Protein AF-A0A924W6E3-F1 (afdb_monomer)

Solvent-accessible surface area (backbone atoms only — not comparable to full-atom values): 23685 Å² total; per-residue (Å²): 136,84,84,81,82,87,79,83,79,79,79,77,79,74,78,77,76,68,76,76,44,65,30,54,56,71,50,70,59,27,30,41,36,6,29,50,26,87,42,23,80,60,4,30,34,28,30,42,91,53,38,79,70,15,11,47,48,55,56,57,35,24,28,31,28,35,41,30,21,61,66,35,56,71,1,22,56,15,27,35,33,31,31,26,34,63,38,76,89,65,10,11,35,37,32,26,19,25,30,59,41,76,54,38,48,45,78,48,45,39,39,13,54,87,83,48,71,39,76,53,16,20,43,37,19,66,29,55,22,30,80,36,46,32,36,38,33,31,24,22,69,62,15,23,45,36,39,28,42,36,43,61,68,54,73,16,55,20,50,53,46,57,44,74,77,42,63,32,43,70,78,42,57,60,76,41,42,26,13,24,27,39,82,44,76,52,31,37,34,37,31,29,48,42,44,88,77,13,21,36,37,32,38,32,35,69,94,44,29,67,63,57,41,83,61,48,74,44,96,48,70,56,88,44,59,43,27,17,20,35,38,51,44,72,58,64,29,73,44,37,40,37,42,38,15,27,45,42,96,94,40,51,46,27,38,44,35,33,28,34,71,77,42,84,93,84,46,60,37,81,78,42,72,37,46,30,44,80,56,40,59,40,43,44,26,52,27,64,32,72,85,42,27,40,37,37,17,20,43,22,41,87,85,49,65,82,53,31,51,42,30,31,38,30,80,45,36,74,84,70,80,85,57,46,48,74,73,26,56,72,66,66,55,61,42,62,48,40,89,43,33,64,33,79,88,55,76,58,16,84,38,25,14,35,24,35,21,37,29,70,52,79,41,65,69,63,62,29,7,16,17,31,31,82,88,46,66,41,59,73,31,31,58,68,62,16,48,76,62,72,21,51,59,69,46,71,75,36,43,44,90,84,47,83,66,83,47,73,53,78,38,81,44,33,59,79,67,80,75,62,64,46,73,63,20,55,52,54,41,53,54,25,46,80,65,64,64,31,47,68,80,69,83,84,55,56,48,76,63,24,54,52,54,42,49,49,34,61,79,56,56,59,92,62,42,104

pLDDT: mean 88.84, std 14.3, range [30.33, 98.75]

Structure (mmCIF, N/CA/C/O backbone):
data_AF-A0A924W6E3-F1
#
_entry.id   AF-A0A924W6E3-F1
#
loop_
_atom_site.group_PDB
_atom_site.id
_atom_site.type_symbol
_atom_site.label_atom_id
_atom_site.label_alt_id
_atom_site.label_comp_id
_atom_site.label_asym_id
_atom_site.label_entity_id
_atom_site.label_seq_id
_atom_site.pdbx_PDB_ins_code
_atom_site.Cartn_x
_atom_site.Cartn_y
_atom_site.Cartn_z
_atom_site.occupancy
_atom_site.B_iso_or_equiv
_atom_site.auth_seq_id
_atom_site.auth_comp_id
_atom_site.auth_asym_id
_atom_site.auth_atom_id
_atom_site.pdbx_PDB_model_num
ATOM 1 N N . MET A 1 1 ? -60.803 -38.329 28.894 1.00 42.00 1 MET A N 1
ATOM 2 C CA . MET A 1 1 ? -60.339 -37.430 27.814 1.00 42.00 1 MET A CA 1
ATOM 3 C C . MET A 1 1 ? -59.427 -36.389 28.443 1.00 42.00 1 MET A C 1
ATOM 5 O O . MET A 1 1 ? -59.893 -35.582 29.236 1.00 42.00 1 MET A O 1
ATOM 9 N N . LYS A 1 2 ? -58.113 -36.535 28.237 1.00 33.28 2 LYS A N 1
ATOM 10 C CA . LYS A 1 2 ? -57.058 -35.754 28.901 1.00 33.28 2 LYS A CA 1
ATOM 11 C C . LYS A 1 2 ? -56.965 -34.358 28.272 1.00 33.28 2 LYS A C 1
ATOM 13 O O . LYS A 1 2 ? -56.911 -34.245 27.053 1.00 33.28 2 LYS A O 1
ATOM 18 N N . ARG A 1 3 ? -56.957 -33.321 29.113 1.00 34.84 3 ARG A N 1
ATOM 19 C CA . ARG A 1 3 ? -56.695 -31.925 28.735 1.00 34.84 3 ARG A CA 1
ATOM 20 C C . ARG A 1 3 ? -55.207 -31.766 28.412 1.00 34.84 3 ARG A C 1
ATOM 22 O O . ARG A 1 3 ? -54.372 -32.131 29.234 1.00 34.84 3 ARG A O 1
ATOM 29 N N . CYS A 1 4 ? -54.900 -31.238 27.232 1.00 30.33 4 CYS A N 1
ATOM 30 C CA . CYS A 1 4 ? -53.546 -30.908 26.799 1.00 30.33 4 CYS A CA 1
ATOM 31 C C . CYS A 1 4 ? -53.272 -29.441 27.165 1.00 30.33 4 CYS A C 1
ATOM 33 O O . CYS A 1 4 ? -53.929 -28.549 26.632 1.00 30.33 4 CYS A O 1
ATOM 35 N N . LEU A 1 5 ? -52.357 -29.197 28.108 1.00 33.78 5 LEU A N 1
ATOM 36 C CA . LEU A 1 5 ? -51.774 -27.874 28.339 1.00 33.78 5 LEU A CA 1
ATOM 37 C C . LEU A 1 5 ? -50.698 -27.636 27.275 1.00 33.78 5 LEU A C 1
ATOM 39 O O . LEU A 1 5 ? -49.776 -28.438 27.144 1.00 33.78 5 LEU A O 1
ATOM 43 N N . VAL A 1 6 ? -50.818 -26.537 26.533 1.00 33.81 6 VAL A N 1
ATOM 44 C CA . VAL A 1 6 ? -49.763 -26.025 25.653 1.00 33.81 6 VAL A CA 1
ATOM 45 C C . VAL A 1 6 ? -48.843 -25.163 26.515 1.00 33.81 6 VAL A C 1
ATOM 47 O O . VAL A 1 6 ? -49.262 -24.122 27.016 1.00 33.81 6 VAL A O 1
ATOM 50 N N . ALA A 1 7 ? -47.611 -25.620 26.734 1.00 31.25 7 ALA A N 1
ATOM 51 C CA . ALA A 1 7 ? -46.555 -24.815 27.332 1.00 31.25 7 ALA A CA 1
ATOM 52 C C . ALA A 1 7 ? -45.848 -24.039 26.213 1.00 31.25 7 ALA A C 1
ATOM 54 O O . ALA A 1 7 ? -45.169 -24.633 25.377 1.00 31.25 7 ALA A O 1
ATOM 55 N N . SER A 1 8 ? -46.027 -22.718 26.187 1.00 35.53 8 SER A N 1
ATOM 56 C CA . SER A 1 8 ? -45.225 -21.821 25.355 1.00 35.53 8 SER A CA 1
ATOM 57 C C . SER A 1 8 ? -43.795 -21.795 25.889 1.00 35.53 8 SER A C 1
ATOM 59 O O . SER A 1 8 ? -43.532 -21.220 26.945 1.00 35.53 8 SER A O 1
ATOM 61 N N . ALA A 1 9 ? -42.872 -22.426 25.168 1.00 32.59 9 ALA A N 1
ATOM 62 C CA . ALA A 1 9 ? -41.446 -22.254 25.393 1.00 32.59 9 ALA A CA 1
ATOM 63 C C . ALA A 1 9 ? -41.029 -20.889 24.830 1.00 32.59 9 ALA A C 1
ATOM 65 O O . ALA A 1 9 ? -40.908 -20.710 23.620 1.00 32.59 9 ALA A O 1
ATOM 66 N N . VAL A 1 10 ? -40.833 -19.914 25.715 1.00 34.91 10 VAL A N 1
ATOM 67 C CA . VAL A 1 10 ? -40.067 -18.708 25.397 1.00 34.91 10 VAL A CA 1
ATOM 68 C C . VAL A 1 10 ? -38.606 -19.149 25.302 1.00 34.91 10 VAL A C 1
ATOM 70 O O . VAL A 1 10 ? -37.953 -19.34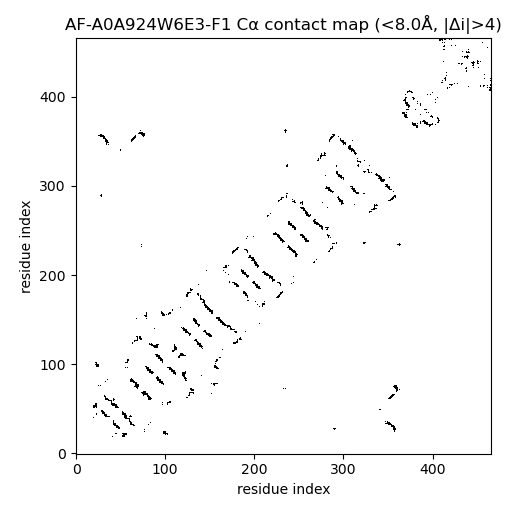8 26.324 1.00 34.91 10 VAL A O 1
ATOM 73 N N . LEU A 1 11 ? -38.099 -19.356 24.082 1.00 34.91 11 LEU A N 1
ATOM 74 C CA . LEU A 1 11 ? -36.656 -19.393 23.858 1.00 34.91 11 LEU A CA 1
ATOM 75 C C . LEU A 1 11 ? -36.137 -17.970 24.072 1.00 34.91 11 LEU A C 1
ATOM 77 O O . LEU A 1 11 ? -36.240 -17.116 23.195 1.00 34.91 11 LEU A O 1
ATOM 81 N N . ALA A 1 12 ? -35.586 -17.712 25.254 1.00 34.62 12 ALA A N 1
ATOM 82 C CA . ALA A 1 12 ? -34.648 -16.620 25.420 1.00 34.62 12 ALA A CA 1
ATOM 83 C C . ALA A 1 12 ? -33.399 -16.986 24.606 1.00 34.62 12 ALA A C 1
ATOM 85 O O . ALA A 1 12 ? -32.599 -17.821 25.027 1.00 34.62 12 ALA A O 1
ATOM 86 N N . ALA A 1 13 ? -33.263 -16.404 23.414 1.00 37.69 13 ALA A N 1
ATOM 87 C CA . ALA A 1 13 ? -31.988 -16.356 22.723 1.00 37.69 13 ALA A CA 1
ATOM 88 C C . ALA A 1 13 ? -31.049 -15.517 23.596 1.00 37.69 13 ALA A C 1
ATOM 90 O O . ALA A 1 13 ? -31.082 -14.288 23.571 1.00 37.69 13 ALA A O 1
ATOM 91 N N . ALA A 1 14 ? -30.266 -16.185 24.440 1.00 34.34 14 ALA A N 1
ATOM 92 C CA . ALA A 1 14 ? -29.104 -15.569 25.041 1.00 34.34 14 ALA A CA 1
ATOM 93 C C . ALA A 1 14 ? -28.170 -15.212 23.882 1.00 34.34 14 ALA A C 1
ATOM 95 O O . ALA A 1 14 ? -27.555 -16.094 23.284 1.00 34.34 14 ALA A O 1
ATOM 96 N N . ALA A 1 15 ? -28.123 -13.929 23.524 1.00 37.38 15 ALA A N 1
ATOM 97 C CA . ALA A 1 15 ? -27.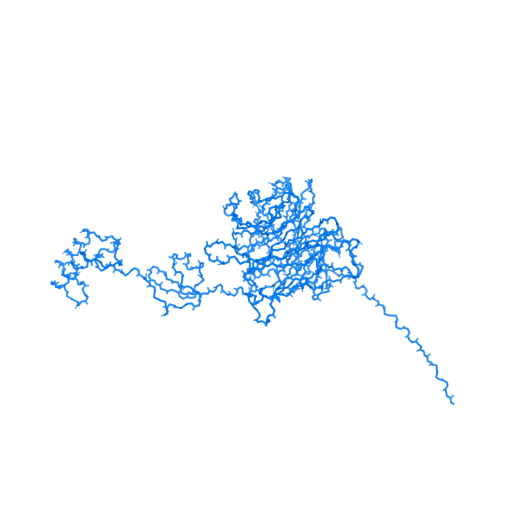042 -13.392 22.725 1.00 37.38 15 ALA A CA 1
ATOM 98 C C . ALA A 1 15 ? -25.758 -13.672 23.507 1.00 37.38 15 ALA A C 1
ATOM 100 O O . ALA A 1 15 ? -25.469 -13.019 24.510 1.00 37.38 15 ALA A O 1
ATOM 101 N N . ALA A 1 16 ? -25.034 -14.711 23.100 1.00 31.98 16 ALA A N 1
ATOM 102 C CA . ALA A 1 16 ? -23.669 -14.913 23.526 1.00 31.98 16 ALA A CA 1
ATOM 103 C C . ALA A 1 16 ? -22.867 -13.765 22.914 1.00 31.98 16 ALA A C 1
ATOM 105 O O . ALA A 1 16 ? -22.363 -13.866 21.802 1.00 31.98 16 ALA A O 1
ATOM 106 N N . THR A 1 17 ? -22.786 -12.640 23.620 1.00 37.69 17 THR A N 1
ATOM 107 C CA . THR A 1 17 ? -21.705 -11.684 23.415 1.00 37.69 17 THR A CA 1
ATOM 108 C C . THR A 1 17 ? -20.447 -12.398 23.892 1.00 37.69 17 THR A C 1
ATOM 110 O O . THR A 1 17 ? -20.084 -12.320 25.067 1.00 37.69 17 THR A O 1
ATOM 113 N N . SER A 1 18 ? -19.846 -13.207 23.019 1.00 40.72 18 SER A N 1
ATOM 114 C CA . SER A 1 18 ? -18.496 -13.706 23.230 1.00 40.72 18 SER A CA 1
ATOM 115 C C . SER A 1 18 ? -17.627 -12.479 23.466 1.00 40.72 18 SER A C 1
ATOM 117 O O . SER A 1 18 ? -17.531 -11.624 22.587 1.00 40.72 18 SER A O 1
ATOM 119 N N . ALA A 1 19 ? -17.063 -12.351 24.669 1.00 46.78 19 ALA A N 1
ATOM 120 C CA . ALA A 1 19 ? -15.988 -11.402 24.903 1.00 46.78 19 ALA A CA 1
ATOM 121 C C . ALA A 1 19 ? -14.952 -11.672 23.814 1.00 46.78 19 ALA A C 1
ATOM 123 O O . ALA A 1 19 ? -14.459 -12.799 23.724 1.00 46.78 19 ALA A O 1
ATOM 124 N N . VAL A 1 20 ? -14.731 -10.704 22.924 1.00 60.97 20 VAL A N 1
ATOM 125 C CA . VAL A 1 20 ? -13.795 -10.923 21.830 1.00 60.97 20 VAL A CA 1
ATOM 126 C C . VAL A 1 20 ? -12.433 -11.159 22.461 1.00 60.97 20 VAL A C 1
ATOM 128 O O . VAL A 1 20 ? -11.962 -10.356 23.268 1.00 60.97 20 VAL A O 1
ATOM 131 N N . GLY A 1 21 ? -11.890 -12.341 22.196 1.00 75.25 21 GLY A N 1
ATOM 132 C CA . GLY A 1 21 ? -10.649 -12.790 22.791 1.00 75.25 21 GLY A CA 1
ATOM 133 C C . GLY A 1 21 ? -9.442 -12.092 22.179 1.00 75.25 21 GLY A C 1
ATOM 134 O O . GLY A 1 21 ? -9.542 -11.307 21.237 1.00 75.25 21 GLY A O 1
ATOM 135 N N . GLN A 1 22 ? -8.294 -12.452 22.732 1.00 89.44 22 GLN A N 1
ATOM 136 C CA . GLN A 1 22 ? -6.981 -12.321 22.115 1.00 89.44 22 GLN A CA 1
ATOM 137 C C . GLN A 1 22 ? -6.988 -12.696 20.621 1.00 89.44 22 GLN A C 1
ATOM 139 O O . GLN A 1 22 ? -7.823 -13.501 20.194 1.00 89.44 22 GLN A O 1
ATOM 144 N N . GLU A 1 23 ? -6.065 -12.139 19.834 1.00 92.19 23 GLU A N 1
ATOM 145 C CA . GLU A 1 23 ? -5.924 -12.489 18.426 1.00 92.19 23 GLU A CA 1
ATOM 146 C C . GLU A 1 23 ? -5.710 -13.999 18.247 1.00 92.19 23 GLU A C 1
ATOM 148 O O . GLU A 1 23 ? -5.070 -14.681 19.053 1.00 92.19 23 GLU A O 1
ATOM 153 N N . GLN A 1 24 ? -6.282 -14.529 17.176 1.00 94.56 24 GLN A N 1
ATOM 154 C CA . GLN A 1 24 ? -6.023 -15.879 16.702 1.00 94.56 24 GLN A CA 1
ATOM 155 C C . GLN A 1 24 ? -4.784 -15.851 15.797 1.00 94.56 24 GLN A C 1
ATOM 157 O O . GLN A 1 24 ? -4.523 -14.820 15.172 1.00 94.56 24 GLN A O 1
ATOM 162 N N . PRO A 1 25 ? -4.073 -16.983 15.630 1.00 95.06 25 PRO A N 1
ATOM 163 C CA . PRO A 1 25 ? -3.122 -17.119 14.535 1.00 95.06 25 PRO A CA 1
ATOM 164 C C . PRO A 1 25 ? -3.762 -16.679 13.214 1.00 95.06 25 PRO A C 1
ATOM 166 O O . PRO A 1 25 ? -4.885 -17.103 12.895 1.00 95.06 25 PRO A O 1
ATOM 169 N N . ILE A 1 26 ? -3.065 -15.806 12.491 1.00 95.12 26 ILE A N 1
ATOM 170 C CA . ILE A 1 26 ? -3.572 -15.228 11.249 1.00 95.12 26 ILE A CA 1
ATOM 171 C C . ILE A 1 26 ? -3.786 -16.285 10.164 1.00 95.12 26 ILE A C 1
ATOM 173 O O . ILE A 1 26 ? -3.123 -17.324 10.120 1.00 95.12 26 ILE A O 1
ATOM 177 N N . GLN A 1 27 ? -4.754 -16.013 9.297 1.00 93.12 27 GLN A N 1
ATOM 178 C CA . GLN A 1 27 ? -5.083 -16.797 8.110 1.00 93.12 27 GLN A CA 1
ATOM 179 C C . GLN A 1 27 ? -5.181 -15.863 6.906 1.00 93.12 27 GLN A C 1
ATOM 181 O O . GLN A 1 27 ? -5.491 -14.687 7.067 1.00 93.12 27 GLN A O 1
ATOM 186 N N . ASN A 1 28 ? -4.958 -16.388 5.699 1.00 92.06 28 ASN A N 1
ATOM 187 C CA . ASN A 1 28 ? -5.148 -15.608 4.474 1.00 92.06 28 ASN A CA 1
ATOM 188 C C . ASN A 1 28 ? -6.571 -15.026 4.427 1.00 92.06 28 ASN A C 1
ATOM 190 O O . ASN A 1 28 ? -7.544 -15.747 4.667 1.00 92.06 28 ASN A O 1
ATOM 194 N N . GLY A 1 29 ? -6.677 -13.743 4.092 1.00 94.19 29 GLY A N 1
ATOM 195 C CA . GLY A 1 29 ? -7.924 -12.980 4.089 1.00 94.19 29 GLY A CA 1
ATOM 196 C C . GLY A 1 29 ? -8.350 -12.443 5.459 1.00 94.19 29 GLY A C 1
ATOM 197 O O . GLY A 1 29 ? -9.412 -11.824 5.556 1.00 94.19 29 GLY A O 1
ATOM 198 N N . ASP A 1 30 ? -7.565 -12.667 6.518 1.00 97.69 30 ASP A N 1
ATOM 199 C CA . ASP A 1 30 ? -7.753 -11.935 7.769 1.00 97.69 30 ASP A CA 1
ATOM 200 C C . ASP A 1 30 ? -7.423 -10.459 7.561 1.00 97.69 30 ASP A C 1
ATOM 202 O O . ASP A 1 30 ? -6.457 -10.124 6.886 1.00 97.69 30 ASP A O 1
ATOM 206 N N . ILE A 1 31 ? -8.200 -9.583 8.188 1.00 98.38 31 ILE A N 1
ATOM 207 C CA . ILE A 1 31 ? -7.981 -8.139 8.185 1.00 98.38 31 ILE A CA 1
ATOM 208 C C . ILE A 1 31 ? -7.556 -7.713 9.585 1.00 98.38 31 ILE A C 1
ATOM 210 O O . ILE A 1 31 ? -8.232 -8.040 10.569 1.00 98.38 31 ILE A O 1
ATOM 214 N N . ALA A 1 32 ? -6.466 -6.957 9.670 1.00 98.00 32 ALA A N 1
ATOM 215 C CA . ALA A 1 32 ? -6.152 -6.147 10.838 1.00 98.00 32 ALA A CA 1
ATOM 216 C C . ALA A 1 32 ? -6.719 -4.745 10.622 1.00 98.00 32 ALA A C 1
ATOM 218 O O . ALA A 1 32 ? -6.507 -4.155 9.572 1.00 98.00 32 ALA A O 1
ATOM 219 N N . LEU A 1 33 ? -7.464 -4.218 11.595 1.00 97.06 33 LEU A N 1
ATOM 220 C CA . LEU A 1 33 ? -8.196 -2.961 11.429 1.00 97.06 33 LEU A CA 1
ATOM 221 C C . LEU A 1 33 ? -7.975 -2.040 12.634 1.00 97.06 33 LEU A C 1
ATOM 223 O O . LEU A 1 33 ? -8.414 -2.348 13.736 1.00 97.06 33 LEU A O 1
ATOM 227 N N . GLY A 1 34 ? -7.303 -0.908 12.442 1.00 95.75 34 GLY A N 1
ATOM 228 C CA . GLY A 1 34 ? -6.965 0.071 13.474 1.00 95.75 34 GLY A CA 1
ATOM 229 C C . GLY A 1 34 ? -8.093 1.065 13.749 1.00 95.75 34 GLY A C 1
ATOM 230 O O . GLY A 1 34 ? -8.198 2.076 13.072 1.00 95.75 34 GLY A O 1
ATOM 231 N N . LEU A 1 35 ? -8.912 0.832 14.777 1.00 94.19 35 LEU A N 1
ATOM 232 C CA . LEU A 1 35 ? -10.098 1.635 15.115 1.00 94.19 35 LEU A CA 1
ATOM 233 C C . LEU A 1 35 ? -9.818 2.903 15.945 1.00 94.19 35 LEU A C 1
ATOM 235 O O . LEU A 1 35 ? -10.742 3.479 16.524 1.00 94.19 35 LEU A O 1
ATOM 239 N N . SER A 1 36 ? -8.562 3.337 16.080 1.00 91.19 36 SER A N 1
ATOM 240 C CA . SER A 1 36 ? -8.199 4.601 16.740 1.00 91.19 36 SER A CA 1
ATOM 241 C C . SER A 1 36 ? -8.763 4.767 18.167 1.00 91.19 36 SER A C 1
ATOM 243 O O . SER A 1 36 ? -9.016 5.889 18.622 1.00 91.19 36 SER A O 1
ATOM 245 N N . THR A 1 37 ? -8.995 3.672 18.899 1.00 89.75 37 THR A N 1
ATOM 246 C CA . THR A 1 37 ? -9.563 3.732 20.256 1.00 89.75 37 THR A CA 1
ATOM 247 C C . THR A 1 37 ? -8.484 3.632 21.331 1.00 89.75 37 THR A C 1
ATOM 249 O O . THR A 1 37 ? -7.470 2.953 21.173 1.00 89.75 37 THR A O 1
ATOM 252 N N . ASN A 1 38 ? -8.735 4.253 22.487 1.00 86.19 38 ASN A N 1
ATOM 253 C CA . ASN A 1 38 ? -7.859 4.166 23.664 1.00 86.19 38 ASN A CA 1
ATOM 254 C C . ASN A 1 38 ? -7.955 2.818 24.407 1.00 86.19 38 ASN A C 1
ATOM 256 O O . ASN A 1 38 ? -7.349 2.659 25.465 1.00 86.19 38 ASN A O 1
ATOM 260 N N . SER A 1 39 ? -8.753 1.866 23.917 1.00 85.31 39 SER A N 1
ATOM 261 C CA . SER A 1 39 ? -8.975 0.582 24.580 1.00 85.31 39 SER A CA 1
ATOM 262 C C . SER A 1 39 ? -8.286 -0.529 23.802 1.00 85.31 39 SER A C 1
ATOM 264 O O . SER A 1 39 ? -8.650 -0.814 22.662 1.00 85.31 39 SER A O 1
ATOM 266 N N . THR A 1 40 ? -7.329 -1.189 24.449 1.00 80.94 40 THR A N 1
ATOM 267 C CA . THR A 1 40 ? -6.553 -2.289 23.867 1.00 80.94 40 THR A CA 1
ATOM 268 C C . THR A 1 40 ? -7.425 -3.410 23.295 1.00 80.94 40 THR A C 1
ATOM 270 O O . THR A 1 40 ? -7.086 -3.977 22.271 1.00 80.94 40 THR A O 1
ATOM 273 N N . GLY A 1 41 ? -8.587 -3.696 23.890 1.00 79.81 41 GLY A N 1
ATOM 274 C CA . GLY A 1 41 ? -9.506 -4.740 23.412 1.00 79.81 41 GLY A CA 1
ATOM 275 C C . GLY A 1 41 ? -10.335 -4.382 22.175 1.00 79.81 41 GLY A C 1
ATOM 276 O O . GLY A 1 41 ? -11.125 -5.201 21.720 1.00 79.81 41 GLY A O 1
ATOM 277 N N . THR A 1 42 ? -10.233 -3.148 21.677 1.00 83.69 42 THR A N 1
ATOM 278 C CA . THR A 1 42 ? -11.065 -2.664 20.558 1.00 83.69 42 THR A CA 1
ATOM 279 C C . THR A 1 42 ? -10.288 -1.876 19.515 1.00 83.69 42 THR A C 1
ATOM 281 O O . THR A 1 42 ? -10.852 -1.547 18.481 1.00 83.69 42 THR A O 1
ATOM 284 N N . THR A 1 43 ? -9.031 -1.526 19.788 1.00 91.19 43 THR A N 1
ATOM 285 C CA . THR A 1 43 ? -8.255 -0.645 18.912 1.00 91.19 43 THR A CA 1
ATOM 286 C C . THR A 1 43 ? -7.761 -1.360 17.662 1.00 91.19 43 THR A C 1
ATOM 288 O O . THR A 1 43 ? -7.593 -0.712 16.643 1.00 91.19 43 THR A O 1
ATOM 291 N N . LEU A 1 44 ? -7.543 -2.677 17.731 1.00 95.56 44 LEU A N 1
ATOM 292 C CA . LEU A 1 44 ? -6.987 -3.459 16.630 1.00 95.56 44 LEU A CA 1
ATOM 293 C C . LEU A 1 44 ? -7.714 -4.813 16.516 1.00 95.56 44 LEU A C 1
ATOM 295 O O . LEU A 1 44 ? -7.157 -5.846 16.890 1.00 95.56 44 LEU A O 1
ATOM 299 N N . PRO A 1 45 ? -9.000 -4.831 16.114 1.00 96.00 45 PRO A N 1
ATOM 300 C CA . PRO A 1 45 ? -9.724 -6.053 15.776 1.00 96.00 45 PRO A CA 1
ATOM 301 C C . PRO A 1 45 ? -9.062 -6.860 14.653 1.00 96.00 45 PRO A C 1
ATOM 303 O O . PRO A 1 45 ? -8.577 -6.309 13.667 1.00 96.00 45 PRO A O 1
ATOM 306 N N . GLN A 1 46 ? -9.149 -8.184 14.791 1.00 97.00 46 GLN A N 1
ATOM 307 C CA . GLN A 1 46 ? -8.901 -9.160 13.733 1.00 97.00 46 GLN A CA 1
ATOM 308 C C . GLN A 1 46 ? -10.244 -9.594 13.148 1.00 97.00 46 GLN A C 1
ATOM 310 O O . GLN A 1 46 ? -11.093 -10.141 13.865 1.00 97.00 46 GLN A O 1
ATOM 315 N N . VAL A 1 47 ? -10.440 -9.367 11.854 1.00 97.44 47 VAL A N 1
ATOM 316 C CA . VAL A 1 47 ? -11.671 -9.704 11.133 1.00 97.44 47 VAL A CA 1
ATOM 317 C C . VAL A 1 47 ? -11.390 -10.831 10.150 1.00 97.44 47 VAL A C 1
ATOM 319 O O . VAL A 1 47 ? -10.405 -10.794 9.428 1.00 97.44 47 VAL A O 1
ATOM 322 N N . ARG A 1 48 ? -12.272 -11.826 10.097 1.00 95.50 48 ARG A N 1
ATOM 323 C CA . ARG A 1 48 ? -12.220 -12.948 9.157 1.00 95.50 48 ARG A CA 1
ATOM 324 C C . ARG A 1 48 ? -13.606 -13.167 8.584 1.00 95.50 48 ARG A C 1
ATOM 326 O O . ARG A 1 48 ? -14.563 -13.296 9.348 1.00 95.50 48 ARG A O 1
ATOM 333 N N . ALA A 1 49 ? -13.715 -13.217 7.257 1.00 94.62 49 ALA A N 1
ATOM 334 C CA . ALA A 1 49 ? -14.986 -13.429 6.557 1.00 94.62 49 ALA A CA 1
ATOM 335 C C . ALA A 1 49 ? -16.122 -12.520 7.089 1.00 94.62 49 ALA A C 1
ATOM 337 O O . ALA A 1 49 ? -17.206 -12.990 7.437 1.00 94.62 49 ALA A O 1
ATOM 338 N N . GLY A 1 50 ? -15.834 -11.221 7.233 1.00 94.62 50 GLY A N 1
ATOM 339 C CA . GLY A 1 50 ? -16.790 -10.213 7.709 1.00 94.62 50 GLY A CA 1
ATOM 340 C C . GLY A 1 50 ? -17.175 -10.305 9.193 1.00 94.62 50 GLY A C 1
ATOM 341 O O . GLY A 1 50 ? -18.132 -9.663 9.615 1.00 94.62 50 GLY A O 1
ATOM 342 N N . SER A 1 51 ? -16.471 -11.098 10.009 1.00 95.06 51 SER A N 1
ATOM 343 C CA . SER A 1 51 ? -16.738 -11.242 11.449 1.00 95.06 51 SER A CA 1
ATOM 344 C C . SER A 1 51 ? -15.478 -11.062 12.287 1.00 95.06 51 SER A C 1
ATOM 346 O O . SER A 1 51 ? -14.403 -11.524 11.913 1.00 95.06 51 SER A O 1
ATOM 348 N N . GLN A 1 52 ? -15.599 -10.434 13.458 1.00 95.25 52 GLN A N 1
ATOM 349 C CA . GLN A 1 52 ? -14.469 -10.310 14.379 1.00 95.25 52 GLN A CA 1
ATOM 350 C C . GLN A 1 52 ? -14.144 -11.670 15.015 1.00 95.25 52 GLN A C 1
ATOM 352 O O . GLN A 1 52 ? -15.003 -12.278 15.654 1.00 95.25 52 GLN A O 1
ATOM 357 N N . VAL A 1 53 ? -12.902 -12.132 14.864 1.00 95.00 53 VAL A N 1
ATOM 358 C CA . VAL A 1 53 ? -12.413 -13.405 15.432 1.00 95.00 53 VAL A CA 1
ATOM 359 C C . VAL A 1 53 ? -11.443 -13.216 16.597 1.00 95.00 53 VAL A C 1
ATOM 361 O O . VAL A 1 53 ? -11.228 -14.153 17.365 1.00 95.00 53 VAL A O 1
ATOM 364 N N . GLY A 1 54 ? -10.900 -12.010 16.759 1.00 94.81 54 GLY A N 1
ATOM 365 C CA . GLY A 1 54 ? -9.969 -11.665 17.828 1.00 94.81 54 GLY A CA 1
ATOM 366 C C . GLY A 1 54 ? -9.649 -10.171 17.863 1.00 94.81 54 GLY A C 1
ATOM 367 O O . GLY A 1 54 ? -10.279 -9.360 17.175 1.00 94.81 54 GLY A O 1
ATOM 368 N N . SER A 1 55 ? -8.676 -9.801 18.687 1.00 94.94 55 SER A N 1
ATOM 369 C CA . SER A 1 55 ? -8.090 -8.462 18.725 1.00 94.94 55 SER A CA 1
ATOM 370 C C . SER A 1 55 ? -6.669 -8.549 19.259 1.00 94.94 55 SER A C 1
ATOM 372 O O . SER A 1 55 ? -6.421 -9.245 20.243 1.00 94.94 55 SER A O 1
ATOM 374 N N . TRP A 1 56 ? -5.760 -7.772 18.685 1.00 96.00 56 TRP A N 1
ATOM 375 C CA . TRP A 1 56 ? -4.462 -7.522 19.303 1.00 96.00 56 TRP A CA 1
ATOM 376 C C . TRP A 1 56 ? -4.665 -6.574 20.481 1.00 96.00 56 TRP A C 1
ATOM 378 O O . TRP A 1 56 ? -5.207 -5.483 20.309 1.00 96.00 56 TRP A O 1
ATOM 388 N N . THR A 1 57 ? -4.281 -6.997 21.689 1.00 93.94 57 THR A N 1
ATOM 389 C CA . THR A 1 57 ? -4.624 -6.279 22.937 1.00 93.94 57 THR A CA 1
ATOM 390 C C . THR A 1 57 ? -3.415 -5.858 23.769 1.00 93.94 57 THR A C 1
ATOM 392 O O . THR A 1 57 ? -3.560 -5.312 24.865 1.00 93.94 57 THR A O 1
ATOM 395 N N . SER A 1 58 ? -2.209 -6.098 23.265 1.00 92.75 58 SER A N 1
ATOM 396 C CA . SER A 1 58 ? -0.957 -5.782 23.953 1.00 92.75 58 SER A CA 1
ATOM 397 C C . SER A 1 58 ? -0.617 -4.289 23.949 1.00 92.75 58 SER A C 1
ATOM 399 O O . SER A 1 58 ? 0.116 -3.831 24.824 1.00 92.75 58 SER A O 1
ATOM 401 N N . GLN A 1 59 ? -1.166 -3.518 23.006 1.00 92.75 59 GLN A N 1
ATOM 402 C CA . GLN A 1 59 ? -0.989 -2.068 22.895 1.00 92.75 59 GLN A CA 1
ATOM 403 C C . GLN A 1 59 ? -2.325 -1.389 22.568 1.00 92.75 59 GLN A C 1
ATOM 405 O O . GLN A 1 59 ? -3.272 -2.025 22.106 1.00 92.75 59 GLN A O 1
ATOM 410 N N . ALA A 1 60 ? -2.418 -0.092 22.860 1.00 90.00 60 ALA A N 1
ATOM 411 C CA . ALA A 1 60 ? -3.606 0.722 22.609 1.00 90.00 60 ALA A CA 1
ATOM 412 C C . ALA A 1 60 ? -3.359 1.718 21.467 1.00 90.00 60 ALA A C 1
ATOM 414 O O . ALA A 1 60 ? -2.217 2.073 21.187 1.00 90.00 60 ALA A O 1
ATOM 415 N N . PHE A 1 61 ? -4.449 2.249 20.911 1.00 91.81 61 PHE A N 1
ATOM 416 C CA . PHE A 1 61 ? -4.452 3.387 19.991 1.00 91.81 61 PHE A CA 1
ATOM 417 C C . PHE A 1 61 ? -3.670 3.154 18.688 1.00 91.81 61 PHE A C 1
ATOM 419 O O . PHE A 1 61 ? -2.761 3.908 18.345 1.00 91.81 61 PHE A O 1
ATOM 426 N N . ALA A 1 62 ? -4.055 2.106 17.960 1.00 94.44 62 ALA A N 1
ATOM 427 C CA . ALA A 1 62 ? -3.621 1.864 16.589 1.00 94.44 62 ALA A CA 1
ATOM 428 C C . ALA A 1 62 ? -4.633 2.467 15.606 1.00 94.44 62 ALA A C 1
ATOM 430 O O . ALA A 1 62 ? -5.845 2.351 15.793 1.00 94.44 62 ALA A O 1
ATOM 431 N N . GLN A 1 63 ? -4.129 3.141 14.580 1.00 95.25 63 GLN A N 1
ATOM 432 C CA . GLN A 1 63 ? -4.925 3.844 13.574 1.00 95.25 63 GLN A CA 1
ATOM 433 C C . GLN A 1 63 ? -4.703 3.290 12.173 1.00 95.25 63 GLN A C 1
ATOM 435 O O . GLN A 1 63 ? -5.627 3.348 11.385 1.00 95.25 63 GLN A O 1
ATOM 440 N N . SER A 1 64 ? -3.522 2.753 11.881 1.00 96.06 64 SER A N 1
ATOM 441 C CA . SER A 1 64 ? -3.201 2.051 10.635 1.00 96.06 64 SER A CA 1
ATOM 442 C C . SER A 1 64 ? -2.495 0.747 10.968 1.00 96.06 64 SER A C 1
ATOM 444 O O . SER A 1 64 ? -1.951 0.620 12.072 1.00 96.06 64 SER A O 1
ATOM 446 N N . ALA A 1 65 ? -2.556 -0.209 10.057 1.00 97.19 65 ALA A N 1
ATOM 447 C CA . ALA A 1 65 ? -2.098 -1.575 10.221 1.00 97.19 65 ALA A CA 1
ATOM 448 C C . ALA A 1 65 ? -1.468 -2.044 8.906 1.00 97.19 65 ALA A C 1
ATOM 450 O O . ALA A 1 65 ? -1.961 -1.661 7.862 1.00 97.19 65 ALA A O 1
ATOM 451 N N . GLU A 1 66 ? -0.405 -2.841 8.981 1.00 98.06 66 GLU A N 1
ATOM 452 C CA . GLU A 1 66 ? 0.291 -3.423 7.823 1.00 98.06 66 GLU A CA 1
ATOM 453 C C . GLU A 1 66 ? 0.978 -4.713 8.272 1.00 98.06 66 GLU A C 1
ATOM 455 O O . GLU A 1 66 ? 1.682 -4.717 9.287 1.00 98.06 66 GLU A O 1
ATOM 460 N N . PHE A 1 67 ? 0.795 -5.820 7.567 1.00 98.31 67 PHE A N 1
ATOM 461 C CA . PHE A 1 67 ? 1.538 -7.046 7.821 1.00 98.31 67 PHE A CA 1
ATOM 462 C C . PHE A 1 67 ? 2.883 -7.017 7.100 1.00 98.31 67 PHE A C 1
ATOM 464 O O . PHE A 1 67 ? 2.988 -6.663 5.933 1.00 98.31 67 PHE A O 1
ATOM 471 N N . ASP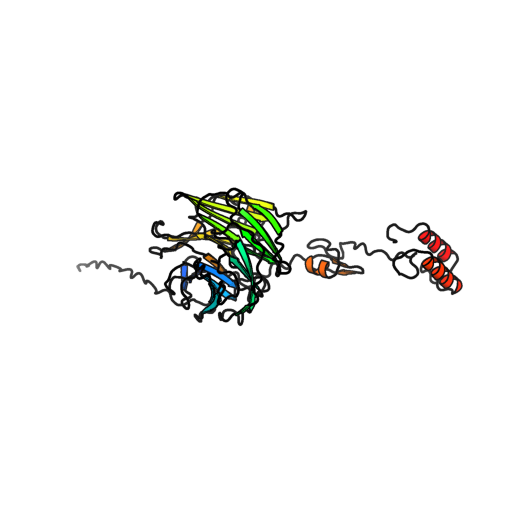 A 1 68 ? 3.931 -7.469 7.781 1.00 97.56 68 ASP A N 1
ATOM 472 C CA . ASP A 1 68 ? 5.239 -7.592 7.149 1.00 97.56 68 ASP A CA 1
ATOM 473 C C . ASP A 1 68 ? 5.313 -8.765 6.142 1.00 97.56 68 ASP A C 1
ATOM 475 O O . ASP A 1 68 ? 4.496 -9.699 6.138 1.00 97.56 68 ASP A O 1
ATOM 479 N N . ASN A 1 69 ? 6.338 -8.730 5.287 1.00 94.69 69 ASN A N 1
ATOM 480 C CA . ASN A 1 69 ? 6.521 -9.636 4.147 1.00 94.69 69 ASN A CA 1
ATOM 481 C C . ASN A 1 69 ? 7.316 -10.902 4.510 1.00 94.69 69 ASN A C 1
ATOM 483 O O . ASN A 1 69 ? 8.288 -11.279 3.852 1.00 94.69 69 ASN A O 1
ATOM 487 N N . CYS A 1 70 ? 6.957 -11.552 5.618 1.00 88.56 70 CYS A N 1
ATOM 488 C CA . CYS A 1 70 ? 7.718 -12.681 6.149 1.00 88.56 70 CYS A CA 1
ATOM 489 C C . CYS A 1 70 ? 7.852 -13.886 5.194 1.00 88.56 70 CYS A C 1
ATOM 491 O O . CYS A 1 70 ? 8.933 -14.477 5.110 1.00 88.56 70 CYS A O 1
ATOM 493 N N . ASP A 1 71 ? 6.784 -14.276 4.490 1.00 81.31 71 ASP A N 1
ATOM 494 C CA . ASP A 1 71 ? 6.788 -15.491 3.660 1.00 81.31 71 ASP A CA 1
ATOM 495 C C . ASP A 1 71 ? 7.240 -15.244 2.210 1.00 81.31 71 ASP A C 1
ATOM 497 O O . ASP A 1 71 ? 7.198 -16.158 1.375 1.00 81.31 71 ASP A O 1
ATOM 501 N N . GLY A 1 72 ? 7.682 -14.024 1.903 1.00 82.12 72 GLY A N 1
ATOM 502 C CA . GLY A 1 72 ? 8.202 -13.617 0.605 1.00 82.12 72 GLY A CA 1
ATOM 503 C C . GLY A 1 72 ? 7.699 -12.238 0.172 1.00 82.12 72 GLY A C 1
ATOM 504 O O . GLY A 1 72 ? 6.939 -11.602 0.901 1.00 82.12 72 GLY A O 1
ATOM 505 N N . PRO A 1 73 ? 8.101 -11.786 -1.027 1.00 81.88 73 PRO A N 1
ATOM 506 C CA . PRO A 1 73 ? 7.691 -10.495 -1.563 1.00 81.88 73 PRO A CA 1
ATOM 507 C C . PRO A 1 73 ? 6.179 -10.315 -1.568 1.00 81.88 73 PRO A C 1
ATOM 509 O O . PRO A 1 73 ? 5.463 -11.182 -2.071 1.00 81.88 73 PRO A O 1
ATOM 512 N N . PHE A 1 74 ? 5.725 -9.188 -1.014 1.00 85.06 74 PHE A N 1
ATOM 513 C CA . PHE A 1 74 ? 4.314 -8.805 -0.940 1.00 85.06 74 PHE A CA 1
ATOM 514 C C . PHE A 1 74 ? 3.400 -9.880 -0.315 1.00 85.06 74 PHE A C 1
ATOM 516 O O . PHE A 1 74 ? 2.247 -10.047 -0.725 1.00 85.06 74 PHE A O 1
ATOM 523 N N . SER A 1 75 ? 3.912 -10.649 0.655 1.00 85.69 75 SER A N 1
ATOM 524 C CA . SER A 1 75 ? 3.151 -11.725 1.293 1.00 85.69 75 SER A CA 1
ATOM 525 C C . SER A 1 75 ? 2.205 -11.252 2.391 1.00 85.69 75 SER A C 1
ATOM 527 O O . SER A 1 75 ? 1.259 -11.980 2.681 1.00 85.69 75 SER A O 1
ATOM 529 N N . HIS A 1 76 ? 2.462 -10.104 3.032 1.00 92.12 76 HIS A N 1
ATOM 530 C CA . HIS A 1 76 ? 1.609 -9.531 4.086 1.00 92.12 76 HIS A CA 1
ATOM 531 C C . HIS A 1 76 ? 1.179 -10.615 5.098 1.00 92.12 76 HIS A C 1
ATOM 533 O O . HIS A 1 76 ? -0.003 -10.901 5.281 1.00 92.12 76 HIS A O 1
ATOM 539 N N . SER A 1 77 ? 2.136 -11.356 5.666 1.00 90.06 77 SER A N 1
ATOM 540 C CA . SER A 1 77 ? 1.844 -12.604 6.400 1.00 90.06 77 SER A CA 1
ATOM 541 C C . SER A 1 77 ? 2.702 -12.863 7.632 1.00 90.06 77 SER A C 1
ATOM 543 O O . SER A 1 77 ? 2.600 -13.934 8.233 1.00 90.06 77 SER A O 1
ATOM 545 N N . GLY A 1 78 ? 3.541 -11.908 8.035 1.00 94.06 78 GLY A N 1
ATOM 546 C CA . GLY A 1 78 ? 4.348 -12.030 9.243 1.00 94.06 78 GLY A CA 1
ATOM 547 C C . GLY A 1 78 ? 3.845 -11.174 10.388 1.00 94.06 78 GLY A C 1
ATOM 548 O O . GLY A 1 78 ? 2.685 -11.289 10.790 1.00 94.06 78 GLY A O 1
ATOM 549 N N . ASN A 1 79 ? 4.736 -10.400 11.009 1.00 97.69 79 ASN A N 1
ATOM 550 C CA . ASN A 1 79 ? 4.344 -9.563 12.140 1.00 97.69 79 ASN A CA 1
ATOM 551 C C . ASN A 1 79 ? 3.340 -8.507 11.690 1.00 97.69 79 ASN A C 1
ATOM 553 O O . ASN A 1 79 ? 3.408 -8.015 10.567 1.00 97.69 79 ASN A O 1
ATOM 557 N N . LEU A 1 80 ? 2.442 -8.128 12.594 1.00 98.38 80 LEU A N 1
ATOM 558 C CA . LEU A 1 80 ? 1.558 -7.001 12.349 1.00 98.38 80 LEU A CA 1
ATOM 559 C C . LEU A 1 80 ? 2.246 -5.723 12.822 1.00 98.38 80 LEU A C 1
ATOM 561 O O . LEU A 1 80 ? 2.561 -5.580 14.004 1.00 98.38 80 LEU A O 1
ATOM 565 N N . LEU A 1 81 ? 2.459 -4.791 11.912 1.00 98.56 81 LEU A N 1
ATOM 566 C CA . LEU A 1 81 ? 2.873 -3.432 12.201 1.00 98.56 81 LEU A CA 1
ATOM 567 C C . LEU A 1 81 ? 1.638 -2.549 12.352 1.00 98.56 81 LEU A C 1
ATOM 569 O O . LEU A 1 81 ? 0.601 -2.793 11.742 1.00 98.56 81 LEU A O 1
ATOM 573 N N . ALA A 1 82 ? 1.737 -1.518 13.185 1.00 98.06 82 ALA A N 1
ATOM 574 C CA . ALA A 1 82 ? 0.675 -0.529 13.298 1.00 98.06 82 ALA A CA 1
ATOM 575 C C . ALA A 1 82 ? 1.227 0.864 13.576 1.00 98.06 82 ALA A C 1
ATOM 577 O O . ALA A 1 82 ? 2.268 1.017 14.221 1.00 98.06 82 ALA A O 1
ATOM 578 N N . LEU A 1 83 ? 0.484 1.889 13.165 1.00 97.31 83 LEU A N 1
ATOM 579 C CA . LEU A 1 83 ? 0.788 3.277 13.494 1.00 97.31 83 LEU A CA 1
ATOM 580 C C . LEU A 1 83 ? -0.190 3.831 14.523 1.00 97.31 83 LEU A C 1
ATOM 582 O O . LEU A 1 83 ? -1.406 3.724 14.385 1.00 97.31 83 LEU A O 1
ATOM 586 N N . ASN A 1 84 ? 0.364 4.526 15.508 1.00 96.62 84 ASN A N 1
ATOM 587 C CA . ASN A 1 84 ? -0.327 5.595 16.213 1.00 96.62 84 ASN A CA 1
ATOM 588 C C . ASN A 1 84 ? 0.116 6.909 15.565 1.00 96.62 84 ASN A C 1
ATOM 590 O O . ASN A 1 84 ? 1.306 7.236 15.592 1.00 96.62 84 ASN A O 1
ATOM 594 N N . PHE A 1 85 ? -0.816 7.669 14.988 1.00 95.50 85 PHE A N 1
ATOM 595 C CA . PHE A 1 85 ? -0.475 8.887 14.247 1.00 95.50 85 PHE A CA 1
ATOM 596 C C . PHE A 1 85 ? 0.055 9.983 15.164 1.00 95.50 85 PHE A C 1
ATOM 598 O O . PHE A 1 85 ? 0.791 10.861 14.720 1.00 95.50 85 PHE A O 1
ATOM 605 N N . GLY A 1 86 ? -0.283 9.919 16.451 1.00 94.94 86 GLY A N 1
ATOM 606 C CA . GLY A 1 86 ? 0.231 10.811 17.469 1.00 94.94 86 GLY A CA 1
ATOM 607 C C . GLY A 1 86 ? -0.326 12.227 17.392 1.00 94.94 86 GLY A C 1
ATOM 608 O O . GLY A 1 86 ? -1.446 12.481 16.950 1.00 94.94 86 GLY A O 1
ATOM 609 N N . THR A 1 87 ? 0.460 13.181 17.885 1.00 94.38 87 THR A N 1
ATOM 610 C CA . THR A 1 87 ? 0.073 14.598 17.959 1.00 94.38 87 THR A CA 1
ATOM 611 C C . THR A 1 87 ? 1.195 15.479 17.436 1.00 94.38 87 THR A C 1
ATOM 613 O O . THR A 1 87 ? 2.353 15.078 17.471 1.00 94.38 87 THR A O 1
ATOM 616 N N . THR A 1 88 ? 0.888 16.713 17.037 1.00 92.19 88 THR A N 1
ATOM 617 C CA . THR A 1 88 ? 1.899 17.673 16.557 1.00 92.19 88 THR A CA 1
ATOM 618 C C . THR A 1 88 ? 3.035 17.902 17.566 1.00 92.19 88 THR A C 1
ATOM 620 O O . THR A 1 88 ? 4.169 18.151 17.178 1.00 92.19 88 THR A O 1
ATOM 623 N N . ALA A 1 89 ? 2.757 17.799 18.872 1.00 92.94 89 ALA A N 1
ATOM 624 C CA . ALA A 1 89 ? 3.770 17.978 19.914 1.00 92.94 89 ALA A CA 1
ATOM 625 C C . ALA A 1 89 ? 4.564 16.696 20.231 1.00 92.94 89 ALA A C 1
ATOM 627 O O . ALA A 1 89 ? 5.733 16.783 20.599 1.00 92.94 89 ALA A O 1
ATOM 628 N N . GLY A 1 90 ? 3.929 15.522 20.140 1.00 93.56 90 GLY A N 1
ATOM 629 C CA . GLY A 1 90 ? 4.524 14.241 20.549 1.00 93.56 90 GLY A CA 1
ATOM 630 C C . GLY A 1 90 ? 5.105 13.401 19.410 1.00 93.56 90 GLY A C 1
ATOM 631 O O . GLY A 1 90 ? 5.956 12.545 19.659 1.00 93.56 90 GLY A O 1
ATOM 632 N N . GLY A 1 91 ? 4.664 13.656 18.178 1.00 96.44 91 GLY A N 1
ATOM 633 C CA . GLY A 1 91 ? 4.904 12.796 17.025 1.00 96.44 91 GLY A CA 1
ATOM 634 C C . GLY A 1 91 ? 4.123 11.484 17.094 1.00 96.44 91 GLY A C 1
ATOM 635 O O . GLY A 1 91 ? 3.448 11.208 18.090 1.00 96.44 91 GLY A O 1
ATOM 636 N N . GLY A 1 92 ? 4.200 10.700 16.022 1.00 96.88 92 GLY A N 1
ATOM 637 C CA . GLY A 1 92 ? 3.623 9.356 15.943 1.00 96.88 92 GLY A CA 1
ATOM 638 C C . GLY A 1 92 ? 4.519 8.261 16.525 1.00 96.88 92 GLY A C 1
ATOM 639 O O . GLY A 1 92 ? 5.675 8.501 16.883 1.00 96.88 92 GLY A O 1
ATOM 640 N N . THR A 1 93 ? 4.012 7.030 16.579 1.00 97.56 93 THR A N 1
ATOM 641 C CA . THR A 1 93 ? 4.802 5.843 16.947 1.00 97.56 93 THR A CA 1
ATOM 642 C C . THR A 1 93 ? 4.480 4.654 16.054 1.00 97.56 93 THR A C 1
ATOM 644 O O . THR A 1 93 ? 3.315 4.431 15.725 1.00 97.56 93 THR A O 1
ATOM 647 N N . LEU A 1 94 ? 5.506 3.864 15.742 1.00 98.25 94 LEU A N 1
ATOM 648 C CA . LEU A 1 94 ? 5.395 2.577 15.062 1.00 98.25 94 LEU A CA 1
ATOM 649 C C . LEU A 1 94 ? 5.407 1.451 16.096 1.00 98.25 94 LEU A C 1
ATOM 651 O O . LEU A 1 94 ? 6.287 1.394 16.964 1.00 98.25 94 LEU A O 1
ATOM 655 N N . LEU A 1 95 ? 4.432 0.561 15.988 1.00 98.06 95 LEU A N 1
ATOM 656 C CA . LEU A 1 95 ? 4.255 -0.601 16.844 1.00 98.06 95 LEU A CA 1
ATOM 657 C C . LEU A 1 95 ? 4.434 -1.885 16.031 1.00 98.06 95 LEU A C 1
ATOM 659 O O . LEU A 1 95 ? 4.201 -1.894 14.827 1.00 98.06 95 LEU A O 1
ATOM 663 N N . SER A 1 96 ? 4.823 -2.961 16.707 1.00 98.19 96 SER A N 1
ATOM 664 C CA . SER A 1 96 ? 4.900 -4.313 16.153 1.00 98.19 96 SER A CA 1
ATOM 665 C C . SER A 1 96 ? 4.206 -5.285 17.095 1.00 98.19 96 SER A C 1
ATOM 667 O O . SER A 1 96 ? 4.394 -5.195 18.310 1.00 98.19 96 SER A O 1
ATOM 669 N N . PHE A 1 97 ? 3.428 -6.207 16.540 1.00 98.12 97 PHE A N 1
ATOM 670 C CA . PHE A 1 97 ? 2.603 -7.183 17.242 1.00 98.12 97 PHE A CA 1
ATOM 671 C C . PHE A 1 97 ? 2.853 -8.594 16.715 1.00 98.12 97 PHE A C 1
ATOM 673 O O . PHE A 1 97 ? 3.171 -8.799 15.542 1.00 98.12 97 PHE A O 1
ATOM 680 N N . SER A 1 98 ? 2.676 -9.590 17.584 1.00 97.25 98 SER A N 1
ATOM 681 C CA . SER A 1 98 ? 2.629 -10.986 17.148 1.00 97.25 98 SER A CA 1
ATOM 682 C C . SER A 1 98 ? 1.371 -11.251 16.333 1.00 97.25 98 SER A C 1
ATOM 684 O O . SER A 1 98 ? 0.302 -10.789 16.705 1.00 97.25 98 SER A O 1
ATOM 686 N N . SER A 1 99 ? 1.457 -12.066 15.290 1.00 96.56 99 SER A N 1
ATOM 687 C CA . SER A 1 99 ? 0.311 -12.523 14.487 1.00 96.56 99 SER A CA 1
ATOM 688 C C . SER A 1 99 ? 0.023 -14.021 14.669 1.00 96.56 99 SER A C 1
ATOM 690 O O . SER A 1 99 ? -0.889 -14.579 14.067 1.00 96.56 99 SER A O 1
ATOM 692 N N . ASN A 1 100 ? 0.773 -14.690 15.545 1.00 95.00 100 ASN A N 1
ATOM 693 C CA . ASN A 1 100 ? 0.646 -16.117 15.843 1.00 95.00 100 ASN A CA 1
ATOM 694 C C . ASN A 1 100 ? -0.273 -16.433 17.041 1.00 95.00 100 ASN A C 1
ATOM 696 O O . ASN A 1 100 ? -0.285 -17.570 17.516 1.00 95.00 100 ASN A O 1
ATOM 700 N N . GLY A 1 101 ? -1.002 -15.441 17.561 1.00 93.81 101 GLY A N 1
ATOM 701 C CA . GLY A 1 101 ? -1.847 -15.594 18.743 1.00 93.81 101 GLY A CA 1
ATOM 702 C C . GLY A 1 101 ? -1.104 -15.551 20.080 1.00 93.81 101 GLY A C 1
ATOM 703 O O . GLY A 1 101 ? -1.652 -16.034 21.066 1.00 93.81 101 GLY A O 1
ATOM 704 N N . ALA A 1 102 ? 0.125 -15.029 20.158 1.00 94.12 102 ALA A N 1
ATOM 705 C CA . ALA A 1 102 ? 0.869 -14.881 21.417 1.00 94.12 102 ALA A CA 1
ATOM 706 C C . ALA A 1 102 ? 0.522 -13.608 22.221 1.00 94.12 102 ALA A C 1
ATOM 708 O O . ALA A 1 102 ? 0.874 -13.523 23.399 1.00 94.12 102 ALA A O 1
ATOM 709 N N . ASN A 1 103 ? -0.165 -12.641 21.610 1.00 91.75 103 ASN A N 1
ATOM 710 C CA . ASN A 1 103 ? -0.522 -11.319 22.133 1.00 91.75 103 ASN A CA 1
ATOM 711 C C . ASN A 1 103 ? 0.663 -10.546 22.685 1.00 91.75 103 ASN A C 1
ATOM 713 O O . ASN A 1 103 ? 0.621 -9.937 23.756 1.00 91.75 103 ASN A O 1
ATOM 717 N N . PHE A 1 104 ? 1.748 -10.591 21.932 1.00 95.94 104 PHE A N 1
ATOM 718 C CA . PHE A 1 104 ? 2.891 -9.739 22.143 1.00 95.94 104 PHE A CA 1
ATOM 719 C C . PHE A 1 104 ? 2.715 -8.437 21.358 1.00 95.94 104 PHE A C 1
ATOM 721 O O . PHE A 1 104 ? 2.115 -8.412 20.283 1.00 95.94 104 PHE A O 1
ATOM 728 N N . GLY A 1 105 ? 3.237 -7.337 21.894 1.00 96.31 105 GLY A N 1
ATOM 729 C CA . GLY A 1 105 ? 3.368 -6.105 21.135 1.00 96.31 105 GLY A CA 1
ATOM 730 C C . GLY A 1 105 ? 4.289 -5.102 21.804 1.00 96.31 105 GLY A C 1
ATOM 731 O O . GLY A 1 105 ? 4.375 -5.034 23.032 1.00 96.31 105 GLY A O 1
ATOM 732 N N . GLN A 1 106 ? 4.974 -4.314 20.989 1.00 96.94 106 GLN A N 1
ATOM 733 C CA . GLN A 1 106 ? 5.974 -3.347 21.423 1.00 96.94 106 GLN A CA 1
ATOM 734 C C . GLN A 1 106 ? 5.960 -2.107 20.531 1.00 96.94 106 GLN A C 1
ATOM 736 O O . GLN A 1 106 ? 5.614 -2.176 19.354 1.00 96.94 106 GLN A O 1
ATOM 741 N N . VAL A 1 107 ? 6.391 -0.977 21.085 1.00 97.31 107 VAL A N 1
ATOM 742 C CA . VAL A 1 107 ? 6.750 0.201 20.290 1.00 97.31 107 VAL A CA 1
ATOM 743 C C . VAL A 1 107 ? 8.163 -0.013 19.759 1.00 97.31 107 VAL A C 1
ATOM 745 O O . VAL A 1 107 ? 9.081 -0.222 20.551 1.00 97.31 107 VAL A O 1
ATOM 748 N N . ILE A 1 108 ? 8.338 0.043 18.441 1.00 97.75 108 ILE A N 1
ATOM 749 C CA . ILE A 1 108 ? 9.642 -0.146 17.786 1.00 97.75 108 ILE A CA 1
ATOM 750 C C . ILE A 1 108 ? 10.256 1.166 17.300 1.00 97.75 108 ILE A C 1
ATOM 752 O O . ILE A 1 108 ? 11.463 1.222 17.081 1.00 97.75 108 ILE A O 1
ATOM 756 N N . TYR A 1 109 ? 9.458 2.233 17.177 1.00 98.06 109 TYR A N 1
ATOM 757 C CA . TYR A 1 109 ? 9.956 3.553 16.795 1.00 98.06 109 TYR A CA 1
ATOM 758 C C . TYR A 1 109 ? 9.038 4.687 17.242 1.00 98.06 109 TYR A C 1
ATOM 760 O O . TYR A 1 109 ? 7.825 4.511 17.368 1.00 98.06 109 TYR A O 1
ATOM 768 N N . ALA A 1 110 ? 9.612 5.874 17.423 1.00 97.12 110 ALA A N 1
ATOM 769 C CA . ALA A 1 110 ? 8.874 7.097 17.702 1.00 97.12 110 ALA A CA 1
ATOM 770 C C . ALA A 1 110 ? 9.299 8.193 16.723 1.00 97.12 110 ALA A C 1
ATOM 772 O O . ALA A 1 110 ? 10.483 8.500 16.615 1.00 97.12 110 ALA A O 1
ATOM 773 N N . PHE A 1 111 ? 8.338 8.820 16.053 1.00 96.94 111 PHE A N 1
ATOM 774 C CA . PHE A 1 111 ? 8.576 9.856 15.051 1.00 96.94 111 PHE A CA 1
ATOM 775 C C . PHE A 1 111 ? 8.731 11.232 15.708 1.00 96.94 111 PHE A C 1
ATOM 777 O O . PHE A 1 111 ? 7.918 12.141 15.532 1.00 96.94 111 PHE A O 1
ATOM 784 N N . ASN A 1 112 ? 9.767 11.363 16.539 1.00 95.25 112 ASN A N 1
ATOM 785 C CA . ASN A 1 112 ? 10.084 12.593 17.253 1.00 95.25 112 ASN A CA 1
ATOM 786 C C . ASN A 1 112 ? 11.582 12.831 17.437 1.00 95.25 112 ASN A C 1
ATOM 788 O O . ASN A 1 112 ? 12.401 11.913 17.363 1.00 95.25 112 ASN A O 1
ATOM 792 N N . ALA A 1 113 ? 11.925 14.090 17.719 1.00 90.12 113 ALA A N 1
ATOM 793 C CA . ALA A 1 113 ? 13.317 14.524 17.829 1.00 90.12 113 ALA A CA 1
ATOM 794 C C . ALA A 1 113 ? 14.061 13.881 19.003 1.00 90.12 113 ALA A C 1
ATOM 796 O O . ALA A 1 113 ? 15.274 13.710 18.935 1.00 90.12 113 ALA A O 1
ATOM 797 N N . GLY A 1 114 ? 13.344 13.527 20.073 1.00 88.88 114 GLY A N 1
ATOM 798 C CA . GLY A 1 114 ? 13.943 12.945 21.270 1.00 88.88 114 GLY A CA 1
ATOM 799 C C . GLY A 1 114 ? 14.406 11.508 21.055 1.00 88.88 114 GLY A C 1
ATOM 800 O O . GLY A 1 114 ? 15.578 11.206 21.251 1.00 88.88 114 GLY A O 1
ATOM 801 N N . ASN A 1 115 ? 13.486 10.631 20.650 1.00 84.75 115 ASN A N 1
ATOM 802 C CA . ASN A 1 115 ? 13.732 9.190 20.584 1.00 84.75 115 ASN A CA 1
ATOM 803 C C . ASN A 1 115 ? 14.023 8.698 19.162 1.00 84.75 115 ASN A C 1
ATOM 805 O O . ASN A 1 115 ? 14.809 7.771 18.997 1.00 84.75 115 ASN A O 1
ATOM 809 N N . GLY A 1 116 ? 13.393 9.290 18.145 1.00 87.06 116 GLY A N 1
ATOM 810 C CA . GLY A 1 116 ? 13.566 8.882 16.747 1.00 87.06 116 GLY A CA 1
ATOM 811 C C . GLY A 1 116 ? 14.753 9.534 16.051 1.00 87.06 116 GLY A C 1
ATOM 812 O O . GLY A 1 116 ? 15.246 9.005 15.058 1.00 87.06 116 GLY A O 1
ATOM 813 N N . GLY A 1 117 ? 15.218 10.682 16.553 1.00 90.12 117 GLY A N 1
ATOM 814 C CA . GLY A 1 117 ? 16.286 11.455 15.913 1.00 90.12 117 GLY A CA 1
ATOM 815 C C . GLY A 1 117 ? 15.855 12.151 14.616 1.00 90.12 117 GLY A C 1
ATOM 816 O O . GLY A 1 117 ? 16.706 12.547 13.825 1.00 90.12 117 GLY A O 1
ATOM 817 N N . ILE A 1 118 ? 14.547 12.314 14.402 1.00 93.69 118 ILE A N 1
ATOM 818 C CA . ILE A 1 118 ? 13.950 13.009 13.252 1.00 93.69 118 ILE A CA 1
ATOM 819 C C . ILE A 1 118 ? 13.059 14.162 13.711 1.00 93.69 118 ILE A C 1
ATOM 821 O O . ILE A 1 118 ? 12.731 14.273 14.889 1.00 93.69 118 ILE A O 1
ATOM 825 N N . ALA A 1 119 ? 12.639 15.033 12.793 1.00 93.56 119 ALA A N 1
ATOM 826 C CA . ALA A 1 119 ? 11.661 16.068 13.118 1.00 93.56 119 ALA A CA 1
ATOM 827 C C . ALA A 1 119 ? 10.378 15.445 13.697 1.00 93.56 119 ALA A C 1
ATOM 829 O O . ALA A 1 119 ? 9.870 14.455 13.174 1.00 93.56 119 ALA A O 1
ATOM 830 N N . THR A 1 120 ? 9.862 16.030 14.781 1.00 96.38 120 THR A N 1
ATOM 831 C CA . THR A 1 120 ? 8.592 15.598 15.371 1.00 96.38 120 THR A CA 1
ATOM 832 C C . THR A 1 120 ? 7.461 15.813 14.385 1.00 96.38 120 THR A C 1
ATOM 834 O O . THR A 1 120 ? 7.241 16.935 13.934 1.00 96.38 120 THR A O 1
ATOM 837 N N . THR A 1 121 ? 6.759 14.731 14.061 1.00 95.75 121 THR A N 1
ATOM 838 C CA . THR A 1 121 ? 5.698 14.736 13.058 1.00 95.75 121 THR A CA 1
ATOM 839 C C . THR A 1 121 ? 4.658 13.680 13.394 1.00 95.75 121 THR A C 1
ATOM 841 O O 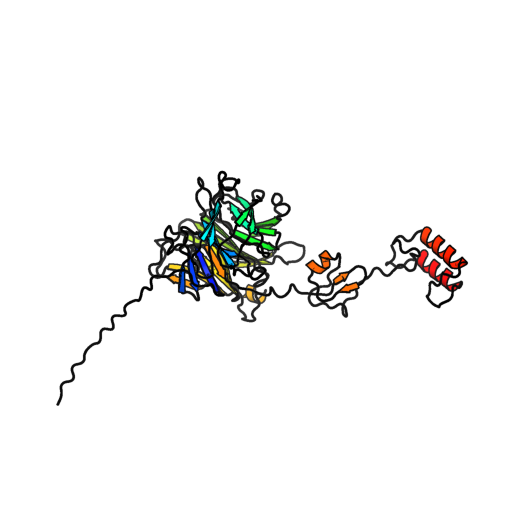. THR A 1 121 ? 4.985 12.576 13.848 1.00 95.75 121 THR A O 1
ATOM 844 N N . ARG A 1 122 ? 3.386 14.017 13.197 1.00 95.12 122 ARG A N 1
ATOM 845 C CA . ARG A 1 122 ? 2.334 13.012 13.063 1.00 95.12 122 ARG A CA 1
ATOM 846 C C . ARG A 1 122 ? 2.613 12.169 11.828 1.00 95.12 122 ARG A C 1
ATOM 848 O O . ARG A 1 122 ? 3.159 12.677 10.853 1.00 95.12 122 ARG A O 1
ATOM 855 N N . ILE A 1 123 ? 2.236 10.902 11.868 1.00 94.62 123 ILE A N 1
ATOM 856 C CA . ILE A 1 123 ? 2.619 9.928 10.843 1.00 94.62 123 ILE A CA 1
ATOM 857 C C . ILE A 1 123 ? 1.391 9.241 10.237 1.00 94.62 123 ILE A C 1
ATOM 859 O O . ILE A 1 123 ? 0.386 9.097 10.927 1.00 94.62 123 ILE A O 1
ATOM 863 N N . GLY A 1 124 ? 1.486 8.808 8.982 1.00 94.00 124 GLY A N 1
ATOM 864 C CA . GLY A 1 124 ? 0.546 7.915 8.298 1.00 94.00 124 GLY A CA 1
ATOM 865 C C . GLY A 1 124 ? 1.226 7.157 7.159 1.00 94.00 124 GLY A C 1
ATOM 866 O O . GLY A 1 124 ? 2.454 7.184 7.073 1.00 94.00 124 GLY A O 1
ATOM 867 N N . GLY A 1 125 ? 0.434 6.498 6.309 1.00 92.31 125 GLY A N 1
ATOM 868 C CA . GLY A 1 125 ? 0.899 5.796 5.109 1.00 92.31 125 GLY A CA 1
ATOM 869 C C . GLY A 1 125 ? 1.957 4.747 5.415 1.00 92.31 125 GLY A C 1
ATOM 870 O O . GLY A 1 125 ? 3.117 4.968 5.088 1.00 92.31 125 GLY A O 1
ATOM 871 N N . LEU A 1 126 ? 1.574 3.663 6.086 1.00 97.81 126 LEU A N 1
ATOM 872 C CA . LEU A 1 126 ? 2.460 2.572 6.488 1.00 97.81 126 LEU A CA 1
ATOM 873 C C . LEU A 1 126 ? 2.608 1.561 5.348 1.00 97.81 126 LEU A C 1
ATOM 875 O O . LEU A 1 126 ? 1.602 1.082 4.857 1.00 97.81 126 LEU A O 1
ATOM 879 N N . SER A 1 127 ? 3.835 1.206 4.971 1.00 98.50 127 SER A N 1
ATOM 880 C CA . SER A 1 127 ? 4.069 0.096 4.037 1.00 98.50 127 SER A CA 1
ATOM 881 C C . SER A 1 127 ? 5.419 -0.577 4.258 1.00 98.50 127 SER A C 1
ATOM 883 O O . SER A 1 127 ? 6.367 0.046 4.756 1.00 98.50 127 SER A O 1
ATOM 885 N N . VAL A 1 128 ? 5.532 -1.845 3.862 1.00 98.44 128 VAL A N 1
ATOM 886 C CA . VAL A 1 128 ? 6.755 -2.655 3.996 1.00 98.44 128 VAL A CA 1
ATOM 887 C C . VAL A 1 128 ? 7.349 -2.963 2.622 1.00 98.44 128 VAL A C 1
ATOM 889 O O . VAL A 1 128 ? 6.625 -3.322 1.695 1.00 98.44 128 VAL A O 1
ATOM 892 N N . SER A 1 129 ? 8.675 -2.850 2.477 1.00 97.44 129 SER A N 1
ATOM 893 C CA . SER A 1 129 ? 9.337 -3.198 1.215 1.00 97.44 129 SER A CA 1
ATOM 894 C C . SER A 1 129 ? 9.144 -4.680 0.879 1.00 97.44 129 SER A C 1
ATOM 896 O O . SER A 1 129 ? 9.036 -5.509 1.792 1.00 97.44 129 SER A O 1
ATOM 898 N N . PRO A 1 130 ? 9.126 -5.066 -0.407 1.00 94.19 130 PRO A N 1
ATOM 899 C CA . PRO A 1 130 ? 8.849 -6.449 -0.787 1.00 94.19 130 PRO A CA 1
ATOM 900 C C . PRO A 1 130 ? 9.873 -7.436 -0.207 1.00 94.19 130 PRO A C 1
ATOM 902 O O . PRO A 1 130 ? 9.494 -8.480 0.315 1.00 94.19 130 PRO A O 1
ATOM 905 N N . ASP A 1 131 ? 11.157 -7.087 -0.178 1.00 91.19 131 ASP A N 1
ATOM 906 C CA . ASP A 1 131 ? 12.208 -7.872 0.488 1.00 91.19 131 ASP A CA 1
ATOM 907 C C . ASP A 1 131 ? 12.139 -7.922 2.031 1.00 91.19 131 ASP A C 1
ATOM 909 O O . ASP A 1 131 ? 12.983 -8.563 2.663 1.00 91.19 131 ASP A O 1
ATOM 913 N N . ASN A 1 132 ? 11.140 -7.279 2.644 1.00 95.81 132 ASN A N 1
ATOM 914 C CA . ASN A 1 132 ? 10.906 -7.217 4.086 1.00 95.81 132 ASN A CA 1
ATOM 915 C C . ASN A 1 132 ? 12.044 -6.556 4.890 1.00 95.81 132 ASN A C 1
ATOM 917 O O . ASN A 1 132 ? 12.245 -6.864 6.069 1.00 95.81 132 ASN A O 1
ATOM 921 N N . THR A 1 133 ? 12.825 -5.673 4.260 1.00 96.56 133 THR A N 1
ATOM 922 C CA . THR A 1 133 ? 13.987 -5.029 4.898 1.00 96.56 133 THR A CA 1
ATOM 923 C C . THR A 1 133 ? 13.781 -3.557 5.224 1.00 96.56 133 THR A C 1
ATOM 925 O O . THR A 1 133 ? 14.633 -2.956 5.884 1.00 96.56 133 THR A O 1
ATOM 928 N N . ARG A 1 134 ? 12.672 -2.946 4.791 1.00 98.38 134 ARG A N 1
ATOM 929 C CA . ARG A 1 134 ? 12.388 -1.526 5.012 1.00 98.38 134 ARG A CA 1
ATOM 930 C C . ARG A 1 134 ? 10.922 -1.270 5.308 1.00 98.38 134 ARG A C 1
ATOM 932 O O . ARG A 1 134 ? 10.043 -2.005 4.876 1.00 98.38 134 ARG A O 1
ATOM 939 N N . ILE A 1 135 ? 10.681 -0.175 6.018 1.00 98.62 135 ILE A N 1
ATOM 940 C CA . ILE A 1 135 ? 9.348 0.378 6.259 1.00 98.62 135 ILE A CA 1
ATOM 941 C C . ILE A 1 135 ? 9.323 1.806 5.734 1.00 98.62 135 ILE A C 1
ATOM 943 O O . ILE A 1 135 ? 10.253 2.569 6.003 1.00 98.62 135 ILE A O 1
ATOM 947 N N . ALA A 1 136 ? 8.263 2.176 5.022 1.00 98.38 136 ALA A N 1
ATOM 948 C CA . ALA A 1 136 ? 7.989 3.553 4.644 1.00 98.38 136 ALA A CA 1
ATOM 949 C C . ALA A 1 136 ? 6.795 4.103 5.432 1.00 98.38 136 ALA A C 1
ATOM 951 O O . ALA A 1 136 ? 5.819 3.403 5.702 1.00 98.38 136 ALA A O 1
ATOM 952 N N . CYS A 1 137 ? 6.908 5.367 5.835 1.00 97.12 137 CYS A N 1
ATOM 953 C CA . CYS A 1 137 ? 5.847 6.146 6.464 1.00 97.12 137 CYS A CA 1
ATOM 954 C C . CYS A 1 137 ? 5.881 7.589 5.946 1.00 97.12 137 CYS A C 1
ATOM 956 O O . CYS A 1 137 ? 6.939 8.075 5.552 1.00 97.12 137 CYS A O 1
ATOM 958 N N . LEU A 1 138 ? 4.770 8.322 6.005 1.00 94.81 138 LEU A N 1
ATOM 959 C CA . LEU A 1 138 ? 4.691 9.724 5.584 1.00 94.81 138 LEU A CA 1
ATOM 960 C C . LEU A 1 138 ? 4.329 10.647 6.751 1.00 94.81 138 LEU A C 1
ATOM 962 O O . LEU A 1 138 ? 3.348 10.431 7.462 1.00 94.81 138 LEU A O 1
ATOM 966 N N . GLY A 1 139 ? 5.135 11.691 6.967 1.00 94.88 139 GLY A N 1
ATOM 967 C CA . GLY A 1 139 ? 4.908 12.679 8.022 1.00 94.88 139 GLY A CA 1
ATOM 968 C C . GLY A 1 139 ? 3.923 13.766 7.625 1.00 94.88 139 GLY A C 1
ATOM 969 O O . GLY A 1 139 ? 4.218 14.582 6.755 1.00 94.88 139 GLY A O 1
ATOM 970 N N . TYR A 1 140 ? 2.800 13.861 8.330 1.00 90.19 140 TYR A N 1
ATOM 971 C CA . TYR A 1 140 ? 1.764 14.858 8.059 1.00 90.19 140 TYR A CA 1
ATOM 972 C C . TYR A 1 140 ? 2.249 16.282 8.292 1.00 90.19 140 TYR A C 1
ATOM 974 O O . TYR A 1 140 ? 1.833 17.195 7.588 1.00 90.19 140 TYR A O 1
ATOM 982 N N . ASP A 1 141 ? 3.096 16.502 9.297 1.00 92.81 141 ASP A N 1
ATOM 983 C CA . ASP A 1 141 ? 3.533 17.855 9.651 1.00 92.81 141 ASP A CA 1
ATOM 984 C C . ASP A 1 141 ? 4.736 18.312 8.810 1.00 92.81 141 ASP A C 1
ATOM 986 O O . ASP A 1 141 ? 5.022 19.506 8.738 1.00 92.81 141 ASP A O 1
ATOM 990 N N . THR A 1 142 ? 5.429 17.374 8.157 1.00 93.31 142 THR A N 1
ATOM 991 C CA . THR A 1 142 ? 6.654 17.629 7.385 1.00 93.31 142 THR A CA 1
ATOM 992 C C . THR A 1 142 ? 6.468 17.476 5.879 1.00 93.31 142 THR A C 1
ATOM 994 O O . THR A 1 142 ? 7.235 18.062 5.118 1.00 93.31 142 THR A O 1
ATOM 997 N N . GLY A 1 143 ? 5.467 16.709 5.436 1.00 92.50 143 GLY A N 1
ATOM 998 C CA . GLY A 1 143 ? 5.258 16.361 4.030 1.00 92.50 143 GLY A CA 1
ATOM 999 C C . GLY A 1 143 ? 6.371 15.473 3.465 1.00 92.50 143 GLY A C 1
ATOM 1000 O O . GLY A 1 143 ? 6.584 15.467 2.256 1.00 92.50 143 GLY A O 1
ATOM 1001 N N . GLN A 1 144 ? 7.126 14.785 4.326 1.00 95.38 144 GLN A N 1
ATOM 1002 C CA . GLN A 1 144 ? 8.278 13.958 3.956 1.00 95.38 144 GLN A CA 1
ATOM 1003 C C . GLN A 1 144 ? 7.960 12.474 4.134 1.00 95.38 144 GLN A C 1
ATOM 1005 O O . GLN A 1 144 ? 7.251 12.093 5.068 1.00 95.38 144 GLN A O 1
ATOM 1010 N N . VAL A 1 145 ? 8.547 11.641 3.279 1.00 96.81 145 VAL A N 1
ATOM 1011 C CA . VAL A 1 145 ? 8.591 10.187 3.442 1.00 96.81 145 VAL A CA 1
ATOM 1012 C C . VAL A 1 145 ? 9.786 9.828 4.320 1.00 96.81 145 VAL A C 1
ATOM 1014 O O . VAL A 1 145 ? 10.904 10.299 4.102 1.00 96.81 145 VAL A O 1
ATOM 1017 N N . TYR A 1 146 ? 9.535 8.988 5.315 1.00 97.62 146 TYR A N 1
ATOM 1018 C CA . TYR A 1 146 ? 10.519 8.382 6.198 1.00 97.62 146 TYR A CA 1
ATOM 1019 C C . TYR A 1 146 ? 10.691 6.927 5.793 1.00 97.62 146 TYR A C 1
ATOM 1021 O O . TYR A 1 146 ? 9.718 6.178 5.796 1.00 97.62 146 TYR A O 1
ATOM 1029 N N . ILE A 1 147 ? 11.918 6.532 5.471 1.00 98.31 147 ILE A N 1
ATOM 1030 C CA . ILE A 1 147 ? 12.268 5.155 5.128 1.00 98.31 147 ILE A CA 1
ATOM 1031 C C . ILE A 1 147 ? 13.170 4.624 6.235 1.00 98.31 147 ILE A C 1
ATOM 1033 O O . ILE A 1 147 ? 14.244 5.169 6.481 1.00 98.31 147 ILE A O 1
ATOM 1037 N N . LEU A 1 148 ? 12.719 3.584 6.922 1.00 98.25 148 LEU A N 1
ATOM 1038 C CA . LEU A 1 148 ? 13.403 2.976 8.056 1.00 98.25 148 LEU A CA 1
ATOM 1039 C C . LEU A 1 148 ? 14.003 1.639 7.622 1.00 98.25 148 LEU A C 1
ATOM 1041 O O . LEU A 1 148 ? 13.317 0.850 6.974 1.00 98.25 148 LEU A O 1
ATOM 1045 N N . ASP A 1 149 ? 15.244 1.355 8.017 1.00 97.94 149 ASP A N 1
ATOM 1046 C CA . ASP A 1 149 ? 15.778 -0.005 7.921 1.00 97.94 149 ASP A CA 1
ATOM 1047 C C . ASP A 1 149 ? 15.029 -0.880 8.935 1.00 97.94 149 ASP A C 1
ATOM 1049 O O . ASP A 1 149 ? 14.963 -0.535 10.117 1.00 97.94 149 ASP A O 1
ATOM 1053 N N . TYR A 1 150 ? 14.475 -2.002 8.487 1.00 98.31 150 TYR A N 1
ATOM 1054 C CA . TYR A 1 150 ? 13.618 -2.889 9.262 1.00 98.31 150 TYR A CA 1
ATOM 1055 C C . TYR A 1 150 ? 14.263 -4.260 9.464 1.00 98.31 150 TYR A C 1
ATOM 1057 O O . TYR A 1 150 ? 14.814 -4.870 8.553 1.00 98.31 150 TYR A O 1
ATOM 1065 N N . THR A 1 151 ? 14.207 -4.751 10.700 1.00 97.75 151 THR A N 1
ATOM 1066 C CA . THR A 1 151 ? 14.625 -6.102 11.076 1.00 97.75 151 THR A CA 1
ATOM 1067 C C . THR A 1 151 ? 13.414 -6.839 11.660 1.00 97.75 151 THR A C 1
ATOM 1069 O O . THR A 1 151 ? 13.101 -6.616 12.834 1.00 97.75 151 THR A O 1
ATOM 1072 N N . PRO A 1 152 ? 12.750 -7.728 10.894 1.00 92.88 152 PRO A N 1
ATOM 1073 C CA . PRO A 1 152 ? 11.475 -8.356 11.276 1.00 92.88 152 PRO A CA 1
ATOM 1074 C C . PRO A 1 152 ? 11.570 -9.366 12.429 1.00 92.88 152 PRO A C 1
ATOM 1076 O O . PRO A 1 152 ? 10.556 -9.823 12.947 1.00 92.88 152 PRO A O 1
ATOM 1079 N N . GLY A 1 153 ? 12.778 -9.762 12.838 1.00 92.88 153 GLY A N 1
ATOM 1080 C CA . GLY A 1 153 ? 12.961 -10.835 13.814 1.00 92.88 153 GLY A CA 1
ATOM 1081 C C . GLY A 1 153 ? 12.335 -12.154 13.347 1.00 92.88 153 GLY A C 1
ATOM 1082 O O . GLY A 1 153 ? 12.501 -12.548 12.196 1.00 92.88 153 GLY A O 1
ATOM 1083 N N . GLN A 1 154 ? 11.675 -12.882 14.252 1.00 93.75 154 GLN A N 1
ATOM 1084 C CA . GLN A 1 154 ? 10.992 -14.130 13.898 1.00 93.75 154 GLN A CA 1
ATOM 1085 C C . GLN A 1 154 ? 9.559 -13.860 13.445 1.00 93.75 154 GLN A C 1
ATOM 1087 O O . GLN A 1 154 ? 8.792 -13.224 14.165 1.00 93.75 154 GLN A O 1
ATOM 1092 N N . CYS A 1 155 ? 9.203 -14.450 12.307 1.00 91.69 155 CYS A N 1
ATOM 1093 C CA . CYS A 1 155 ? 7.878 -14.387 11.707 1.00 91.69 155 CYS A CA 1
ATOM 1094 C C . CYS A 1 155 ? 6.733 -14.550 12.712 1.00 91.69 155 CYS A C 1
ATOM 1096 O O . CYS A 1 155 ? 6.661 -15.551 13.435 1.00 91.69 155 CYS A O 1
ATOM 1098 N N . GLY A 1 156 ? 5.841 -13.564 12.746 1.00 94.12 156 GLY A N 1
ATOM 1099 C CA . GLY A 1 156 ? 4.614 -13.577 13.534 1.00 94.12 156 GLY A CA 1
ATOM 1100 C C . GLY A 1 156 ? 4.794 -13.569 15.054 1.00 94.12 156 GLY A C 1
ATOM 1101 O O . GLY A 1 156 ? 3.799 -13.668 15.771 1.00 94.12 156 GLY A O 1
ATOM 1102 N N . GLN A 1 157 ? 6.018 -13.432 15.575 1.00 96.19 157 GLN A N 1
ATOM 1103 C CA . GLN A 1 157 ? 6.285 -13.310 17.016 1.00 96.19 157 GLN A CA 1
ATOM 1104 C C . GLN A 1 157 ? 6.194 -11.858 17.515 1.00 96.19 157 GLN A C 1
ATOM 1106 O O . GLN A 1 157 ? 6.179 -11.618 18.719 1.00 96.19 157 GLN A O 1
ATOM 1111 N N . GLY A 1 158 ? 6.158 -10.879 16.609 1.00 94.88 158 GLY A N 1
ATOM 1112 C CA . GLY A 1 158 ? 6.040 -9.445 16.883 1.00 94.88 158 GLY A CA 1
ATOM 1113 C C . GLY A 1 158 ? 7.323 -8.763 17.356 1.00 94.88 158 GLY A C 1
ATOM 1114 O O . GLY A 1 158 ? 7.352 -7.537 17.490 1.00 94.88 158 GLY A O 1
ATOM 1115 N N . MET A 1 159 ? 8.390 -9.523 17.603 1.00 96.06 159 MET A N 1
ATOM 1116 C CA . MET A 1 159 ? 9.709 -8.988 17.934 1.00 96.06 159 MET A CA 1
ATOM 1117 C C . MET A 1 159 ? 10.389 -8.469 16.669 1.00 96.06 159 MET A C 1
ATOM 1119 O O . MET A 1 159 ? 10.840 -9.262 15.855 1.00 96.06 159 MET A O 1
ATOM 1123 N N . ALA A 1 160 ? 10.528 -7.154 16.557 1.00 97.50 160 ALA A N 1
ATOM 1124 C CA . ALA A 1 160 ? 11.190 -6.483 15.446 1.00 97.50 160 ALA A CA 1
ATOM 1125 C C . ALA A 1 160 ? 11.963 -5.243 15.923 1.00 97.50 160 ALA A C 1
ATOM 1127 O O . ALA A 1 160 ? 11.805 -4.799 17.065 1.00 97.50 160 ALA A O 1
ATOM 1128 N N . ALA A 1 161 ? 12.800 -4.682 15.057 1.00 97.56 161 ALA A N 1
ATOM 1129 C CA . ALA A 1 161 ? 13.531 -3.445 15.311 1.00 97.56 161 ALA A CA 1
ATOM 1130 C C . ALA A 1 161 ? 13.599 -2.590 14.044 1.00 97.56 161 ALA A C 1
ATOM 1132 O O . ALA A 1 161 ? 13.566 -3.123 12.936 1.00 97.56 161 ALA A O 1
ATOM 1133 N N . VAL A 1 162 ? 13.738 -1.275 14.217 1.00 96.75 162 VAL A N 1
ATOM 1134 C CA . VAL A 1 162 ? 14.041 -0.354 13.118 1.00 96.75 162 VAL A CA 1
ATOM 1135 C C . VAL A 1 162 ? 15.204 0.564 13.457 1.00 96.75 162 VAL A C 1
ATOM 1137 O O . VAL A 1 162 ? 15.437 0.893 14.623 1.00 96.75 162 VAL A O 1
ATOM 1140 N N . THR A 1 163 ? 15.928 0.994 12.429 1.00 95.19 163 THR A N 1
ATOM 1141 C CA . THR A 1 163 ? 17.079 1.897 12.542 1.00 95.19 163 THR A CA 1
ATOM 1142 C C . THR A 1 163 ? 17.177 2.832 11.333 1.00 95.19 163 THR A C 1
ATOM 1144 O O . THR A 1 163 ? 16.407 2.705 10.387 1.00 95.19 163 THR A O 1
ATOM 1147 N N . ASN A 1 164 ? 18.147 3.754 11.364 1.00 91.81 164 ASN A N 1
ATOM 1148 C CA . ASN A 1 164 ? 18.601 4.548 10.213 1.00 91.81 164 ASN A CA 1
ATOM 1149 C C . ASN A 1 164 ? 17.471 5.214 9.407 1.00 91.81 164 ASN A C 1
ATOM 1151 O O . ASN A 1 164 ? 17.260 4.869 8.246 1.00 91.81 164 ASN A O 1
ATOM 1155 N N . PRO A 1 165 ? 16.749 6.182 9.992 1.00 94.19 165 PRO A N 1
ATOM 1156 C CA . PRO A 1 165 ? 15.722 6.895 9.253 1.00 94.19 165 PRO A CA 1
ATOM 1157 C C . PRO A 1 165 ? 16.343 7.701 8.107 1.00 94.19 165 PRO A C 1
ATOM 1159 O O . PRO A 1 165 ? 17.078 8.665 8.329 1.00 94.19 165 PRO A O 1
ATOM 1162 N N . LEU A 1 166 ? 16.016 7.325 6.876 1.00 96.44 166 LEU A N 1
ATOM 1163 C CA . LEU A 1 166 ? 16.198 8.160 5.698 1.00 96.44 166 LEU A CA 1
ATOM 1164 C C . LEU A 1 166 ? 14.969 9.056 5.550 1.00 96.44 166 LEU A C 1
ATOM 1166 O O . LEU A 1 166 ? 13.845 8.626 5.806 1.00 96.44 166 LEU A O 1
ATOM 1170 N N . VAL A 1 167 ? 15.177 10.304 5.144 1.00 96.75 167 VAL A N 1
ATOM 1171 C CA . VAL A 1 167 ? 14.106 11.299 5.027 1.00 96.75 167 VAL A CA 1
ATOM 1172 C C . VAL A 1 167 ? 14.143 11.891 3.631 1.00 96.75 167 VAL A C 1
ATOM 1174 O O . VAL A 1 167 ? 15.208 12.301 3.168 1.00 96.75 167 VAL A O 1
ATOM 1177 N N . SER A 1 168 ? 12.995 11.929 2.961 1.00 96.56 168 SER A N 1
ATOM 1178 C CA . SER A 1 168 ? 12.888 12.511 1.629 1.00 96.56 168 SER A CA 1
ATOM 1179 C C . SER A 1 168 ? 12.898 14.039 1.645 1.00 96.56 168 SER A C 1
ATOM 1181 O O . SER A 1 168 ? 12.688 14.680 2.680 1.00 96.56 168 SER A O 1
ATOM 1183 N N . ALA A 1 169 ? 13.036 14.650 0.468 1.00 94.19 169 ALA A N 1
ATOM 1184 C CA . ALA A 1 169 ? 12.570 16.024 0.289 1.00 94.19 169 ALA A CA 1
ATOM 1185 C C . ALA A 1 169 ? 11.052 16.115 0.556 1.00 94.19 169 ALA A C 1
ATOM 1187 O O . ALA A 1 169 ? 10.338 15.113 0.473 1.00 94.19 169 ALA A O 1
ATOM 1188 N N . GLY A 1 170 ? 10.552 17.306 0.897 1.00 90.50 170 GLY A N 1
ATOM 1189 C CA . GLY A 1 170 ? 9.115 17.523 1.091 1.00 90.50 170 GLY A CA 1
ATOM 1190 C C . GLY A 1 170 ? 8.348 17.335 -0.220 1.00 90.50 170 GLY A C 1
ATOM 1191 O O . GLY A 1 170 ? 8.637 18.022 -1.198 1.00 90.50 170 GLY A O 1
ATOM 1192 N N . LEU A 1 171 ? 7.395 16.405 -0.233 1.00 85.44 171 LEU A N 1
ATOM 1193 C CA . LEU A 1 171 ? 6.614 15.996 -1.408 1.00 85.44 171 LEU A CA 1
ATOM 1194 C C . LEU A 1 171 ? 5.241 16.666 -1.482 1.00 85.44 171 LEU A C 1
ATOM 1196 O O . LEU A 1 171 ? 4.631 16.729 -2.549 1.00 85.44 171 LEU A O 1
ATOM 1200 N N . ALA A 1 172 ? 4.729 17.087 -0.328 1.00 68.69 172 ALA A N 1
ATOM 1201 C CA . ALA A 1 172 ? 3.299 17.122 -0.083 1.00 68.69 172 ALA A CA 1
ATOM 1202 C C . ALA A 1 172 ? 2.828 18.361 0.676 1.00 68.69 172 ALA A C 1
ATOM 1204 O O . ALA A 1 172 ? 3.604 19.031 1.365 1.00 68.69 172 ALA A O 1
ATOM 1205 N N . ASN A 1 173 ? 1.516 18.602 0.616 1.00 76.19 173 ASN A N 1
ATOM 1206 C CA . ASN A 1 173 ? 0.851 19.469 1.580 1.00 76.19 173 ASN A CA 1
ATOM 1207 C C . ASN A 1 173 ? 0.937 18.852 2.979 1.00 76.19 173 ASN A C 1
ATOM 1209 O O . ASN A 1 173 ? 0.872 17.635 3.151 1.00 76.19 173 ASN A O 1
ATOM 1213 N N . THR A 1 174 ? 1.080 19.703 3.988 1.00 85.38 174 THR A N 1
ATOM 1214 C CA . THR A 1 174 ? 1.093 19.277 5.384 1.00 85.38 174 THR A CA 1
ATOM 1215 C C . THR A 1 174 ? -0.319 19.300 5.965 1.00 85.38 174 THR A C 1
ATOM 1217 O O . THR A 1 174 ? -1.139 20.146 5.616 1.00 85.38 174 THR A O 1
ATOM 1220 N N . GLY A 1 175 ? -0.602 18.384 6.888 1.00 82.69 175 GLY A N 1
ATOM 1221 C CA . GLY A 1 175 ? -1.853 18.331 7.647 1.00 82.69 175 GLY A CA 1
ATOM 1222 C C . GLY A 1 175 ? -2.897 17.325 7.161 1.00 82.69 175 GLY A C 1
ATOM 1223 O O . GLY A 1 175 ? -3.808 17.038 7.939 1.00 82.69 175 GLY A O 1
ATOM 1224 N N . ASP A 1 176 ? -2.732 16.757 5.967 1.00 86.25 176 ASP A N 1
ATOM 1225 C CA . ASP A 1 176 ? -3.603 15.716 5.401 1.00 86.25 176 ASP A CA 1
ATOM 1226 C C . ASP A 1 176 ? -3.004 14.310 5.558 1.00 86.25 176 ASP A C 1
ATOM 1228 O O . ASP A 1 176 ? -1.782 14.153 5.658 1.00 86.25 176 ASP A O 1
ATOM 1232 N N . THR A 1 177 ? -3.862 13.283 5.551 1.00 87.12 177 THR A N 1
ATOM 1233 C CA . THR A 1 177 ? -3.421 11.878 5.558 1.00 87.12 177 THR A CA 1
ATOM 1234 C C . THR A 1 177 ? -3.025 11.423 4.160 1.00 87.12 177 THR A C 1
ATOM 1236 O O . THR A 1 177 ? -3.701 11.736 3.178 1.00 87.12 177 THR A O 1
ATOM 1239 N N . GLN A 1 178 ? -1.930 10.672 4.077 1.00 90.00 178 GLN A N 1
ATOM 1240 C CA . GLN A 1 178 ? -1.301 10.264 2.828 1.00 90.00 178 GLN A CA 1
ATOM 1241 C C . GLN A 1 178 ? -0.803 8.830 2.919 1.00 90.00 178 GLN A C 1
ATOM 1243 O O . GLN A 1 178 ? -0.416 8.392 4.004 1.00 90.00 178 GLN A O 1
ATOM 1248 N N . GLY A 1 179 ? -0.806 8.143 1.780 1.00 93.62 179 GLY A N 1
ATOM 1249 C CA . GLY A 1 179 ? -0.438 6.736 1.666 1.00 93.62 179 GLY A CA 1
ATOM 1250 C C . GLY A 1 179 ? 0.975 6.541 1.141 1.00 93.62 179 GLY A C 1
ATOM 1251 O O . GLY A 1 179 ? 1.501 7.382 0.398 1.00 93.62 179 GLY A O 1
ATOM 1252 N N . THR A 1 180 ? 1.564 5.401 1.488 1.00 97.56 180 THR A N 1
ATOM 1253 C CA . THR A 1 180 ? 2.782 4.904 0.845 1.00 97.56 180 THR A CA 1
ATOM 1254 C C . THR A 1 180 ? 2.610 3.438 0.474 1.00 97.56 180 THR A C 1
ATOM 1256 O O . THR A 1 180 ? 1.895 2.722 1.153 1.00 97.56 180 THR A O 1
ATOM 1259 N N . THR A 1 181 ? 3.282 3.002 -0.586 1.00 98.19 181 THR A N 1
ATOM 1260 C CA . THR A 1 181 ? 3.467 1.587 -0.946 1.00 98.19 181 THR A CA 1
ATOM 1261 C C . THR A 1 181 ? 4.821 1.442 -1.653 1.00 98.19 181 THR A C 1
ATOM 1263 O O . THR A 1 181 ? 5.574 2.416 -1.736 1.00 98.19 181 THR A O 1
ATOM 1266 N N . TRP A 1 182 ? 5.175 0.270 -2.176 1.00 97.69 182 TRP A N 1
ATOM 1267 C CA . TRP A 1 182 ? 6.489 0.023 -2.781 1.00 97.69 182 TRP A CA 1
ATOM 1268 C C . TRP A 1 182 ? 6.380 -0.452 -4.222 1.00 97.69 182 TRP A C 1
ATOM 1270 O O . TRP A 1 182 ? 5.732 -1.451 -4.503 1.00 97.69 182 TRP A O 1
ATOM 1280 N N . LEU A 1 183 ? 7.067 0.237 -5.139 1.00 93.56 183 LEU A N 1
ATOM 1281 C CA . LEU A 1 183 ? 7.171 -0.188 -6.539 1.00 93.56 183 LEU A CA 1
ATOM 1282 C C . LEU A 1 183 ? 8.055 -1.439 -6.670 1.00 93.56 183 LEU A C 1
ATOM 1284 O O . LEU A 1 183 ? 7.771 -2.330 -7.469 1.00 93.56 183 LEU A O 1
ATOM 1288 N N . ASP A 1 184 ? 9.135 -1.464 -5.891 1.00 88.88 184 ASP A N 1
ATOM 1289 C CA . ASP A 1 184 ? 10.159 -2.505 -5.809 1.00 88.88 184 ASP A CA 1
ATOM 1290 C C . ASP A 1 184 ? 10.893 -2.396 -4.455 1.00 88.88 184 ASP A C 1
ATOM 1292 O O . ASP A 1 184 ? 10.557 -1.539 -3.642 1.00 88.88 184 ASP A O 1
ATOM 1296 N N . ASP A 1 185 ? 11.918 -3.220 -4.211 1.00 89.62 185 ASP A N 1
ATOM 1297 C CA . ASP A 1 185 ? 12.718 -3.244 -2.964 1.00 89.62 185 ASP A CA 1
ATOM 1298 C C . ASP A 1 185 ? 13.414 -1.916 -2.608 1.00 89.62 185 ASP A C 1
ATOM 1300 O O . ASP A 1 185 ? 13.914 -1.726 -1.497 1.00 89.62 185 ASP A O 1
ATOM 1304 N N . SER A 1 186 ? 13.486 -0.983 -3.555 1.00 93.25 186 SER A N 1
ATOM 1305 C CA . SER A 1 186 ? 14.307 0.222 -3.473 1.00 93.25 186 SER A CA 1
ATOM 1306 C C . SER A 1 186 ? 13.564 1.520 -3.784 1.00 93.25 186 SER A C 1
ATOM 1308 O O . SER A 1 186 ? 14.172 2.590 -3.700 1.00 93.25 186 SER A O 1
ATOM 1310 N N . THR A 1 187 ? 12.272 1.455 -4.104 1.00 95.81 187 THR A N 1
ATOM 1311 C CA . THR A 1 187 ? 11.496 2.616 -4.545 1.00 95.81 187 THR A CA 1
ATOM 1312 C C . THR A 1 187 ? 10.135 2.661 -3.863 1.00 95.81 187 THR A C 1
ATOM 1314 O O . THR A 1 187 ? 9.259 1.839 -4.129 1.00 95.81 187 THR A O 1
ATOM 1317 N N . VAL A 1 188 ? 9.933 3.682 -3.030 1.00 98.31 188 VAL A N 1
ATOM 1318 C CA . VAL A 1 188 ? 8.639 3.962 -2.394 1.00 98.31 188 VAL A CA 1
ATOM 1319 C C . VAL A 1 188 ? 7.753 4.729 -3.368 1.00 98.31 188 VAL A C 1
ATOM 1321 O O . VAL A 1 188 ? 8.208 5.677 -4.005 1.00 98.31 188 VAL A O 1
ATOM 1324 N N . ILE A 1 189 ? 6.482 4.365 -3.451 1.00 97.81 189 ILE A N 1
ATOM 1325 C CA . ILE A 1 189 ? 5.417 5.155 -4.063 1.00 97.81 189 ILE A CA 1
ATOM 1326 C C . ILE A 1 189 ? 4.747 5.954 -2.948 1.00 97.81 189 ILE A C 1
ATOM 1328 O O . ILE A 1 189 ? 4.336 5.385 -1.942 1.00 97.81 189 ILE A O 1
ATOM 1332 N N . ALA A 1 190 ? 4.625 7.266 -3.118 1.00 96.31 190 ALA A N 1
ATOM 1333 C CA . ALA A 1 190 ? 3.932 8.134 -2.172 1.00 96.31 190 ALA A CA 1
ATOM 1334 C C . ALA A 1 190 ? 2.777 8.849 -2.869 1.00 96.31 190 ALA A C 1
ATOM 1336 O O . ALA A 1 190 ? 2.971 9.476 -3.916 1.00 96.31 190 ALA A O 1
ATOM 1337 N N . TYR A 1 191 ? 1.586 8.774 -2.274 1.00 95.62 191 TYR A N 1
ATOM 1338 C CA . TYR A 1 191 ? 0.391 9.435 -2.782 1.00 95.62 191 TYR A CA 1
ATOM 1339 C C . TYR A 1 191 ? -0.041 10.548 -1.836 1.00 95.62 191 TYR A C 1
ATOM 1341 O O . TYR A 1 191 ? -0.565 10.304 -0.752 1.00 95.62 191 TYR A O 1
ATOM 1349 N N . SER A 1 192 ? 0.212 11.781 -2.264 1.00 90.94 192 SER A N 1
ATOM 1350 C CA . SER A 1 192 ? -0.057 12.991 -1.497 1.00 90.94 192 SER A CA 1
ATOM 1351 C C . SER A 1 192 ? -1.380 13.608 -1.915 1.00 90.94 192 SER A C 1
ATOM 1353 O O . SER A 1 192 ? -1.594 13.893 -3.093 1.00 90.94 192 SER A O 1
ATOM 1355 N N . ALA A 1 193 ? -2.206 13.984 -0.945 1.00 86.75 193 ALA A N 1
ATOM 1356 C CA . ALA A 1 193 ? -3.264 14.959 -1.161 1.00 86.75 193 ALA A CA 1
ATOM 1357 C C . ALA A 1 193 ? -2.645 16.307 -1.599 1.00 86.75 193 ALA A C 1
ATOM 1359 O O . ALA A 1 193 ? -1.716 16.806 -0.962 1.00 86.75 193 ALA A O 1
ATOM 1360 N N . GLY A 1 194 ? -3.081 16.873 -2.727 1.00 73.06 194 GLY A N 1
ATOM 1361 C CA . GLY A 1 194 ? -2.440 18.056 -3.331 1.00 73.06 194 GLY A CA 1
ATOM 1362 C C . GLY A 1 194 ? -3.329 19.302 -3.386 1.00 73.06 194 GLY A C 1
ATOM 1363 O O . GLY A 1 194 ? -3.041 20.253 -4.119 1.00 73.06 194 GLY A O 1
ATOM 1364 N N . GLY A 1 195 ? -4.400 19.352 -2.585 1.00 67.12 195 GLY A N 1
ATOM 1365 C CA . GLY A 1 195 ? -5.269 20.527 -2.499 1.00 67.12 195 GLY A CA 1
ATOM 1366 C C . GLY A 1 195 ? -5.945 20.860 -3.845 1.00 67.12 195 GLY A C 1
ATOM 1367 O O . GLY A 1 195 ? -6.460 19.957 -4.506 1.00 67.12 195 GLY A O 1
ATOM 1368 N N . PRO A 1 196 ? -5.989 22.133 -4.292 1.00 63.44 196 PRO A N 1
ATOM 1369 C CA . PRO A 1 196 ? -6.731 22.528 -5.495 1.00 63.44 196 PRO A CA 1
ATOM 1370 C C . PRO A 1 196 ? -6.114 22.036 -6.816 1.00 63.44 196 PRO A C 1
ATOM 1372 O O . PRO A 1 196 ? -6.751 22.181 -7.858 1.00 63.44 196 PRO A O 1
ATOM 1375 N N . GLN A 1 197 ? -4.892 21.493 -6.800 1.00 70.56 197 GLN A N 1
ATOM 1376 C CA . GLN A 1 197 ? -4.180 21.048 -8.005 1.00 70.56 197 GLN A CA 1
ATOM 1377 C C . GLN A 1 197 ? -4.427 19.574 -8.359 1.00 70.56 197 GLN A C 1
ATOM 1379 O O . GLN A 1 197 ? -4.017 19.153 -9.435 1.00 70.56 197 GLN A O 1
ATOM 1384 N N . GLY A 1 198 ? -5.118 18.814 -7.503 1.00 86.25 198 GLY A N 1
ATOM 1385 C CA . GLY A 1 198 ? -5.203 17.357 -7.617 1.00 86.25 198 GLY A CA 1
ATOM 1386 C C . GLY A 1 198 ? -4.280 16.664 -6.617 1.00 86.25 198 GLY A C 1
ATOM 1387 O O . GLY A 1 198 ? -3.342 17.284 -6.123 1.00 86.25 198 GLY A O 1
ATOM 1388 N N . SER A 1 199 ? -4.516 15.390 -6.313 1.00 92.75 199 SER A N 1
ATOM 1389 C CA . SER A 1 199 ? -3.548 14.581 -5.564 1.00 92.75 199 SER A CA 1
ATOM 1390 C C . SER A 1 199 ? -2.362 14.205 -6.455 1.00 92.75 199 SER A C 1
ATOM 1392 O O . SER A 1 199 ? -2.481 14.182 -7.678 1.00 92.75 199 SER A O 1
ATOM 1394 N N . ILE A 1 200 ? -1.199 13.928 -5.871 1.00 92.81 200 ILE A N 1
ATOM 1395 C CA . ILE A 1 200 ? 0.059 13.769 -6.609 1.00 92.81 200 ILE A CA 1
ATOM 1396 C C . ILE A 1 200 ? 0.713 12.442 -6.249 1.00 92.81 200 ILE A C 1
ATOM 1398 O O . ILE A 1 200 ? 0.822 12.103 -5.070 1.00 92.81 200 ILE A O 1
ATOM 1402 N N . LEU A 1 201 ? 1.186 11.725 -7.267 1.00 94.12 201 LEU A N 1
ATOM 1403 C CA . LEU A 1 201 ? 2.022 10.543 -7.105 1.00 94.12 201 LEU A CA 1
ATOM 1404 C C . LEU A 1 201 ? 3.492 10.863 -7.322 1.00 94.12 201 LEU A C 1
ATOM 1406 O O . LEU A 1 201 ? 3.884 11.467 -8.327 1.00 94.12 201 LEU A O 1
ATOM 1410 N N . TRP A 1 202 ? 4.292 10.376 -6.385 1.00 94.88 202 TRP A N 1
ATOM 1411 C CA . TRP A 1 202 ? 5.740 10.461 -6.388 1.00 94.88 202 TRP A CA 1
ATOM 1412 C C . TRP A 1 202 ? 6.344 9.070 -6.266 1.00 94.88 202 TRP A C 1
ATOM 1414 O O . TRP A 1 202 ? 5.781 8.199 -5.605 1.00 94.88 202 TRP A O 1
ATOM 1424 N N . THR A 1 203 ? 7.535 8.897 -6.826 1.00 96.12 203 THR A N 1
ATOM 1425 C CA . THR A 1 203 ? 8.435 7.806 -6.445 1.00 96.12 203 THR A CA 1
ATOM 1426 C C . THR A 1 203 ? 9.634 8.364 -5.690 1.00 96.12 203 THR A C 1
ATOM 1428 O O . THR A 1 203 ? 10.249 9.338 -6.129 1.00 96.12 203 THR A O 1
ATOM 1431 N N . VAL A 1 204 ? 9.989 7.742 -4.570 1.00 97.38 204 VAL A N 1
ATOM 1432 C CA . VAL A 1 204 ? 11.117 8.122 -3.715 1.00 97.38 204 VAL A CA 1
ATOM 1433 C C . VAL A 1 204 ? 12.137 6.980 -3.719 1.00 97.38 204 VAL A C 1
ATOM 1435 O O . VAL A 1 204 ? 11.895 5.952 -3.080 1.00 97.38 204 VAL A O 1
ATOM 1438 N N . PRO A 1 205 ? 13.267 7.118 -4.434 1.00 96.69 205 PRO A N 1
ATOM 1439 C CA . PRO A 1 205 ? 14.298 6.091 -4.437 1.00 96.69 205 PRO A CA 1
ATOM 1440 C C . PRO A 1 205 ? 15.043 6.087 -3.097 1.00 96.69 205 PRO A C 1
ATOM 1442 O O . PRO A 1 205 ? 15.517 7.122 -2.631 1.00 96.69 205 PRO A O 1
ATOM 1445 N N . VAL A 1 206 ? 15.218 4.909 -2.499 1.00 95.75 206 VAL A N 1
ATOM 1446 C CA . VAL A 1 206 ? 15.962 4.709 -1.241 1.00 95.75 206 VAL A CA 1
ATOM 1447 C C . VAL A 1 206 ? 17.400 5.222 -1.345 1.00 95.75 206 VAL A C 1
ATOM 1449 O O . VAL A 1 206 ? 17.942 5.755 -0.379 1.00 95.75 206 VAL A O 1
ATOM 1452 N N . ALA A 1 207 ? 18.027 5.061 -2.512 1.00 94.81 207 ALA A N 1
ATOM 1453 C CA . ALA A 1 207 ? 19.402 5.495 -2.747 1.00 94.81 207 ALA A CA 1
ATOM 1454 C C . ALA A 1 207 ? 19.556 7.026 -2.797 1.00 94.81 207 ALA A C 1
ATOM 1456 O O . ALA A 1 207 ? 20.655 7.529 -2.568 1.00 94.81 207 ALA A O 1
ATOM 1457 N N . ASP A 1 208 ? 18.478 7.759 -3.094 1.00 96.25 208 ASP A N 1
ATOM 1458 C CA . ASP A 1 208 ? 18.496 9.217 -3.213 1.00 96.25 208 ASP A CA 1
ATOM 1459 C C . ASP A 1 208 ? 17.146 9.850 -2.813 1.00 96.25 208 ASP A C 1
ATOM 1461 O O . ASP A 1 208 ? 16.443 10.450 -3.633 1.00 96.25 208 ASP A O 1
ATOM 1465 N N . PRO A 1 209 ? 16.752 9.743 -1.531 1.00 96.06 209 PRO A N 1
ATOM 1466 C CA . PRO A 1 209 ? 15.422 10.154 -1.083 1.00 96.06 209 PRO A CA 1
ATOM 1467 C C . PRO A 1 209 ? 15.203 11.675 -1.195 1.00 96.06 209 PRO A C 1
ATOM 1469 O O . PRO A 1 209 ? 14.066 12.148 -1.200 1.00 96.06 209 PRO A O 1
ATOM 1472 N N . ASN A 1 210 ? 16.274 12.464 -1.325 1.00 96.94 210 ASN A N 1
ATOM 1473 C CA . ASN A 1 210 ? 16.198 13.915 -1.503 1.00 96.94 210 ASN A CA 1
ATOM 1474 C C . ASN A 1 210 ? 15.821 14.341 -2.931 1.00 96.94 210 ASN A C 1
ATOM 1476 O O . ASN A 1 210 ? 15.505 15.513 -3.131 1.00 96.94 210 ASN A O 1
ATOM 1480 N N . ASN A 1 211 ? 15.822 13.420 -3.899 1.00 95.88 211 ASN A N 1
ATOM 1481 C CA . ASN A 1 211 ? 15.439 13.680 -5.286 1.00 95.88 211 ASN A CA 1
ATOM 1482 C C . ASN A 1 211 ? 14.246 12.795 -5.698 1.00 95.88 211 ASN A C 1
ATOM 1484 O O . ASN A 1 211 ? 14.380 11.899 -6.535 1.00 95.88 211 ASN A O 1
ATOM 1488 N N . PRO A 1 212 ? 13.058 13.026 -5.110 1.00 95.12 212 PRO A N 1
ATOM 1489 C CA . PRO A 1 212 ? 11.844 12.317 -5.489 1.00 95.12 212 PRO A CA 1
ATOM 1490 C C . PRO A 1 212 ? 11.465 12.629 -6.941 1.00 95.12 212 PRO A C 1
ATOM 1492 O O . PRO A 1 212 ? 11.631 13.750 -7.426 1.00 95.12 212 PRO A O 1
ATOM 1495 N N . THR A 1 213 ? 10.913 11.640 -7.635 1.00 93.56 213 THR A N 1
ATOM 1496 C CA . THR A 1 213 ? 10.471 11.781 -9.025 1.00 93.56 213 THR A CA 1
ATOM 1497 C C . THR A 1 213 ? 8.961 11.960 -9.071 1.00 93.56 213 THR A C 1
ATOM 1499 O O . THR A 1 213 ? 8.212 11.126 -8.563 1.00 93.56 213 THR A O 1
ATOM 1502 N N . PHE A 1 214 ? 8.515 13.060 -9.674 1.00 93.25 214 PHE A N 1
ATOM 1503 C CA . PHE A 1 214 ? 7.105 13.282 -9.980 1.00 93.25 214 PHE A CA 1
ATOM 1504 C C . PHE A 1 214 ? 6.649 12.269 -11.031 1.00 93.25 214 PHE A C 1
ATOM 1506 O O . PHE A 1 214 ? 7.289 12.154 -12.076 1.00 93.25 214 PHE A O 1
ATOM 1513 N N . GLN A 1 215 ? 5.534 11.586 -10.776 1.00 93.19 215 GLN A N 1
ATOM 1514 C CA . GLN A 1 215 ? 4.943 10.662 -11.742 1.00 93.19 215 GLN A CA 1
ATOM 1515 C C . GLN A 1 215 ? 3.745 11.296 -12.440 1.00 93.19 215 GLN A C 1
ATOM 1517 O O . GLN A 1 215 ? 3.740 11.450 -13.661 1.00 93.19 215 GLN A O 1
ATOM 1522 N N . MET A 1 216 ? 2.728 11.693 -11.671 1.00 92.62 216 MET A N 1
ATOM 1523 C CA . MET A 1 216 ? 1.509 12.265 -12.234 1.00 92.62 216 MET A CA 1
ATOM 1524 C C . MET A 1 216 ? 0.648 13.001 -11.207 1.00 92.62 216 MET A C 1
ATOM 1526 O O . MET A 1 216 ? 0.765 12.797 -9.998 1.00 92.62 216 MET A O 1
ATOM 1530 N N . ILE A 1 217 ? -0.268 13.819 -11.728 1.00 92.81 217 ILE A N 1
ATOM 1531 C CA . ILE A 1 217 ? -1.400 14.375 -10.983 1.00 92.81 217 ILE A CA 1
ATOM 1532 C C . ILE A 1 217 ? -2.610 13.462 -11.196 1.00 92.81 217 ILE A C 1
ATOM 1534 O O . ILE A 1 217 ? -2.965 13.140 -12.331 1.00 92.81 217 ILE A O 1
ATOM 1538 N N . VAL A 1 218 ? -3.261 13.092 -10.100 1.00 93.38 218 VAL A N 1
ATOM 1539 C CA . VAL A 1 218 ? -4.582 12.470 -10.066 1.00 93.38 218 VAL A CA 1
ATOM 1540 C C . VAL A 1 218 ? -5.614 13.579 -9.864 1.00 93.38 218 VAL A C 1
ATOM 1542 O O . VAL A 1 218 ? -5.510 14.381 -8.936 1.00 93.38 218 VAL A O 1
ATOM 1545 N N . ASN A 1 219 ? -6.610 13.656 -10.749 1.00 91.62 219 ASN A N 1
ATOM 1546 C CA . ASN A 1 219 ? -7.608 14.733 -10.752 1.00 91.62 219 ASN A CA 1
ATOM 1547 C C . ASN A 1 219 ? -8.629 14.581 -9.607 1.00 91.62 219 ASN A C 1
ATOM 1549 O O . ASN A 1 219 ? -9.784 14.219 -9.824 1.00 91.62 219 ASN A O 1
ATOM 1553 N N . THR A 1 220 ? -8.193 14.868 -8.385 1.00 89.88 220 THR A N 1
ATOM 1554 C CA . THR A 1 220 ? -8.963 14.779 -7.139 1.00 89.88 220 THR A CA 1
ATOM 1555 C C . THR A 1 220 ? -8.806 16.071 -6.345 1.00 89.88 220 THR A C 1
ATOM 1557 O O . THR A 1 220 ? -7.721 16.383 -5.864 1.00 89.88 220 THR A O 1
ATOM 1560 N N . THR A 1 221 ? -9.874 16.859 -6.223 1.00 85.25 221 THR A N 1
ATOM 1561 C CA . THR A 1 221 ? -9.835 18.169 -5.557 1.00 85.25 221 THR A CA 1
ATOM 1562 C C . THR A 1 221 ? -10.867 18.265 -4.439 1.00 85.25 221 THR A C 1
ATOM 1564 O O . THR A 1 221 ? -11.935 17.657 -4.492 1.00 85.25 221 THR A O 1
ATOM 1567 N N . GLY A 1 222 ? -10.542 19.064 -3.425 1.00 85.38 222 GLY A N 1
ATOM 1568 C CA . GLY A 1 222 ? -11.392 19.341 -2.270 1.00 85.38 222 GLY A CA 1
ATOM 1569 C C . GLY A 1 222 ? -10.765 20.425 -1.394 1.00 85.38 222 GLY A C 1
ATOM 1570 O O . GLY A 1 222 ? -9.572 20.704 -1.531 1.00 85.38 222 GLY A O 1
ATOM 1571 N N . ALA A 1 223 ? -11.549 21.048 -0.516 1.00 85.44 223 ALA A N 1
ATOM 1572 C CA . ALA A 1 223 ? -11.057 22.047 0.439 1.00 85.44 223 ALA A CA 1
ATOM 1573 C C . ALA A 1 223 ? -11.273 21.631 1.908 1.00 85.44 223 ALA A C 1
ATOM 1575 O O . ALA A 1 223 ? -10.928 22.386 2.819 1.00 85.44 223 ALA A O 1
ATOM 1576 N N . GLY A 1 224 ? -11.855 20.450 2.135 1.00 90.00 224 GLY A N 1
ATOM 1577 C CA . GLY A 1 224 ? -12.072 19.865 3.452 1.00 90.00 224 GLY A CA 1
ATOM 1578 C C . GLY A 1 224 ? -10.882 19.057 3.962 1.00 90.00 224 GLY A C 1
ATOM 1579 O O . GLY A 1 224 ? -9.747 19.245 3.535 1.00 90.00 224 GLY A O 1
ATOM 1580 N N . SER A 1 225 ? -11.154 18.149 4.903 1.00 91.44 225 SER A N 1
ATOM 1581 C CA . SER A 1 225 ? -10.152 17.191 5.379 1.00 91.44 225 SER A CA 1
ATOM 1582 C C . SER A 1 225 ? -9.917 16.124 4.318 1.00 91.44 225 SER A C 1
ATOM 1584 O O . SER A 1 225 ? -10.869 15.433 3.941 1.00 91.44 225 SER A O 1
ATOM 1586 N N . GLN A 1 226 ? -8.671 15.992 3.860 1.00 92.06 226 GLN A N 1
ATOM 1587 C CA . GLN A 1 226 ? -8.308 15.073 2.789 1.00 92.06 226 GLN A CA 1
ATOM 1588 C C . GLN A 1 226 ? -7.592 13.840 3.338 1.00 92.06 226 GLN A C 1
ATOM 1590 O O . GLN A 1 226 ? -6.781 13.907 4.265 1.00 92.06 226 GLN A O 1
ATOM 1595 N N . PHE A 1 227 ? -7.905 12.704 2.731 1.00 93.75 227 PHE A N 1
ATOM 1596 C CA . PHE A 1 227 ? -7.310 11.414 3.031 1.00 93.75 227 PHE A CA 1
ATOM 1597 C C . PHE A 1 227 ? -6.927 10.774 1.709 1.00 93.75 227 PHE A C 1
ATOM 1599 O O . PHE A 1 227 ? -7.726 10.728 0.771 1.00 93.75 227 PHE A O 1
ATOM 1606 N N . THR A 1 228 ? -5.693 10.311 1.630 1.00 95.25 228 THR A N 1
ATOM 1607 C CA . THR A 1 228 ? -5.187 9.578 0.481 1.00 95.25 228 THR A CA 1
ATOM 1608 C C . THR A 1 228 ? -4.548 8.301 0.956 1.00 95.25 228 THR A C 1
ATOM 1610 O O . THR A 1 228 ? -3.892 8.301 1.996 1.00 95.25 228 THR A O 1
ATOM 1613 N N . ASP A 1 229 ? -4.737 7.250 0.174 1.00 97.38 229 ASP A N 1
ATOM 1614 C CA . ASP A 1 229 ? -4.040 5.995 0.363 1.00 97.38 229 ASP A CA 1
ATOM 1615 C C . ASP A 1 229 ? -3.721 5.333 -0.978 1.00 97.38 229 ASP A C 1
ATOM 1617 O O . ASP A 1 229 ? -4.386 5.613 -1.984 1.00 97.38 229 ASP A O 1
ATOM 1621 N N . VAL A 1 230 ? -2.668 4.524 -1.023 1.00 98.12 230 VAL A N 1
ATOM 1622 C CA . V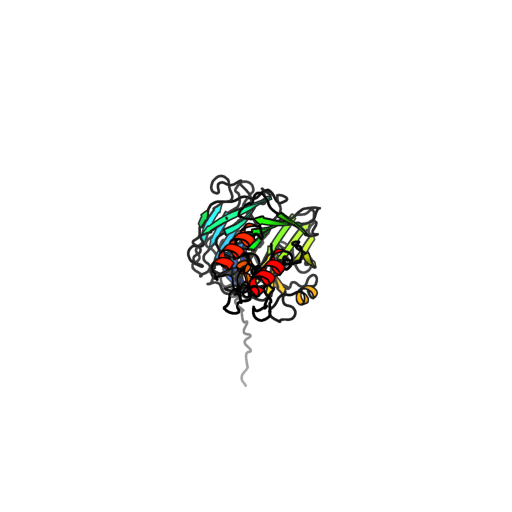AL A 1 230 ? -2.177 3.914 -2.259 1.00 98.12 230 VAL A CA 1
ATOM 1623 C C . VAL A 1 230 ? -1.718 2.493 -2.012 1.00 98.12 230 VAL A C 1
ATOM 1625 O O . VAL A 1 230 ? -0.935 2.256 -1.108 1.00 98.12 230 VAL A O 1
ATOM 1628 N N . GLU A 1 231 ? -2.152 1.587 -2.882 1.00 97.94 231 GLU A N 1
ATOM 1629 C CA . GLU A 1 231 ? -1.853 0.169 -2.764 1.00 97.94 231 GLU A CA 1
ATOM 1630 C C . GLU A 1 231 ? -1.329 -0.390 -4.087 1.00 97.94 231 GLU A C 1
ATOM 1632 O O . GLU A 1 231 ? -1.869 -0.111 -5.168 1.00 97.94 231 GLU A O 1
ATOM 1637 N N . TYR A 1 232 ? -0.254 -1.171 -4.004 1.00 96.94 232 TYR A N 1
ATOM 1638 C CA . TYR A 1 232 ? 0.358 -1.832 -5.146 1.00 96.94 232 TYR A CA 1
ATOM 1639 C C . TYR A 1 232 ? 0.974 -3.162 -4.729 1.00 96.94 232 TYR A C 1
ATOM 1641 O O . TYR A 1 232 ? 1.982 -3.218 -4.031 1.00 96.94 232 TYR A O 1
ATOM 1649 N N . ASN A 1 233 ? 0.387 -4.239 -5.239 1.00 94.94 233 ASN A N 1
ATOM 1650 C CA . ASN A 1 233 ? 0.895 -5.587 -5.068 1.00 94.94 233 ASN A CA 1
ATOM 1651 C C . ASN A 1 233 ? 0.899 -6.283 -6.442 1.00 94.94 233 ASN A C 1
ATOM 1653 O O . ASN A 1 233 ? -0.130 -6.841 -6.845 1.00 94.94 233 ASN A O 1
ATOM 1657 N N . PRO A 1 234 ? 2.035 -6.281 -7.173 1.00 91.12 234 PRO A N 1
ATOM 1658 C CA . PRO A 1 234 ? 2.133 -6.853 -8.519 1.00 91.12 234 PRO A CA 1
ATOM 1659 C C . PRO A 1 234 ? 1.899 -8.367 -8.560 1.00 91.12 234 PRO A C 1
ATOM 1661 O O . PRO A 1 234 ? 1.768 -8.943 -9.640 1.00 91.12 234 PRO A O 1
ATOM 1664 N N . CYS A 1 235 ? 1.847 -9.025 -7.401 1.00 86.62 235 CYS A N 1
ATOM 1665 C CA . CYS A 1 235 ? 1.541 -10.444 -7.273 1.00 86.62 235 CYS A CA 1
ATOM 1666 C C . CYS A 1 235 ? 0.034 -10.717 -7.385 1.00 86.62 235 CYS A C 1
ATOM 1668 O O . CYS A 1 235 ? -0.346 -11.841 -7.718 1.00 86.62 235 CYS A O 1
ATOM 1670 N N . ILE A 1 236 ? -0.798 -9.703 -7.118 1.00 91.81 236 ILE A N 1
ATOM 1671 C CA . ILE A 1 236 ? -2.266 -9.745 -7.174 1.00 91.81 236 ILE A CA 1
ATOM 1672 C C . ILE A 1 236 ? -2.781 -8.976 -8.396 1.00 91.81 236 ILE A C 1
ATOM 1674 O O . ILE A 1 236 ? -3.597 -9.492 -9.153 1.00 91.81 236 ILE A O 1
ATOM 1678 N N . SER A 1 237 ? -2.302 -7.747 -8.598 1.00 93.75 237 SER A N 1
ATOM 1679 C CA . SER A 1 237 ? -2.730 -6.858 -9.677 1.00 93.75 237 SER A CA 1
ATOM 1680 C C . SER A 1 237 ? -1.540 -6.072 -10.211 1.00 93.75 237 SER A C 1
ATOM 1682 O O . SER A 1 237 ? -0.765 -5.533 -9.424 1.00 93.75 237 SER A O 1
ATOM 1684 N N . PRO A 1 238 ? -1.396 -5.912 -11.535 1.00 91.38 238 PRO A N 1
ATOM 1685 C CA . PRO A 1 238 ? -0.313 -5.113 -12.088 1.00 91.38 238 PRO A CA 1
ATOM 1686 C C . PRO A 1 238 ? -0.571 -3.597 -12.013 1.00 91.38 238 PRO A C 1
ATOM 1688 O O . PRO A 1 238 ? 0.231 -2.817 -12.527 1.00 91.38 238 PRO A O 1
ATOM 1691 N N . TYR A 1 239 ? -1.702 -3.181 -11.443 1.00 96.50 239 TYR A N 1
ATOM 1692 C CA . TYR A 1 239 ? -2.119 -1.789 -11.346 1.00 96.50 239 TYR A CA 1
ATOM 1693 C C . TYR A 1 239 ? -1.902 -1.234 -9.941 1.00 96.50 239 TYR A C 1
ATOM 1695 O O . TYR A 1 239 ? -2.042 -1.944 -8.949 1.00 96.50 239 TYR A O 1
ATOM 1703 N N . ILE A 1 240 ? -1.624 0.064 -9.874 1.00 98.06 240 ILE A N 1
ATOM 1704 C CA . ILE A 1 240 ? -1.612 0.840 -8.636 1.00 98.06 240 ILE A CA 1
ATOM 1705 C C . ILE A 1 240 ? -3.034 1.351 -8.387 1.00 98.06 240 ILE A C 1
ATOM 1707 O O . ILE A 1 240 ? -3.657 1.930 -9.284 1.00 98.06 240 ILE A O 1
ATOM 1711 N N . PHE A 1 241 ? -3.531 1.175 -7.167 1.00 98.56 241 PHE A N 1
ATOM 1712 C CA . PHE A 1 241 ? -4.827 1.685 -6.730 1.00 98.56 241 PHE A CA 1
ATOM 1713 C C . PHE A 1 241 ? -4.615 2.884 -5.819 1.00 98.56 241 PHE A C 1
ATOM 1715 O O . PHE A 1 241 ? -3.898 2.799 -4.832 1.00 98.56 241 PHE A O 1
ATOM 1722 N N . CYS A 1 242 ? -5.245 4.009 -6.140 1.00 98.31 242 CYS A N 1
ATOM 1723 C CA . CYS A 1 242 ? -5.145 5.244 -5.373 1.00 98.31 242 CYS A CA 1
ATOM 1724 C C . CYS A 1 242 ? -6.527 5.650 -4.864 1.00 98.31 242 CYS A C 1
ATOM 1726 O O . CYS A 1 242 ? -7.400 6.029 -5.652 1.00 98.31 242 CYS A O 1
ATOM 1728 N N . SER A 1 243 ? -6.713 5.604 -3.549 1.00 97.88 243 SER A N 1
ATOM 1729 C CA . SER A 1 243 ? -7.920 6.068 -2.872 1.00 97.88 243 SER A CA 1
ATOM 1730 C C . SER A 1 243 ? -7.770 7.528 -2.468 1.00 97.88 243 SER A C 1
ATOM 1732 O O . SER A 1 243 ? -6.796 7.912 -1.827 1.00 97.88 243 SER A O 1
ATOM 1734 N N . TYR A 1 244 ? -8.737 8.359 -2.839 1.00 97.06 244 TYR A N 1
ATOM 1735 C CA . TYR A 1 244 ? -8.868 9.731 -2.365 1.00 97.06 244 TYR A CA 1
ATOM 1736 C C . TYR A 1 244 ? -10.218 9.906 -1.689 1.00 97.06 244 TYR A C 1
ATOM 1738 O O . TYR A 1 244 ? -11.248 9.558 -2.264 1.00 97.06 244 TYR A O 1
ATOM 1746 N N . SER A 1 245 ? -10.218 10.511 -0.508 1.00 96.06 245 SER A N 1
ATOM 1747 C CA . SER A 1 245 ? -11.425 10.901 0.210 1.00 96.06 245 SER A CA 1
ATOM 1748 C C . SER A 1 245 ? -11.325 12.343 0.700 1.00 96.06 245 SER A C 1
ATOM 1750 O O . SER A 1 245 ? -10.286 12.776 1.193 1.00 96.06 245 SER A O 1
ATOM 1752 N N . ASN A 1 246 ? -12.420 13.089 0.605 1.00 94.75 246 ASN A N 1
ATOM 1753 C CA . ASN A 1 246 ? -12.560 14.444 1.134 1.00 94.75 246 ASN A CA 1
ATOM 1754 C C . ASN A 1 246 ? -13.816 14.527 1.994 1.00 94.75 246 ASN A C 1
ATOM 1756 O O . ASN A 1 246 ? -14.883 14.087 1.567 1.00 94.75 246 ASN A O 1
ATOM 1760 N N . PHE A 1 247 ? -13.702 15.134 3.171 1.00 93.50 247 PHE A N 1
ATOM 1761 C CA . PHE A 1 247 ? -14.848 15.450 4.016 1.00 93.50 247 PHE A CA 1
ATOM 1762 C C . PHE A 1 247 ? -14.972 16.958 4.200 1.00 93.50 247 PHE A C 1
ATOM 1764 O O . PHE A 1 247 ? -14.142 17.594 4.853 1.00 93.50 247 PHE A O 1
ATOM 1771 N N . GLU A 1 248 ? -16.035 17.529 3.643 1.00 93.12 248 GLU A N 1
ATOM 1772 C CA . GLU A 1 248 ? -16.282 18.965 3.653 1.00 93.12 248 GLU A CA 1
ATOM 1773 C C . GLU A 1 248 ? -17.774 19.239 3.832 1.00 93.12 248 GLU A C 1
ATOM 1775 O O . GLU A 1 248 ? -18.610 18.639 3.164 1.00 93.12 248 GLU A O 1
ATOM 1780 N N . ALA A 1 249 ? -18.129 20.142 4.750 1.00 91.88 249 ALA A N 1
ATOM 1781 C CA . ALA A 1 249 ? -19.520 20.544 4.989 1.00 91.88 249 ALA A CA 1
ATOM 1782 C C . ALA A 1 249 ? -20.505 19.367 5.215 1.00 91.88 249 ALA A C 1
ATOM 1784 O O . ALA A 1 249 ? -21.661 19.432 4.802 1.00 91.88 249 ALA A O 1
ATOM 1785 N N . ASN A 1 250 ? -20.061 18.311 5.914 1.00 89.31 250 ASN A N 1
ATOM 1786 C CA . ASN A 1 250 ? -20.804 17.058 6.139 1.00 89.31 250 ASN A CA 1
ATOM 1787 C C . ASN A 1 250 ? -21.119 16.251 4.869 1.00 89.31 250 ASN A C 1
ATOM 1789 O O . ASN A 1 250 ? -22.010 15.404 4.885 1.00 89.31 250 ASN A O 1
ATOM 1793 N N . VAL A 1 251 ? -20.393 16.502 3.784 1.00 92.19 251 VAL A N 1
ATOM 1794 C CA . VAL A 1 251 ? -20.449 15.729 2.548 1.00 92.19 251 VAL A CA 1
ATOM 1795 C C . VAL A 1 251 ? -19.125 15.004 2.386 1.00 92.19 251 VAL A C 1
ATOM 1797 O O . VAL A 1 251 ? -18.058 15.586 2.597 1.00 92.19 251 VAL A O 1
ATOM 1800 N N . THR A 1 252 ? -19.206 13.726 2.025 1.00 94.56 252 THR A N 1
ATOM 1801 C CA . THR A 1 252 ? -18.031 12.949 1.649 1.00 94.56 252 THR A CA 1
ATOM 1802 C C . THR A 1 252 ? -17.914 12.878 0.138 1.00 94.56 252 THR A C 1
ATOM 1804 O O . THR A 1 252 ? -18.914 12.799 -0.575 1.00 94.56 252 THR A O 1
ATOM 1807 N N . THR A 1 253 ? -16.686 12.915 -0.353 1.00 95.94 253 THR A N 1
ATOM 1808 C CA . THR A 1 253 ? -16.362 12.633 -1.748 1.00 95.94 253 THR A CA 1
ATOM 1809 C C . THR A 1 253 ? -15.259 11.600 -1.775 1.00 95.94 253 THR A C 1
ATOM 1811 O O . THR A 1 253 ? -14.200 11.857 -1.213 1.00 95.94 253 THR A O 1
ATOM 1814 N N . ASN A 1 254 ? -15.496 10.467 -2.429 1.00 97.75 254 ASN A N 1
ATOM 1815 C CA . ASN A 1 254 ? -14.546 9.366 -2.521 1.00 97.75 254 ASN A CA 1
ATOM 1816 C C . ASN A 1 254 ? -14.287 9.030 -3.991 1.00 97.75 254 ASN A C 1
ATOM 1818 O O . ASN A 1 254 ? -15.225 8.843 -4.769 1.00 97.75 254 ASN A O 1
ATOM 1822 N N . LYS A 1 255 ? -13.014 8.939 -4.369 1.00 97.81 255 LYS A N 1
ATOM 1823 C CA . LYS A 1 255 ? -12.565 8.543 -5.705 1.00 97.81 255 LYS A CA 1
ATOM 1824 C C . LYS A 1 255 ? -11.560 7.410 -5.580 1.00 97.81 255 LYS A C 1
ATOM 1826 O O . LYS A 1 255 ? -10.582 7.544 -4.851 1.00 97.81 255 LYS A O 1
ATOM 1831 N N . LEU A 1 256 ? -11.768 6.346 -6.345 1.00 98.44 256 LEU A N 1
ATOM 1832 C CA . LEU A 1 256 ? -10.760 5.315 -6.563 1.00 98.44 256 LEU A CA 1
ATOM 1833 C C . LEU A 1 256 ? -10.199 5.498 -7.969 1.00 98.44 256 LEU A C 1
ATOM 1835 O O . LEU A 1 256 ? -10.949 5.473 -8.942 1.00 98.44 256 LEU A O 1
ATOM 1839 N N . THR A 1 257 ? -8.891 5.705 -8.071 1.00 98.38 257 THR A N 1
ATOM 1840 C CA . THR A 1 257 ? -8.180 5.851 -9.346 1.00 98.38 257 THR A CA 1
ATOM 1841 C C . THR A 1 257 ? -7.273 4.651 -9.552 1.00 98.38 257 THR A C 1
ATOM 1843 O O . THR A 1 257 ? -6.562 4.262 -8.631 1.00 98.38 257 THR A O 1
ATOM 1846 N N . VAL A 1 258 ? -7.287 4.081 -10.754 1.00 98.31 258 VAL A N 1
ATOM 1847 C CA . VAL A 1 258 ? -6.443 2.943 -11.129 1.00 98.31 258 VAL A CA 1
ATOM 1848 C C . VAL A 1 258 ? -5.405 3.406 -12.134 1.00 98.31 258 VAL A C 1
ATOM 1850 O O . VAL A 1 258 ? -5.734 4.071 -13.124 1.00 98.31 258 VAL A O 1
ATOM 1853 N N . ILE A 1 259 ? -4.151 3.064 -11.868 1.00 97.31 259 ILE A N 1
ATOM 1854 C CA . ILE A 1 259 ? -2.993 3.527 -12.624 1.00 97.31 259 ILE A CA 1
ATOM 1855 C C . ILE A 1 259 ? -2.204 2.325 -13.119 1.00 97.31 259 ILE A C 1
ATOM 1857 O O . ILE A 1 259 ? -1.924 1.399 -12.365 1.00 97.31 259 ILE A O 1
ATOM 1861 N N . ASP A 1 260 ? -1.826 2.352 -14.393 1.00 93.81 260 ASP A N 1
ATOM 1862 C CA . ASP A 1 260 ? -0.895 1.392 -14.968 1.00 93.81 260 ASP A CA 1
ATOM 1863 C C . ASP A 1 260 ? 0.529 1.973 -14.938 1.00 93.81 260 ASP A C 1
ATOM 1865 O O . ASP A 1 260 ? 0.818 2.913 -15.697 1.00 93.81 260 ASP A O 1
ATOM 1869 N N . PRO A 1 261 ? 1.428 1.437 -14.087 1.00 90.44 261 PRO A N 1
ATOM 1870 C CA . PRO A 1 261 ? 2.818 1.879 -14.029 1.00 90.44 261 PRO A CA 1
ATOM 1871 C C . PRO A 1 261 ? 3.674 1.354 -15.193 1.00 90.44 261 PRO A C 1
ATOM 1873 O O . PRO A 1 261 ? 4.835 1.740 -15.316 1.00 90.44 261 PRO A O 1
ATOM 1876 N N . ARG A 1 262 ? 3.139 0.471 -16.051 1.00 82.38 262 ARG A N 1
ATOM 1877 C CA . ARG A 1 262 ? 3.880 -0.227 -17.120 1.00 82.38 262 ARG A CA 1
ATOM 1878 C C . ARG A 1 262 ? 3.755 0.445 -18.488 1.00 82.38 262 ARG A C 1
ATOM 1880 O O . ARG A 1 262 ? 4.411 0.011 -19.437 1.00 82.38 262 ARG A O 1
ATOM 1887 N N . ALA A 1 263 ? 2.881 1.440 -18.626 1.00 57.72 263 ALA A N 1
ATOM 1888 C CA . ALA A 1 263 ? 2.581 2.052 -19.913 1.00 57.72 263 ALA A CA 1
ATOM 1889 C C . ALA A 1 263 ? 3.843 2.655 -20.574 1.00 57.72 263 ALA A C 1
ATOM 1891 O O . ALA A 1 263 ? 4.687 3.287 -19.937 1.00 57.72 263 ALA A O 1
ATOM 1892 N N . GLY A 1 264 ? 4.002 2.388 -21.874 1.00 41.47 264 GLY A N 1
ATOM 1893 C CA . GLY A 1 264 ? 5.217 2.684 -22.636 1.00 41.47 264 GLY A CA 1
ATOM 1894 C C . GLY A 1 264 ? 5.595 4.171 -22.686 1.00 41.47 264 GLY A C 1
ATOM 1895 O O . GLY A 1 264 ? 4.735 5.041 -22.662 1.00 41.47 264 GLY A O 1
ATOM 1896 N N . SER A 1 265 ? 6.908 4.409 -22.826 1.00 41.66 265 SER A N 1
ATOM 1897 C CA . SER A 1 265 ? 7.675 5.668 -22.692 1.00 41.66 265 SER A CA 1
ATOM 1898 C C . SER A 1 265 ? 8.051 6.108 -21.271 1.00 41.66 265 SER A C 1
ATOM 1900 O O . SER A 1 265 ? 8.658 7.166 -21.123 1.00 41.66 265 SER A O 1
ATOM 1902 N N . GLY A 1 266 ? 7.757 5.298 -20.247 1.00 58.03 266 GLY A N 1
ATOM 1903 C CA . GLY A 1 266 ? 8.198 5.543 -18.866 1.00 58.03 266 GLY A CA 1
ATOM 1904 C C . GLY A 1 266 ? 7.306 6.493 -18.062 1.00 58.03 266 GLY A C 1
ATOM 1905 O O . GLY A 1 266 ? 7.727 6.944 -17.004 1.00 58.03 266 GLY A O 1
ATOM 1906 N N . ALA A 1 267 ? 6.098 6.801 -18.548 1.00 77.12 267 ALA A N 1
ATOM 1907 C CA . ALA A 1 267 ? 5.114 7.601 -17.823 1.00 77.12 267 ALA A CA 1
ATOM 1908 C C . ALA A 1 267 ? 3.951 6.716 -17.360 1.00 77.12 267 ALA A C 1
ATOM 1910 O O . ALA A 1 267 ? 3.392 5.953 -18.148 1.00 77.12 267 ALA A O 1
ATOM 1911 N N . TRP A 1 268 ? 3.570 6.836 -16.090 1.00 92.25 268 TRP A N 1
ATOM 1912 C CA . TRP A 1 268 ? 2.390 6.164 -15.547 1.00 92.25 268 TRP A CA 1
ATOM 1913 C C . TRP A 1 268 ? 1.112 6.713 -16.183 1.00 92.25 268 TRP A C 1
ATOM 1915 O O . TRP A 1 268 ? 1.028 7.895 -16.526 1.00 92.25 268 TRP A O 1
ATOM 1925 N N . THR A 1 269 ? 0.099 5.860 -16.337 1.00 93.06 269 THR A N 1
ATOM 1926 C CA . THR A 1 269 ? -1.166 6.251 -16.980 1.00 93.06 269 THR A CA 1
ATOM 1927 C C . THR A 1 269 ? -2.362 5.928 -16.103 1.00 93.06 269 THR A C 1
ATOM 1929 O O . THR A 1 269 ? -2.479 4.821 -15.590 1.00 93.06 269 THR A O 1
ATOM 1932 N N . GLN A 1 270 ? -3.281 6.883 -15.950 1.00 95.44 270 GLN A N 1
ATOM 1933 C CA . GLN A 1 270 ? -4.588 6.608 -15.356 1.00 95.44 270 GLN A CA 1
ATOM 1934 C C . GLN A 1 270 ? -5.419 5.793 -16.352 1.00 95.44 270 GLN A C 1
ATOM 1936 O O . GLN A 1 270 ? -5.712 6.273 -17.448 1.00 95.44 270 GLN A O 1
ATOM 1941 N N . VAL A 1 271 ? -5.817 4.586 -15.955 1.00 96.12 271 VAL A N 1
ATOM 1942 C CA . VAL A 1 271 ? -6.587 3.649 -16.791 1.00 96.12 271 VAL A CA 1
ATOM 1943 C C . VAL A 1 271 ? -8.054 3.547 -16.379 1.00 96.12 271 VAL A C 1
ATOM 1945 O O . VAL A 1 271 ? -8.897 3.253 -17.221 1.00 96.12 271 VAL A O 1
ATOM 1948 N N . ALA A 1 272 ? -8.382 3.855 -15.123 1.00 97.31 272 ALA A N 1
ATOM 1949 C CA . ALA A 1 272 ? -9.761 3.962 -14.655 1.00 97.31 272 ALA A CA 1
ATOM 1950 C C . ALA A 1 272 ? -9.880 4.961 -13.496 1.00 97.31 272 ALA A C 1
ATOM 1952 O O . ALA A 1 272 ? -8.908 5.249 -12.797 1.00 97.31 272 ALA A O 1
ATOM 1953 N N . GLN A 1 273 ? -11.083 5.495 -13.290 1.00 97.94 273 GLN A N 1
ATOM 1954 C CA . GLN A 1 273 ? -11.445 6.228 -12.079 1.00 97.94 273 GLN A CA 1
ATOM 1955 C C . GLN A 1 273 ? -12.950 6.097 -11.840 1.00 97.94 273 GLN A C 1
ATOM 1957 O O . GLN A 1 273 ? -13.727 6.353 -12.758 1.00 97.94 273 GLN A O 1
ATOM 1962 N N . ILE A 1 274 ? -13.340 5.732 -10.620 1.00 98.38 274 ILE A N 1
ATOM 1963 C CA . ILE A 1 274 ? -14.742 5.595 -10.202 1.00 98.38 274 ILE A CA 1
ATOM 1964 C C . ILE A 1 274 ? -15.044 6.451 -8.969 1.00 98.38 274 ILE A C 1
ATOM 1966 O O . ILE A 1 274 ? -14.152 6.803 -8.191 1.00 98.38 274 ILE A O 1
ATOM 1970 N N . ASP A 1 275 ? -16.314 6.802 -8.802 1.00 98.38 275 ASP A N 1
ATOM 1971 C CA . ASP A 1 275 ? -16.865 7.498 -7.641 1.00 98.38 275 ASP A CA 1
ATOM 1972 C C . ASP A 1 275 ? -17.461 6.502 -6.641 1.00 98.38 275 ASP A C 1
ATOM 1974 O O . ASP A 1 275 ? -18.297 5.687 -7.014 1.00 98.38 275 ASP A O 1
ATOM 1978 N N . LEU A 1 276 ? -17.053 6.580 -5.373 1.00 98.50 276 LEU A N 1
ATOM 1979 C CA . LEU A 1 276 ? -17.554 5.733 -4.281 1.00 98.50 276 LEU A CA 1
ATOM 1980 C C . LEU A 1 276 ? -18.253 6.558 -3.183 1.00 98.50 276 LEU A C 1
ATOM 1982 O O . LEU A 1 276 ? -18.365 6.126 -2.042 1.00 98.50 276 LEU A O 1
ATOM 1986 N N . SER A 1 277 ? -18.680 7.788 -3.477 1.00 97.50 277 SER A N 1
ATOM 1987 C CA . SER A 1 277 ? -19.210 8.736 -2.479 1.00 97.50 277 SER A CA 1
ATOM 1988 C C . SER A 1 277 ? -20.591 8.367 -1.927 1.00 97.50 277 SER A C 1
ATOM 1990 O O . SER A 1 277 ? -21.046 8.988 -0.967 1.00 97.50 277 SER A O 1
ATOM 1992 N N . VAL A 1 278 ? -21.289 7.415 -2.554 1.00 96.56 278 VAL A N 1
ATOM 1993 C CA . VAL A 1 278 ? -22.605 6.919 -2.118 1.00 96.56 278 VAL A CA 1
ATOM 1994 C C . VAL A 1 278 ? -22.486 5.581 -1.397 1.00 96.56 278 VAL A C 1
ATOM 1996 O O . VAL A 1 278 ? -23.223 5.370 -0.436 1.00 96.56 278 VAL A O 1
ATOM 1999 N N . SER A 1 279 ? -21.606 4.686 -1.855 1.00 96.56 279 SER A N 1
ATOM 2000 C CA . SER A 1 279 ? -21.420 3.372 -1.224 1.00 96.56 279 SER A CA 1
ATOM 2001 C C . SER A 1 279 ? -20.489 3.425 -0.014 1.00 96.56 279 SER A C 1
ATOM 2003 O O . SER A 1 279 ? -20.714 2.686 0.930 1.00 96.56 279 SER A O 1
ATOM 2005 N N . LEU A 1 280 ? -19.523 4.348 0.001 1.00 95.88 280 LEU A N 1
ATOM 2006 C CA . LEU A 1 280 ? -18.555 4.520 1.082 1.00 95.88 280 LEU A CA 1
ATOM 2007 C C . LEU A 1 280 ? -18.833 5.824 1.853 1.00 95.88 280 LEU A C 1
ATOM 2009 O O . LEU A 1 280 ? -19.092 6.878 1.260 1.00 95.88 280 LEU A O 1
ATOM 2013 N N . GLN A 1 281 ? -18.709 5.800 3.180 1.00 94.50 281 GLN A N 1
ATOM 2014 C CA . GLN A 1 281 ? -18.494 6.989 4.013 1.00 94.50 281 GLN A CA 1
ATOM 2015 C C . GLN A 1 281 ? -17.142 7.636 3.661 1.00 94.50 281 GLN A C 1
ATOM 2017 O O . GLN A 1 281 ? -16.552 7.369 2.620 1.00 94.50 281 GLN A O 1
ATOM 2022 N N . THR A 1 282 ? -16.609 8.541 4.484 1.00 95.69 282 THR A N 1
ATOM 2023 C CA . THR A 1 282 ? -15.270 9.081 4.199 1.00 95.69 282 THR A CA 1
ATOM 2024 C C . THR A 1 282 ? -14.222 7.980 4.321 1.00 95.69 282 THR A C 1
ATOM 2026 O O . THR A 1 282 ? -13.952 7.526 5.435 1.00 95.69 282 THR A O 1
ATOM 2029 N N . GLY A 1 283 ? -13.626 7.587 3.196 1.00 96.62 283 GLY A N 1
ATOM 2030 C CA . GLY A 1 283 ? -12.597 6.551 3.140 1.00 96.62 283 GLY A CA 1
ATOM 2031 C C . GLY A 1 283 ? -11.344 6.908 3.945 1.00 96.62 283 GLY A C 1
ATOM 2032 O O . GLY A 1 283 ? -11.100 8.078 4.279 1.00 96.62 283 GLY A O 1
ATOM 2033 N N . ARG A 1 284 ? -10.579 5.884 4.330 1.00 95.75 284 ARG A N 1
ATOM 2034 C CA . ARG A 1 284 ? -9.371 6.009 5.157 1.00 95.75 284 ARG A CA 1
ATOM 2035 C C . ARG A 1 284 ? -8.170 5.332 4.517 1.00 95.75 284 ARG A C 1
ATOM 2037 O O . ARG A 1 284 ? -7.250 6.052 4.148 1.00 95.75 284 ARG A O 1
ATOM 2044 N N . GLU A 1 285 ? -8.210 4.014 4.374 1.00 96.94 285 GLU A N 1
ATOM 2045 C CA . GLU A 1 285 ? -7.144 3.197 3.783 1.00 96.94 285 GLU A CA 1
ATOM 2046 C C . GLU A 1 285 ? -7.748 2.113 2.881 1.00 96.94 285 GLU A C 1
ATOM 2048 O O . GLU A 1 285 ? -8.952 1.831 2.937 1.00 96.94 285 GLU A O 1
ATOM 2053 N N . ILE A 1 286 ? -6.922 1.546 2.013 1.00 98.50 286 ILE A N 1
ATOM 2054 C CA . ILE A 1 286 ? -7.245 0.447 1.117 1.00 98.50 286 ILE A CA 1
ATOM 2055 C C . ILE A 1 286 ? -6.191 -0.653 1.249 1.00 98.50 286 ILE A C 1
ATOM 2057 O O . ILE A 1 286 ? -5.024 -0.359 1.439 1.00 98.50 286 ILE A O 1
ATOM 2061 N N . ALA A 1 287 ? -6.587 -1.914 1.091 1.00 98.44 287 ALA A N 1
ATOM 2062 C CA . ALA A 1 287 ? -5.636 -3.023 0.986 1.00 98.44 287 ALA A CA 1
ATOM 2063 C C . ALA A 1 287 ? -6.104 -4.057 -0.036 1.00 98.44 287 ALA A C 1
ATOM 2065 O O . ALA A 1 287 ? -7.308 -4.310 -0.187 1.00 98.44 287 ALA A O 1
ATOM 2066 N N . LEU A 1 288 ? -5.151 -4.662 -0.743 1.00 97.44 288 LEU A N 1
ATOM 2067 C CA . LEU A 1 288 ? -5.418 -5.716 -1.714 1.00 97.44 288 LEU A CA 1
ATOM 2068 C C . LEU A 1 288 ? -5.496 -7.072 -1.017 1.00 97.44 288 LEU A C 1
ATOM 2070 O O . LEU A 1 288 ? -4.564 -7.521 -0.358 1.00 97.44 288 LEU A O 1
ATOM 2074 N N . GLY A 1 289 ? -6.607 -7.771 -1.222 1.00 95.25 289 GLY A N 1
ATOM 2075 C CA . GLY A 1 289 ? -6.736 -9.163 -0.832 1.00 95.25 289 GLY A CA 1
ATOM 2076 C C . GLY A 1 289 ? -6.315 -10.111 -1.945 1.00 95.25 289 GLY A C 1
ATOM 2077 O O . GLY A 1 289 ? -6.533 -9.869 -3.134 1.00 95.25 289 GLY A O 1
ATOM 2078 N N . ARG A 1 290 ? -5.793 -11.272 -1.544 1.00 90.62 290 ARG A N 1
ATOM 2079 C CA . ARG A 1 290 ? -5.485 -12.387 -2.452 1.00 90.62 290 ARG A CA 1
ATOM 2080 C C . ARG A 1 290 ? -6.697 -12.883 -3.253 1.00 90.62 290 ARG A C 1
ATOM 2082 O O . ARG A 1 290 ? -6.536 -13.550 -4.269 1.00 90.62 290 ARG A O 1
ATOM 2089 N N . ASP A 1 291 ? -7.906 -12.597 -2.788 1.00 90.31 291 ASP A N 1
ATOM 2090 C CA . ASP A 1 291 ? -9.165 -12.939 -3.447 1.00 90.31 291 ASP A CA 1
ATOM 2091 C C . ASP A 1 291 ? -9.517 -12.013 -4.624 1.00 90.31 291 ASP A C 1
ATOM 2093 O O . ASP A 1 291 ? -10.647 -12.061 -5.105 1.00 90.31 291 ASP A O 1
ATOM 2097 N N . GLY A 1 292 ? -8.582 -11.165 -5.071 1.00 92.38 292 GLY A N 1
ATOM 2098 C CA . GLY A 1 292 ? -8.806 -10.236 -6.175 1.00 92.38 292 GLY A CA 1
ATOM 2099 C C . GLY A 1 292 ? -9.786 -9.123 -5.804 1.00 92.38 292 GLY A C 1
ATOM 2100 O O . GLY A 1 292 ? -10.532 -8.638 -6.652 1.00 92.38 292 GLY A O 1
ATOM 2101 N N . ALA A 1 293 ? -9.831 -8.746 -4.527 1.00 97.25 293 ALA A N 1
ATOM 2102 C CA . ALA A 1 293 ? -10.677 -7.675 -4.028 1.00 97.25 293 ALA A CA 1
ATOM 2103 C C . ALA A 1 293 ? -9.846 -6.566 -3.387 1.00 97.25 293 ALA A C 1
ATOM 2105 O O . ALA A 1 293 ? -8.794 -6.813 -2.800 1.00 97.25 293 ALA A O 1
ATOM 2106 N N . LEU A 1 294 ? -10.362 -5.345 -3.471 1.00 98.56 294 LEU A N 1
ATOM 2107 C CA . LEU A 1 294 ? -9.874 -4.208 -2.708 1.00 98.56 294 LEU A CA 1
ATOM 2108 C C . LEU A 1 294 ? -10.760 -4.032 -1.477 1.00 98.56 294 LEU A C 1
ATOM 2110 O O . LEU A 1 294 ? -11.979 -3.897 -1.600 1.00 98.56 294 LEU A O 1
ATOM 2114 N N . TYR A 1 295 ? -10.157 -4.026 -0.298 1.00 98.75 295 TYR A N 1
ATOM 2115 C CA . TYR A 1 295 ? -10.836 -3.717 0.955 1.00 98.75 295 TYR A CA 1
ATOM 2116 C C . TYR A 1 295 ? -10.663 -2.234 1.234 1.00 98.75 295 TYR A C 1
ATOM 2118 O O . TYR A 1 295 ? -9.549 -1.735 1.150 1.00 98.75 295 TYR A O 1
ATOM 2126 N N . LEU A 1 296 ? -11.754 -1.529 1.526 1.00 98.56 296 LEU A N 1
ATOM 2127 C CA . LEU A 1 296 ? -11.756 -0.087 1.750 1.00 98.56 296 LEU A CA 1
ATOM 2128 C C . LEU A 1 296 ? -12.242 0.187 3.158 1.00 98.56 296 LEU A C 1
ATOM 2130 O O . LEU A 1 296 ? -13.378 -0.139 3.496 1.00 98.56 296 LEU A O 1
ATOM 2134 N N . SER A 1 297 ? -11.408 0.798 3.983 1.00 97.62 297 SER A N 1
ATOM 2135 C CA . SER A 1 297 ? -11.851 1.247 5.289 1.00 97.62 297 SER A CA 1
ATOM 2136 C C . SER A 1 297 ? -12.422 2.650 5.254 1.00 97.62 297 SER A C 1
ATOM 2138 O O . SER A 1 297 ? -12.079 3.485 4.412 1.00 97.62 297 SER A O 1
ATOM 2140 N N . GLU A 1 298 ? -13.294 2.940 6.212 1.00 95.56 298 GLU A N 1
ATOM 2141 C CA . GLU A 1 298 ? -14.055 4.181 6.200 1.00 95.56 298 GLU A CA 1
ATOM 2142 C C . GLU A 1 298 ? -14.357 4.722 7.592 1.00 95.56 298 GLU A C 1
ATOM 2144 O O . GLU A 1 298 ? -14.240 4.033 8.596 1.00 95.56 298 GLU A O 1
ATOM 2149 N N . PHE A 1 299 ? -14.732 5.994 7.672 1.00 93.94 299 PHE A N 1
ATOM 2150 C CA . PHE A 1 299 ? -15.122 6.667 8.904 1.00 93.94 299 PHE A CA 1
ATOM 2151 C C . PHE A 1 299 ? -16.347 6.030 9.576 1.00 93.94 299 PHE A C 1
ATOM 2153 O O . PHE A 1 299 ? -17.417 5.940 8.984 1.00 93.94 299 PHE A O 1
ATOM 2160 N N . ALA A 1 300 ? -16.244 5.754 10.881 1.00 93.06 300 ALA A N 1
ATOM 2161 C CA . ALA A 1 300 ? -17.327 5.178 11.679 1.00 93.06 300 ALA A CA 1
ATOM 2162 C C . ALA A 1 300 ? -17.633 6.023 12.931 1.00 93.06 300 ALA A C 1
ATOM 2164 O O . ALA A 1 300 ? -17.611 5.532 14.067 1.00 93.06 300 ALA A O 1
ATOM 2165 N N . GLY A 1 301 ? -17.922 7.315 12.760 1.00 88.06 301 GLY A N 1
ATOM 2166 C CA . GLY A 1 301 ? -18.159 8.259 13.863 1.00 88.06 301 GLY A CA 1
ATOM 2167 C C . GLY A 1 301 ? -19.440 8.038 14.671 1.00 88.06 301 GLY A C 1
ATOM 2168 O O . GLY A 1 301 ? -20.296 7.228 14.329 1.00 88.06 301 GLY A O 1
ATOM 2169 N N . SER A 1 302 ? -19.607 8.779 15.767 1.00 82.38 302 SER A N 1
ATOM 2170 C CA . SER A 1 302 ? -20.747 8.636 16.694 1.00 82.38 302 SER A CA 1
ATOM 2171 C C . SER A 1 302 ? -22.117 8.887 16.060 1.00 82.38 302 SER A C 1
ATOM 2173 O O . SER A 1 302 ? -23.112 8.343 16.531 1.00 82.38 302 SER A O 1
ATOM 2175 N N . THR A 1 303 ? -22.163 9.674 14.987 1.00 83.62 303 THR A N 1
ATOM 2176 C CA . THR A 1 303 ? -23.370 9.972 14.207 1.00 83.62 303 THR A CA 1
ATOM 2177 C C . THR A 1 303 ? -23.540 9.068 12.986 1.00 83.62 303 THR A C 1
ATOM 2179 O O . THR A 1 303 ? -24.501 9.252 12.244 1.00 83.62 303 THR A O 1
ATOM 2182 N N . ALA A 1 304 ? -22.619 8.124 12.752 1.00 82.38 304 ALA A N 1
ATOM 2183 C CA . ALA A 1 304 ? -22.724 7.185 11.642 1.00 82.38 304 ALA A CA 1
ATOM 2184 C C . ALA A 1 304 ? -23.960 6.275 11.812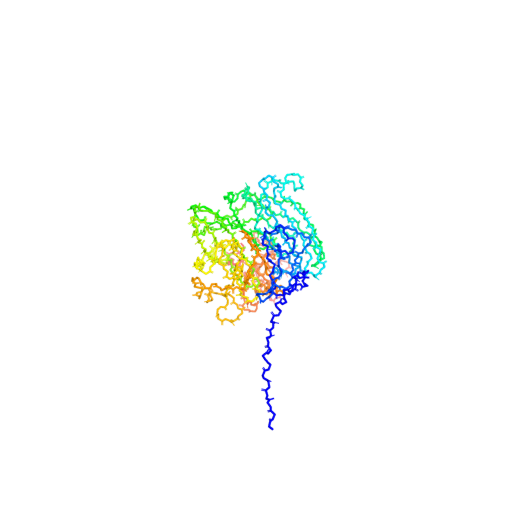 1.00 82.38 304 ALA A C 1
ATOM 2186 O O . ALA A 1 304 ? -24.299 5.923 12.955 1.00 82.38 304 ALA A O 1
ATOM 2187 N N . PRO A 1 305 ? -24.622 5.883 10.705 1.00 82.44 305 PRO A N 1
ATOM 2188 C CA . PRO A 1 305 ? -25.729 4.931 10.724 1.00 82.44 305 PRO A CA 1
ATOM 2189 C C . PRO A 1 305 ? -25.390 3.629 11.467 1.00 82.44 305 PRO A C 1
ATOM 2191 O O . PRO A 1 305 ? -24.227 3.267 11.636 1.00 82.44 305 PRO A O 1
ATOM 2194 N N . GLN A 1 306 ? -26.428 2.940 11.950 1.00 89.00 306 GLN A N 1
ATOM 2195 C CA . GLN A 1 306 ? -26.307 1.606 12.541 1.00 89.00 306 GLN A CA 1
ATOM 2196 C C . GLN A 1 306 ? -26.875 0.549 11.577 1.00 89.00 306 GLN A C 1
ATOM 2198 O O . GLN A 1 306 ? -27.943 0.800 11.011 1.00 89.00 306 GLN A O 1
ATOM 2203 N N . PRO A 1 307 ? -26.247 -0.639 11.457 1.00 93.81 307 PRO A N 1
ATOM 2204 C CA . PRO A 1 307 ? -24.952 -1.005 12.048 1.00 93.81 307 PRO A CA 1
ATOM 2205 C C . PRO A 1 307 ? -23.818 -0.115 11.518 1.00 93.81 307 PRO A C 1
ATOM 2207 O O . PRO A 1 307 ? -23.922 0.411 10.416 1.00 93.81 307 PRO A O 1
ATOM 2210 N N . LYS A 1 308 ? -22.764 0.091 12.321 1.00 94.19 308 LYS A N 1
ATOM 2211 C CA . LYS A 1 308 ? -21.580 0.804 11.824 1.00 94.19 308 LYS A CA 1
ATOM 2212 C C . LYS A 1 308 ? -20.920 -0.057 10.768 1.00 94.19 308 LYS A C 1
ATOM 2214 O O . LYS A 1 308 ? -20.699 -1.237 11.031 1.00 94.19 308 LYS A O 1
ATOM 2219 N N . ILE A 1 309 ? -20.583 0.544 9.643 1.00 95.62 309 ILE A N 1
ATOM 2220 C CA . ILE A 1 309 ? -19.761 -0.064 8.610 1.00 95.62 309 ILE A CA 1
ATOM 2221 C C . ILE A 1 309 ? -18.330 0.432 8.859 1.00 95.62 309 ILE A C 1
ATOM 2223 O O . ILE A 1 309 ? -18.117 1.583 9.250 1.00 95.62 309 ILE A O 1
ATOM 2227 N N . TYR A 1 310 ? -17.367 -0.485 8.815 1.00 97.06 310 TYR A N 1
ATOM 2228 C CA . TYR A 1 310 ? -15.949 -0.160 9.004 1.00 97.06 310 TYR A CA 1
ATOM 2229 C C . TYR A 1 310 ? -15.113 -0.478 7.775 1.00 97.06 310 TYR A C 1
ATOM 2231 O O . TYR A 1 310 ? -14.092 0.173 7.558 1.00 97.06 310 TYR A O 1
ATOM 2239 N N . VAL A 1 311 ? -15.512 -1.518 7.042 1.00 98.31 311 VAL A N 1
ATOM 2240 C CA . VAL A 1 311 ? -14.810 -2.018 5.867 1.00 98.31 311 VAL A CA 1
ATOM 2241 C C . VAL A 1 311 ? -15.839 -2.367 4.811 1.00 98.31 311 VAL A C 1
ATOM 2243 O O . VAL A 1 311 ? -16.763 -3.141 5.080 1.00 98.31 311 VAL A O 1
ATOM 2246 N N . ASP A 1 312 ? -15.600 -1.846 3.624 1.00 98.38 312 ASP A N 1
ATOM 2247 C CA . ASP A 1 312 ? -16.225 -2.216 2.371 1.00 98.38 312 ASP A CA 1
ATOM 2248 C C . ASP A 1 312 ? -15.297 -3.127 1.568 1.00 98.38 312 ASP A C 1
ATOM 2250 O O . ASP A 1 312 ? -14.079 -3.143 1.755 1.00 98.38 312 ASP A O 1
ATOM 2254 N N . ARG A 1 313 ? -15.871 -3.875 0.632 1.00 98.12 313 ARG A N 1
ATOM 2255 C CA . ARG A 1 313 ? -15.143 -4.692 -0.339 1.00 98.12 313 ARG A CA 1
ATOM 2256 C C . ARG A 1 313 ? -15.555 -4.292 -1.748 1.00 98.12 313 ARG A C 1
ATOM 2258 O O . ARG A 1 313 ? -16.742 -4.184 -2.044 1.00 98.12 313 ARG A O 1
ATOM 2265 N N . LEU A 1 314 ? -14.582 -4.133 -2.632 1.00 98.44 314 LEU A N 1
ATOM 2266 C CA . LEU A 1 314 ? -14.771 -3.943 -4.064 1.00 98.44 314 LEU A CA 1
ATOM 2267 C C . LEU A 1 314 ? -14.130 -5.118 -4.798 1.00 98.44 314 LEU A C 1
ATOM 2269 O O . LEU A 1 314 ? -12.945 -5.392 -4.631 1.00 98.44 314 LEU A O 1
ATOM 2273 N N . ASN A 1 315 ? -14.913 -5.824 -5.606 1.00 97.44 315 ASN A N 1
ATOM 2274 C CA . ASN A 1 315 ? -14.383 -6.884 -6.454 1.00 97.44 315 ASN A CA 1
ATOM 2275 C C . ASN A 1 315 ? -13.555 -6.272 -7.592 1.00 97.44 315 ASN A C 1
ATOM 2277 O O . ASN A 1 315 ? -14.025 -5.325 -8.218 1.00 97.44 315 ASN A O 1
ATOM 2281 N N . LEU A 1 316 ? -12.358 -6.798 -7.859 1.00 97.31 316 LEU A N 1
ATOM 2282 C CA . LEU A 1 316 ? -11.500 -6.336 -8.955 1.00 97.31 316 LEU A CA 1
ATOM 2283 C C . LEU A 1 316 ? -11.368 -7.355 -10.092 1.00 97.31 316 LEU A C 1
ATOM 2285 O O . LEU A 1 316 ? -11.004 -6.947 -11.182 1.00 97.31 316 LEU A O 1
ATOM 2289 N N . ASP A 1 317 ? -11.681 -8.633 -9.863 1.00 94.12 317 ASP A N 1
ATOM 2290 C CA . ASP A 1 317 ? -11.732 -9.694 -10.885 1.00 94.12 317 ASP A CA 1
ATOM 2291 C C . ASP A 1 317 ? -13.204 -9.990 -11.238 1.00 94.12 317 ASP A C 1
ATOM 2293 O O . ASP A 1 317 ? -13.878 -10.816 -10.610 1.00 94.12 317 ASP A O 1
ATOM 2297 N N . PHE A 1 318 ? -13.770 -9.223 -12.173 1.00 92.38 318 PHE A N 1
ATOM 2298 C CA . PHE A 1 318 ? -15.200 -9.286 -12.507 1.00 92.38 318 PHE A CA 1
ATOM 2299 C C . PHE A 1 318 ? -15.541 -10.457 -13.418 1.00 92.38 318 PHE A C 1
AT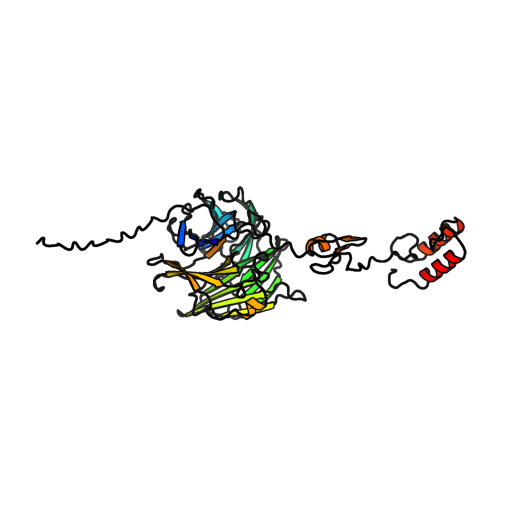OM 2301 O O . PHE A 1 318 ? -16.685 -10.926 -13.411 1.00 92.38 318 PHE A O 1
ATOM 2308 N N . ASN A 1 319 ? -14.579 -10.908 -14.217 1.00 89.31 319 ASN A N 1
ATOM 2309 C CA . ASN A 1 319 ? -14.773 -12.027 -15.125 1.00 89.31 319 ASN A CA 1
ATOM 2310 C C . ASN A 1 319 ? -14.516 -13.395 -14.436 1.00 89.31 319 ASN A C 1
ATOM 2312 O O . ASN A 1 319 ? -14.929 -14.428 -14.971 1.00 89.31 319 ASN A O 1
ATOM 2316 N N . SER A 1 320 ? -13.944 -13.382 -13.221 1.00 90.69 320 SER A N 1
ATOM 2317 C CA . SER A 1 320 ? -13.615 -14.544 -12.386 1.00 90.69 320 SER A CA 1
ATOM 2318 C C . SER A 1 320 ? -12.603 -15.503 -13.020 1.00 90.69 320 SER A C 1
ATOM 2320 O O . SER A 1 320 ? -12.705 -16.722 -12.834 1.00 90.69 320 SER A O 1
ATOM 2322 N N . ASP A 1 321 ? -11.649 -14.982 -13.788 1.00 83.69 321 ASP A N 1
ATOM 2323 C CA . ASP A 1 321 ? -10.564 -15.758 -14.392 1.00 83.69 321 ASP A CA 1
ATOM 2324 C C . ASP A 1 321 ? -9.309 -15.850 -13.504 1.00 83.69 321 ASP A C 1
ATOM 2326 O O . ASP A 1 321 ? -8.391 -16.621 -13.808 1.00 83.69 321 ASP A O 1
ATOM 2330 N N . GLY A 1 322 ? -9.310 -15.159 -12.359 1.00 84.75 322 GLY A N 1
ATOM 2331 C CA . GLY A 1 322 ? -8.223 -15.141 -11.388 1.00 84.75 322 GLY A CA 1
ATOM 2332 C C . GLY A 1 322 ? -7.117 -14.135 -11.706 1.00 84.75 322 GLY A C 1
ATOM 2333 O O . GLY A 1 322 ? -6.067 -14.187 -11.059 1.00 84.75 322 GLY A O 1
ATOM 2334 N N . VAL A 1 323 ? -7.315 -13.253 -12.685 1.00 87.00 323 VAL A N 1
ATOM 2335 C CA . VAL A 1 323 ? -6.383 -12.198 -13.085 1.00 87.00 323 VAL A CA 1
ATOM 2336 C C . VAL A 1 323 ? -7.117 -10.861 -13.060 1.00 87.00 323 VAL A C 1
ATOM 2338 O O . VAL A 1 323 ? -8.257 -10.765 -13.476 1.00 87.00 323 VAL A O 1
ATOM 2341 N N . ILE A 1 324 ? -6.456 -9.811 -12.570 1.00 92.00 324 ILE A N 1
ATOM 2342 C CA . ILE A 1 324 ? -6.975 -8.444 -12.677 1.00 92.00 324 ILE A CA 1
ATOM 2343 C C . ILE A 1 324 ? -6.331 -7.798 -13.900 1.00 92.00 324 ILE A C 1
ATOM 2345 O O . ILE A 1 324 ? -5.128 -7.506 -13.896 1.00 92.00 324 ILE A O 1
ATOM 2349 N N . ASP A 1 325 ? -7.117 -7.570 -14.949 1.00 90.94 325 ASP A N 1
ATOM 2350 C CA . ASP A 1 325 ? -6.634 -6.994 -16.201 1.00 90.94 325 ASP A CA 1
ATOM 2351 C C . ASP A 1 325 ? -7.522 -5.854 -16.742 1.00 90.94 325 ASP A C 1
ATOM 2353 O O . ASP A 1 325 ? -8.422 -5.335 -16.081 1.00 90.94 325 ASP A O 1
ATOM 2357 N N . ALA A 1 326 ? -7.228 -5.393 -17.961 1.00 91.19 326 ALA A N 1
ATOM 2358 C CA . ALA A 1 326 ? -7.952 -4.288 -18.582 1.00 91.19 326 ALA A CA 1
ATOM 2359 C C . ALA A 1 326 ? -9.440 -4.597 -18.854 1.00 91.19 326 ALA A C 1
ATOM 2361 O O . ALA A 1 326 ? -10.238 -3.661 -18.943 1.00 91.19 326 ALA A O 1
ATOM 2362 N N . ILE A 1 327 ? -9.815 -5.872 -19.007 1.00 93.56 327 ILE A N 1
ATOM 2363 C CA . ILE A 1 327 ? -11.207 -6.309 -19.158 1.00 93.56 327 ILE A CA 1
ATOM 2364 C C . ILE A 1 327 ? -11.951 -6.054 -17.851 1.00 93.56 327 ILE A C 1
ATOM 2366 O O . ILE A 1 327 ? -13.050 -5.501 -17.891 1.00 93.56 327 ILE A O 1
ATOM 2370 N N . ASP A 1 328 ? -11.349 -6.370 -16.706 1.00 96.31 328 ASP A N 1
ATOM 2371 C CA . ASP A 1 328 ? -11.975 -6.112 -15.409 1.00 96.31 328 ASP A CA 1
ATOM 2372 C C . ASP A 1 328 ? -12.068 -4.623 -15.096 1.00 96.31 328 ASP A C 1
ATOM 2374 O O . ASP A 1 328 ? -13.109 -4.143 -14.645 1.00 96.31 328 ASP A O 1
ATOM 2378 N N . LEU A 1 329 ? -11.016 -3.857 -15.402 1.00 95.50 329 LEU A N 1
ATOM 2379 C CA . LEU A 1 329 ? -11.033 -2.409 -15.192 1.00 95.50 329 LEU A CA 1
ATOM 2380 C C . LEU A 1 329 ? -12.128 -1.711 -16.010 1.00 95.50 329 LEU A C 1
ATOM 2382 O O . LEU A 1 329 ? -12.688 -0.714 -15.555 1.00 95.50 329 LEU A O 1
ATOM 2386 N N . ALA A 1 330 ? -12.474 -2.240 -17.188 1.00 95.88 330 ALA A N 1
ATOM 2387 C CA . ALA A 1 330 ? -13.583 -1.737 -17.999 1.00 95.88 330 ALA A CA 1
ATOM 2388 C C . ALA A 1 330 ? -14.971 -2.020 -17.385 1.00 95.88 330 ALA A C 1
ATOM 2390 O O . ALA A 1 330 ? -15.961 -1.428 -17.822 1.00 95.88 330 ALA A O 1
ATOM 2391 N N . LEU A 1 331 ? -15.050 -2.912 -16.392 1.00 96.62 331 LEU A N 1
ATOM 2392 C CA . LEU A 1 331 ? -16.270 -3.283 -15.670 1.00 96.62 331 LEU A CA 1
ATOM 2393 C C . LEU A 1 331 ? -16.404 -2.582 -14.310 1.00 96.62 331 LEU A C 1
ATOM 2395 O O . LEU A 1 331 ? -17.459 -2.686 -13.678 1.00 96.62 331 LEU A O 1
ATOM 2399 N N . LEU A 1 332 ? -15.388 -1.828 -13.875 1.00 96.81 332 LEU A N 1
ATOM 2400 C CA . LEU A 1 332 ? -15.489 -0.985 -12.687 1.00 96.81 332 LEU A CA 1
ATOM 2401 C C . LEU A 1 332 ? -16.598 0.057 -12.866 1.00 96.81 332 LEU A C 1
ATOM 2403 O O . LEU A 1 332 ? -16.675 0.760 -13.874 1.00 96.81 332 LEU A O 1
ATOM 2407 N N . THR A 1 333 ? -17.462 0.168 -11.860 1.00 97.81 333 THR A N 1
ATOM 2408 C CA . THR A 1 333 ? -18.607 1.085 -11.869 1.00 97.81 333 THR A CA 1
ATOM 2409 C C . THR A 1 333 ? -18.677 1.886 -10.580 1.00 97.81 333 THR A C 1
ATOM 2411 O O . THR A 1 333 ? -18.238 1.431 -9.523 1.00 97.81 333 THR A O 1
ATOM 2414 N N . ASP A 1 334 ? -19.237 3.090 -10.668 1.00 98.56 334 ASP A N 1
ATOM 2415 C CA . ASP A 1 334 ? -19.440 3.954 -9.509 1.00 98.56 334 ASP A CA 1
ATOM 2416 C C . ASP A 1 334 ? -20.296 3.264 -8.439 1.00 98.56 334 ASP A C 1
ATOM 2418 O O . ASP A 1 334 ? -21.300 2.617 -8.739 1.00 98.56 334 ASP A O 1
ATOM 2422 N N . ASN A 1 335 ? -19.923 3.477 -7.180 1.00 98.25 335 ASN A N 1
ATOM 2423 C CA . ASN A 1 335 ? -20.629 3.027 -5.983 1.00 98.25 335 ASN A CA 1
ATOM 2424 C C . ASN A 1 335 ? -20.899 1.516 -5.955 1.00 98.25 335 ASN A C 1
ATOM 2426 O O . ASN A 1 335 ? -21.962 1.070 -5.524 1.00 98.25 335 ASN A O 1
ATOM 2430 N N . SER A 1 336 ? -19.937 0.738 -6.453 1.00 97.25 336 SER A N 1
ATOM 2431 C CA . SER A 1 336 ? -20.004 -0.724 -6.534 1.00 97.25 336 SER A CA 1
ATOM 2432 C C . SER A 1 336 ? -19.349 -1.444 -5.350 1.00 97.25 336 SER A C 1
ATOM 2434 O O . SER A 1 336 ? -19.348 -2.677 -5.325 1.00 97.25 336 SER A O 1
ATOM 2436 N N . SER A 1 337 ? -18.814 -0.709 -4.365 1.00 98.06 337 SER A N 1
ATOM 2437 C CA . SER A 1 337 ? -18.369 -1.314 -3.107 1.00 98.06 337 SER A CA 1
ATOM 2438 C C . SER A 1 337 ? -19.561 -1.848 -2.309 1.00 98.06 337 SER A C 1
ATOM 2440 O O . SER A 1 337 ? -20.687 -1.363 -2.441 1.00 98.06 337 SER A O 1
ATOM 2442 N N . ILE A 1 338 ? -19.314 -2.889 -1.517 1.00 97.44 338 ILE A N 1
ATOM 2443 C CA . ILE A 1 338 ? -20.318 -3.528 -0.664 1.00 97.44 338 ILE A CA 1
ATOM 2444 C C . ILE A 1 338 ? -19.821 -3.618 0.776 1.00 97.44 338 ILE A C 1
ATOM 2446 O O . ILE A 1 338 ? -18.660 -3.969 1.000 1.00 97.44 338 ILE A O 1
ATOM 2450 N N . ASP A 1 339 ? -20.716 -3.393 1.738 1.00 97.44 339 ASP A N 1
ATOM 2451 C CA . ASP A 1 339 ? -20.432 -3.561 3.162 1.00 97.44 339 ASP A CA 1
ATOM 2452 C C . ASP A 1 339 ? -19.839 -4.955 3.436 1.00 97.44 339 ASP A C 1
ATOM 2454 O O . ASP A 1 339 ? -20.457 -5.985 3.143 1.00 97.44 339 ASP A O 1
ATOM 2458 N N . TYR A 1 340 ? -18.651 -5.002 4.041 1.00 97.88 340 TYR A N 1
ATOM 2459 C CA . TYR A 1 340 ? -17.957 -6.253 4.357 1.00 97.88 340 TYR A CA 1
ATOM 2460 C C . TYR A 1 340 ? -17.915 -6.536 5.859 1.00 97.88 340 TYR A C 1
ATOM 2462 O O . TYR A 1 340 ? -18.248 -7.638 6.298 1.00 97.88 340 TYR A O 1
ATOM 2470 N N . TYR A 1 341 ? -17.534 -5.543 6.664 1.00 97.69 341 TYR A N 1
ATOM 2471 C CA . TYR A 1 341 ? -17.481 -5.668 8.118 1.00 97.69 341 TYR A CA 1
ATOM 2472 C C . TYR A 1 341 ? -18.356 -4.610 8.783 1.00 97.69 341 TYR A C 1
ATOM 2474 O O . TYR A 1 341 ? -18.021 -3.422 8.813 1.00 97.69 341 TYR A O 1
ATOM 2482 N N . THR A 1 342 ? -19.478 -5.070 9.347 1.00 96.06 342 THR A N 1
ATOM 2483 C CA . THR A 1 342 ? -20.453 -4.221 10.035 1.00 96.06 342 THR A CA 1
ATOM 2484 C C . THR A 1 342 ? -20.675 -4.672 11.475 1.00 96.06 342 THR A C 1
ATOM 2486 O O . THR A 1 342 ? -20.699 -5.863 11.784 1.00 96.06 342 THR A O 1
ATOM 2489 N N . VAL A 1 343 ? -20.847 -3.714 12.388 1.00 94.38 343 VAL A N 1
ATOM 2490 C CA . VAL A 1 343 ? -21.038 -3.994 13.816 1.00 94.38 343 VAL A CA 1
ATOM 2491 C C . VAL A 1 343 ? -22.180 -3.160 14.376 1.00 94.38 343 VAL A C 1
ATOM 2493 O O . VAL A 1 343 ? -22.140 -1.927 14.422 1.00 94.38 343 VAL A O 1
ATOM 2496 N N . SER A 1 344 ? -23.204 -3.848 14.875 1.00 93.31 344 SER A N 1
ATOM 2497 C CA . SER A 1 344 ? -24.277 -3.214 15.643 1.00 93.31 344 SER A CA 1
ATOM 2498 C C . SER A 1 344 ? -23.754 -2.768 17.007 1.00 93.31 344 SER A C 1
ATOM 2500 O O . SER A 1 344 ? -23.271 -3.589 17.783 1.00 93.31 344 SER A O 1
ATOM 2502 N N . GLY A 1 345 ? -23.858 -1.473 17.315 1.00 89.12 345 GLY A N 1
ATOM 2503 C CA . GLY A 1 345 ? -23.325 -0.922 18.564 1.00 89.12 345 GLY A CA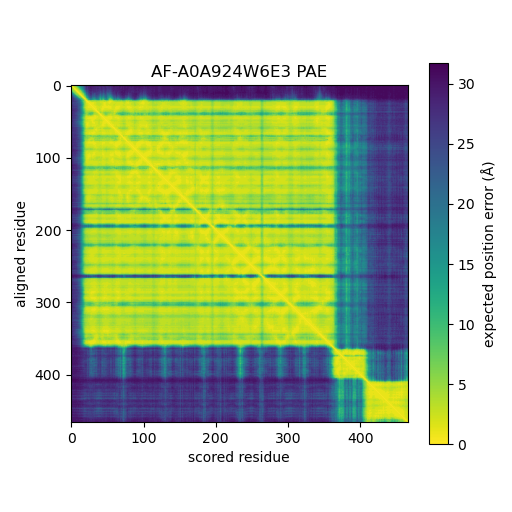 1
ATOM 2504 C C . GLY A 1 345 ? -21.795 -0.859 18.608 1.00 89.12 345 GLY A C 1
ATOM 2505 O O . GLY A 1 345 ? -21.224 -0.822 19.697 1.00 89.12 345 GLY A O 1
ATOM 2506 N N . GLY A 1 346 ? -21.134 -0.855 17.445 1.00 89.25 346 GLY A N 1
ATOM 2507 C CA . GLY A 1 346 ? -19.682 -0.719 17.354 1.00 89.25 346 GLY A CA 1
ATOM 2508 C C . GLY A 1 346 ? -19.154 0.585 17.969 1.00 89.25 346 GLY A C 1
ATOM 2509 O O . GLY A 1 346 ? -19.887 1.559 18.179 1.00 89.25 346 GLY A O 1
ATOM 2510 N N . VAL A 1 347 ? -17.851 0.623 18.241 1.00 91.56 347 VAL A N 1
ATOM 2511 C CA . VAL A 1 347 ? -17.160 1.812 18.760 1.00 91.56 347 VAL A CA 1
ATOM 2512 C C . VAL A 1 347 ? -17.124 2.939 17.729 1.00 91.56 347 VAL A C 1
ATOM 2514 O O . VAL A 1 347 ? -17.118 2.713 16.521 1.00 91.56 347 VAL A O 1
ATOM 2517 N N . SER A 1 348 ? -17.108 4.186 18.195 1.00 92.50 348 SER A N 1
ATOM 2518 C CA . SER A 1 348 ? -16.869 5.303 17.281 1.00 92.50 348 SER A CA 1
ATOM 2519 C C . SER A 1 348 ? -15.394 5.370 16.931 1.00 92.50 348 SER A C 1
ATOM 2521 O O . SER A 1 348 ? -14.566 5.351 17.839 1.00 92.50 348 SER A O 1
ATOM 2523 N N . SER A 1 349 ? -15.094 5.498 15.644 1.00 91.19 349 SER A N 1
ATOM 2524 C CA . SER A 1 349 ? -13.732 5.680 15.170 1.00 91.19 349 SER A CA 1
ATOM 2525 C C . SER A 1 349 ? -13.662 6.738 14.079 1.00 91.19 349 SER A C 1
ATOM 2527 O O . SER A 1 349 ? -14.444 6.735 13.125 1.00 91.19 349 SER A O 1
ATOM 2529 N N . SER A 1 350 ? -12.710 7.652 14.250 1.00 88.12 350 SER A N 1
ATOM 2530 C CA . SER A 1 350 ? -12.430 8.724 13.299 1.00 88.12 350 SER A CA 1
ATOM 2531 C C . SER A 1 350 ? -11.490 8.287 12.180 1.00 88.12 350 SER A C 1
ATOM 2533 O O . SER A 1 350 ? -11.479 8.928 11.128 1.00 88.12 350 SER A O 1
ATOM 2535 N N . PHE A 1 351 ? -10.703 7.236 12.405 1.00 89.94 351 PHE A N 1
ATOM 2536 C CA . PHE A 1 351 ? -9.719 6.714 11.468 1.00 89.94 351 PHE A CA 1
ATOM 2537 C C . PHE A 1 351 ? -9.625 5.197 11.638 1.00 89.94 351 PHE A C 1
ATOM 2539 O O . PHE A 1 351 ? -9.530 4.736 12.771 1.00 89.94 351 PHE A O 1
ATOM 2546 N N . ASN A 1 352 ? -9.703 4.461 10.531 1.00 91.94 352 ASN A N 1
ATOM 2547 C CA . ASN A 1 352 ? -9.900 3.012 10.502 1.00 91.94 352 ASN A CA 1
ATOM 2548 C C . ASN A 1 352 ? -8.916 2.337 9.549 1.00 91.94 352 ASN A C 1
ATOM 2550 O O . ASN A 1 352 ? -9.338 1.658 8.635 1.00 91.94 352 ASN A O 1
ATOM 2554 N N . GLY A 1 353 ? -7.621 2.561 9.684 1.00 94.25 353 GLY A N 1
ATOM 2555 C CA . GLY A 1 353 ? -6.649 1.975 8.769 1.00 94.25 353 GLY A CA 1
ATOM 2556 C C . GLY A 1 353 ? -6.622 0.446 8.809 1.00 94.25 353 GLY A C 1
ATOM 2557 O O . GLY A 1 353 ? -6.995 -0.137 9.831 1.00 94.25 353 GLY A O 1
ATOM 2558 N N . LEU A 1 354 ? -6.261 -0.210 7.709 1.00 97.69 354 LEU A N 1
ATOM 2559 C CA . LEU A 1 354 ? -6.326 -1.668 7.606 1.00 97.69 354 LEU A CA 1
ATOM 2560 C C . LEU A 1 354 ? -5.226 -2.253 6.731 1.00 97.69 354 LEU A C 1
ATOM 2562 O O . LEU A 1 354 ? -4.698 -1.562 5.876 1.00 97.69 354 LEU A O 1
ATOM 2566 N N . ASP A 1 355 ? -4.990 -3.548 6.911 1.00 98.25 355 ASP A N 1
ATOM 2567 C CA . ASP A 1 355 ? -4.301 -4.392 5.934 1.00 98.25 355 ASP A CA 1
ATOM 2568 C C . ASP A 1 355 ? -4.895 -5.810 5.957 1.00 98.25 355 ASP A C 1
ATOM 2570 O O . ASP A 1 355 ? -5.563 -6.215 6.923 1.00 98.25 355 ASP A O 1
ATOM 2574 N N . VAL A 1 356 ? -4.700 -6.550 4.868 1.00 98.12 356 VAL A N 1
ATOM 2575 C CA . VAL A 1 356 ? -5.261 -7.875 4.611 1.00 98.12 356 VAL A CA 1
ATOM 2576 C C . VAL A 1 356 ? -4.129 -8.886 4.467 1.00 98.12 356 VAL A C 1
ATOM 2578 O O . VAL A 1 356 ? -3.214 -8.723 3.669 1.00 98.12 356 VAL A O 1
ATOM 2581 N N . VAL A 1 357 ? -4.233 -10.011 5.171 1.00 96.81 357 VAL A N 1
ATOM 2582 C CA . VAL A 1 357 ? -3.258 -11.095 5.051 1.00 96.81 357 VAL A CA 1
ATOM 2583 C C . VAL A 1 357 ? -3.344 -11.735 3.666 1.00 96.81 357 VAL A C 1
ATOM 2585 O O . VAL A 1 357 ? -4.326 -12.413 3.346 1.00 96.81 357 VAL A O 1
ATOM 2588 N N . VAL A 1 358 ? -2.296 -11.595 2.857 1.00 94.31 358 VAL A N 1
ATOM 2589 C CA . VAL A 1 358 ? -2.217 -12.201 1.513 1.00 94.31 358 VAL A CA 1
ATOM 2590 C C . VAL A 1 358 ? -1.695 -13.645 1.597 1.00 94.31 358 VAL A C 1
ATOM 2592 O O . VAL A 1 358 ? -2.206 -14.562 0.933 1.00 94.31 358 VAL A O 1
ATOM 2595 N N . GLY A 1 359 ? -0.719 -13.879 2.474 1.00 87.25 359 GLY A N 1
ATOM 2596 C CA . GLY A 1 359 ? 0.065 -15.109 2.527 1.00 87.25 359 GLY A CA 1
ATOM 2597 C C . GLY A 1 359 ? 1.112 -15.168 1.415 1.00 87.25 359 GLY A C 1
ATOM 2598 O O . GLY A 1 359 ? 1.142 -14.341 0.508 1.00 87.25 359 GLY A O 1
ATOM 2599 N N . ARG A 1 360 ? 1.955 -16.209 1.422 1.00 79.81 360 ARG A N 1
ATOM 2600 C CA . ARG A 1 360 ? 2.869 -16.443 0.296 1.00 79.81 360 ARG A CA 1
ATOM 2601 C C . ARG A 1 360 ? 2.082 -16.566 -1.009 1.00 79.81 360 ARG A C 1
ATOM 2603 O O . ARG A 1 360 ? 1.329 -17.530 -1.212 1.00 79.81 360 ARG A O 1
ATOM 2610 N N . GLN A 1 361 ? 2.311 -15.612 -1.897 1.00 72.06 361 GLN A N 1
ATOM 2611 C CA . GLN A 1 361 ? 1.866 -15.636 -3.275 1.00 72.06 361 GLN A CA 1
ATOM 2612 C C . GLN A 1 361 ? 3.114 -15.668 -4.143 1.00 72.06 361 GLN A C 1
ATOM 2614 O O . GLN A 1 361 ? 4.020 -14.855 -3.992 1.00 72.06 361 GLN A O 1
ATOM 2619 N N . GLU A 1 362 ? 3.201 -16.658 -5.027 1.00 66.25 362 GLU A N 1
ATOM 2620 C CA . GLU A 1 362 ? 4.213 -16.610 -6.075 1.00 66.25 362 GLU A CA 1
ATOM 2621 C C . GLU A 1 362 ? 3.750 -15.493 -7.008 1.00 66.25 362 GLU A C 1
ATOM 2623 O O . GLU A 1 362 ? 2.829 -15.701 -7.796 1.00 66.25 362 GLU A O 1
ATOM 2628 N N . CYS A 1 363 ? 4.309 -14.292 -6.835 1.00 65.06 363 CYS A N 1
ATOM 2629 C CA . CYS A 1 363 ? 4.159 -13.170 -7.754 1.00 65.06 363 CYS A CA 1
ATOM 2630 C C . CYS A 1 363 ? 4.508 -13.719 -9.119 1.00 65.06 363 CYS A C 1
ATOM 2632 O O . CYS A 1 363 ? 5.694 -13.986 -9.325 1.00 65.06 363 CYS A O 1
ATOM 2634 N N . GLY A 1 364 ? 3.486 -14.045 -9.930 1.00 51.97 364 GLY A N 1
ATOM 2635 C CA . GLY A 1 364 ? 3.608 -14.985 -11.045 1.00 51.97 364 GLY A CA 1
ATOM 2636 C C . GLY A 1 364 ? 4.942 -14.745 -11.716 1.00 51.97 364 GLY A C 1
ATOM 2637 O O . GLY A 1 364 ? 5.144 -13.623 -12.171 1.00 51.97 364 GLY A O 1
ATOM 2638 N N . THR A 1 365 ? 5.877 -15.702 -11.562 1.00 51.44 365 THR A N 1
ATOM 2639 C CA . THR A 1 365 ? 7.329 -15.473 -11.704 1.00 51.44 365 THR A CA 1
ATOM 2640 C C . THR A 1 365 ? 7.556 -14.431 -12.777 1.00 51.44 365 THR A C 1
ATOM 2642 O O . THR A 1 365 ? 7.122 -14.712 -13.899 1.00 51.44 365 THR A O 1
ATOM 2645 N N . ALA A 1 366 ? 8.108 -13.254 -12.419 1.00 57.22 366 ALA A N 1
ATOM 2646 C CA . ALA A 1 366 ? 8.186 -12.100 -13.320 1.00 57.22 366 ALA A CA 1
ATOM 2647 C C . ALA A 1 366 ? 8.447 -12.613 -14.734 1.00 57.22 366 ALA A C 1
ATOM 2649 O O . ALA A 1 366 ? 9.408 -13.381 -14.885 1.00 57.22 366 ALA A O 1
ATOM 2650 N N . PRO A 1 367 ? 7.535 -12.345 -15.691 1.00 58.03 367 PRO A N 1
ATOM 2651 C CA . PRO A 1 367 ? 7.425 -13.138 -16.899 1.00 58.03 367 PRO A CA 1
ATOM 2652 C C . PRO A 1 367 ? 8.809 -13.291 -17.494 1.00 58.03 367 PRO A C 1
ATOM 2654 O O . PRO A 1 367 ? 9.565 -12.326 -17.623 1.00 58.03 367 PRO A O 1
ATOM 2657 N N . THR A 1 368 ? 9.178 -14.544 -17.709 1.00 80.75 368 THR A N 1
ATOM 2658 C CA . THR A 1 368 ? 10.510 -14.847 -18.185 1.00 80.75 368 THR A CA 1
ATOM 2659 C C . THR A 1 368 ? 10.503 -14.902 -19.699 1.00 80.75 368 THR A C 1
ATOM 2661 O O . THR A 1 368 ? 9.486 -15.212 -20.325 1.00 80.75 368 THR A O 1
ATOM 2664 N N . GLY A 1 369 ? 11.637 -14.567 -20.287 1.00 83.94 369 GLY A N 1
ATOM 2665 C CA . GLY A 1 369 ? 11.822 -14.523 -21.724 1.00 83.94 369 GLY A CA 1
ATOM 2666 C C . GLY A 1 369 ? 13.274 -14.774 -22.092 1.00 83.94 369 GLY A C 1
ATOM 2667 O O . GLY A 1 369 ? 14.139 -14.955 -21.226 1.00 83.94 369 GLY A O 1
ATOM 2668 N N . ALA A 1 370 ? 13.544 -14.774 -23.389 1.00 92.56 370 ALA A N 1
ATOM 2669 C CA . ALA A 1 370 ? 14.883 -14.884 -23.923 1.00 92.56 370 ALA A CA 1
ATOM 2670 C C . ALA A 1 370 ? 15.671 -13.597 -23.641 1.00 92.56 370 ALA A C 1
ATOM 2672 O O . ALA A 1 370 ? 15.191 -12.476 -23.827 1.00 92.56 370 ALA A O 1
ATOM 2673 N N . CYS A 1 371 ? 16.913 -13.760 -23.208 1.00 93.75 371 CYS A N 1
ATOM 2674 C CA . CYS A 1 371 ? 17.843 -12.670 -22.971 1.00 93.75 371 CYS A CA 1
ATOM 2675 C C . CYS A 1 371 ? 19.053 -12.807 -23.888 1.00 93.75 371 CYS A C 1
ATOM 2677 O O . CYS A 1 371 ? 19.808 -13.774 -23.775 1.00 93.75 371 CYS A O 1
ATOM 2679 N N . CYS A 1 372 ? 19.270 -11.825 -24.759 1.00 92.12 372 CYS A N 1
ATOM 2680 C CA . CYS A 1 372 ? 20.453 -11.771 -25.606 1.00 92.12 372 CYS A CA 1
ATOM 2681 C C . CYS A 1 372 ? 21.613 -11.122 -24.856 1.00 92.12 372 CYS A C 1
ATOM 2683 O O . CYS A 1 372 ? 21.693 -9.899 -24.761 1.00 92.12 372 CYS A O 1
ATOM 2685 N N . LEU A 1 373 ? 22.514 -11.944 -24.324 1.00 86.25 373 LEU A N 1
ATOM 2686 C CA . LEU A 1 373 ? 23.800 -11.507 -23.786 1.00 86.25 373 LEU A CA 1
ATOM 2687 C C . LEU A 1 373 ? 24.823 -11.375 -24.923 1.00 86.25 373 LEU A C 1
ATOM 2689 O O . LEU A 1 373 ? 24.616 -11.893 -26.020 1.00 86.25 373 LEU A O 1
ATOM 2693 N N . THR A 1 374 ? 25.970 -10.751 -24.642 1.00 76.19 374 THR A N 1
ATOM 2694 C CA . THR A 1 374 ? 27.037 -10.461 -25.621 1.00 76.19 374 THR A CA 1
ATOM 2695 C C . THR A 1 374 ? 27.475 -11.668 -26.458 1.00 76.19 374 THR A C 1
ATOM 2697 O O . THR A 1 374 ? 27.887 -11.498 -27.599 1.00 76.19 374 THR A O 1
ATOM 2700 N N . VAL A 1 375 ? 27.395 -12.886 -25.910 1.00 71.50 375 VAL A N 1
ATOM 2701 C CA . VAL A 1 375 ? 27.875 -14.117 -26.568 1.00 71.50 375 VAL A CA 1
ATOM 2702 C C . VAL A 1 375 ? 26.862 -15.264 -26.580 1.00 71.50 375 VAL A C 1
ATOM 2704 O O . VAL A 1 375 ? 27.163 -16.330 -27.111 1.00 71.50 375 VAL A O 1
ATOM 2707 N N . LEU A 1 376 ? 25.687 -15.101 -25.964 1.00 86.56 376 LEU A N 1
ATOM 2708 C CA . LEU A 1 376 ? 24.746 -16.205 -25.770 1.00 86.56 376 LEU A CA 1
ATOM 2709 C C . LEU A 1 376 ? 23.325 -15.699 -25.515 1.00 86.56 376 LEU A C 1
ATOM 2711 O O . LEU A 1 376 ? 23.126 -14.722 -24.797 1.00 86.56 376 LEU A O 1
ATOM 2715 N N . CYS A 1 377 ? 22.341 -16.425 -26.039 1.00 90.38 377 CYS A N 1
ATOM 2716 C CA . CYS A 1 377 ? 20.959 -16.290 -25.608 1.00 90.38 377 CYS A CA 1
ATOM 2717 C C . CYS A 1 377 ? 20.683 -17.183 -24.394 1.00 90.38 377 CYS A C 1
ATOM 2719 O O . CYS A 1 377 ? 21.001 -18.373 -24.426 1.00 90.38 377 CYS A O 1
ATOM 2721 N N . VAL A 1 378 ? 20.066 -16.637 -23.347 1.00 93.69 378 VAL A N 1
ATOM 2722 C CA . VAL A 1 378 ? 19.648 -17.402 -22.166 1.00 93.69 378 VAL A CA 1
ATOM 2723 C C . VAL A 1 378 ? 18.128 -17.342 -22.011 1.00 93.69 378 VAL A C 1
ATOM 2725 O O . VAL A 1 378 ? 17.551 -16.257 -21.975 1.00 93.69 378 VAL A O 1
ATOM 2728 N N . ASP A 1 379 ? 17.500 -18.515 -21.926 1.00 91.94 379 ASP A N 1
ATOM 2729 C CA . ASP A 1 379 ? 16.064 -18.680 -21.689 1.00 91.94 379 ASP A CA 1
ATOM 2730 C C . ASP A 1 379 ? 15.677 -18.381 -20.239 1.00 91.94 379 ASP A C 1
ATOM 2732 O O . ASP A 1 379 ? 16.496 -18.479 -19.321 1.00 91.94 379 ASP A O 1
ATOM 2736 N N . ASN A 1 380 ? 14.385 -18.129 -20.030 1.00 86.44 380 ASN A N 1
ATOM 2737 C CA . ASN A 1 380 ? 13.752 -18.058 -18.716 1.00 86.44 380 ASN A CA 1
ATOM 2738 C C . ASN A 1 380 ? 14.402 -17.042 -17.753 1.00 86.44 380 ASN A C 1
ATOM 2740 O O . ASN A 1 380 ? 14.442 -17.256 -16.540 1.00 86.44 380 ASN A O 1
ATOM 2744 N N . LEU A 1 381 ? 14.896 -15.919 -18.277 1.00 82.94 381 LEU A N 1
ATOM 2745 C CA . LEU A 1 381 ? 15.331 -14.788 -17.460 1.00 82.94 381 LEU A CA 1
ATOM 2746 C C . LEU A 1 381 ? 14.193 -13.789 -17.310 1.00 82.94 381 LEU A C 1
ATOM 2748 O O . LEU A 1 381 ? 13.479 -13.508 -18.266 1.00 82.94 381 LEU A O 1
ATOM 2752 N N . THR A 1 382 ? 14.060 -13.211 -16.120 1.00 81.31 382 THR A N 1
ATOM 2753 C CA . THR A 1 382 ? 13.251 -12.003 -15.940 1.00 81.31 382 THR A CA 1
ATOM 2754 C C . THR A 1 382 ? 13.938 -10.835 -16.657 1.00 81.31 382 THR A C 1
ATOM 2756 O O . THR A 1 382 ? 15.163 -10.839 -16.827 1.00 81.31 382 THR A O 1
ATOM 2759 N N . ARG A 1 383 ? 13.183 -9.798 -17.037 1.00 78.19 383 ARG A N 1
ATOM 2760 C CA . ARG A 1 383 ? 13.754 -8.572 -17.624 1.00 78.19 383 ARG A CA 1
ATOM 2761 C C . ARG A 1 383 ? 14.884 -7.991 -16.769 1.00 78.19 383 ARG A C 1
ATOM 2763 O O . ARG A 1 383 ? 15.987 -7.792 -17.268 1.00 78.19 383 ARG A O 1
ATOM 2770 N N . ALA A 1 384 ? 14.639 -7.839 -15.467 1.00 64.81 384 ALA A N 1
ATOM 2771 C CA . ALA A 1 384 ? 15.624 -7.330 -14.517 1.00 64.81 384 ALA A CA 1
ATOM 2772 C C . ALA A 1 384 ? 16.888 -8.208 -14.453 1.00 64.81 384 ALA A C 1
ATOM 2774 O O . ALA A 1 384 ? 18.007 -7.698 -14.451 1.00 64.81 384 ALA A O 1
ATOM 2775 N N . ALA A 1 385 ? 16.740 -9.538 -14.463 1.00 74.81 385 ALA A N 1
ATOM 2776 C CA . ALA A 1 385 ? 17.882 -10.451 -14.458 1.00 74.81 385 ALA A CA 1
ATOM 2777 C C . ALA A 1 385 ? 18.670 -10.425 -15.781 1.00 74.81 385 ALA A C 1
ATOM 2779 O O . ALA A 1 385 ? 19.880 -10.665 -15.777 1.00 74.81 385 ALA A O 1
ATOM 2780 N N . CYS A 1 386 ? 18.003 -10.138 -16.902 1.00 83.31 386 CYS A N 1
ATOM 2781 C CA . CYS A 1 386 ? 18.642 -9.942 -18.199 1.00 83.31 386 CYS A CA 1
ATOM 2782 C C . CYS A 1 386 ? 19.464 -8.643 -18.234 1.00 83.31 386 CYS A C 1
ATOM 2784 O O . CYS A 1 386 ? 20.646 -8.664 -18.582 1.00 83.31 386 CYS A O 1
ATOM 2786 N N . GLU A 1 387 ? 18.873 -7.533 -17.795 1.00 81.06 387 GLU A N 1
ATOM 2787 C CA . GLU A 1 387 ? 19.516 -6.214 -17.742 1.00 81.06 387 GLU A CA 1
ATOM 2788 C C . GLU A 1 387 ? 20.692 -6.188 -16.755 1.00 81.06 387 GLU A C 1
ATOM 2790 O O . GLU A 1 387 ? 21.759 -5.666 -17.077 1.00 81.06 387 GLU A O 1
ATOM 2795 N N . ALA A 1 388 ? 20.568 -6.859 -15.602 1.00 75.44 388 ALA A N 1
ATOM 2796 C CA . ALA A 1 388 ? 21.662 -7.027 -14.638 1.00 75.44 388 ALA A CA 1
ATOM 2797 C C . ALA A 1 388 ? 22.877 -7.774 -15.222 1.00 75.44 388 ALA A C 1
ATOM 2799 O O . ALA A 1 388 ? 23.996 -7.646 -14.726 1.00 75.44 388 ALA A O 1
ATOM 2800 N N . LYS A 1 389 ? 22.667 -8.556 -16.287 1.00 81.19 389 LYS A N 1
ATOM 2801 C CA . LYS A 1 389 ? 23.716 -9.244 -17.050 1.00 81.19 389 LYS A CA 1
ATOM 2802 C C . LYS A 1 389 ? 24.143 -8.464 -18.296 1.00 81.19 389 LYS A C 1
ATOM 2804 O O . LYS A 1 389 ? 24.799 -9.037 -19.163 1.00 81.19 389 LYS A O 1
ATOM 2809 N N . THR A 1 390 ? 23.783 -7.183 -18.405 1.00 83.19 390 THR A N 1
ATOM 2810 C CA . THR A 1 390 ? 24.030 -6.327 -19.580 1.00 83.19 390 THR A CA 1
ATOM 2811 C C . THR A 1 390 ? 23.436 -6.885 -20.882 1.00 83.19 390 THR A C 1
ATOM 2813 O O . THR A 1 390 ? 23.945 -6.629 -21.970 1.00 83.19 390 THR A O 1
ATOM 2816 N N . GLY A 1 391 ? 22.374 -7.687 -20.770 1.00 83.00 391 GLY A N 1
ATOM 2817 C CA . GLY A 1 391 ? 21.680 -8.300 -21.896 1.00 83.00 391 GLY A CA 1
ATOM 2818 C C . GLY A 1 391 ? 20.554 -7.449 -22.464 1.00 83.00 391 GLY A C 1
ATOM 2819 O O . GLY A 1 391 ? 20.031 -6.557 -21.802 1.00 83.00 391 GLY A O 1
ATOM 2820 N N . VAL A 1 392 ? 20.134 -7.784 -23.683 1.00 88.62 392 VAL A N 1
ATOM 2821 C CA . VAL A 1 392 ? 18.933 -7.234 -24.319 1.00 88.62 392 VAL A CA 1
ATOM 2822 C C . VAL A 1 392 ? 17.795 -8.239 -24.180 1.00 88.62 392 VAL A C 1
ATOM 2824 O O . VAL A 1 392 ? 17.815 -9.306 -24.803 1.00 88.62 392 VAL A O 1
ATOM 2827 N N . TYR A 1 393 ? 16.804 -7.898 -23.362 1.00 87.19 393 TYR A N 1
ATOM 2828 C CA . TYR A 1 393 ? 15.618 -8.719 -23.140 1.00 87.19 393 TYR A CA 1
ATOM 2829 C C . TYR A 1 393 ? 14.705 -8.713 -24.370 1.00 87.19 393 TYR A C 1
ATOM 2831 O O . TYR A 1 393 ? 14.442 -7.660 -24.946 1.00 87.19 393 TYR A O 1
ATOM 2839 N N . GLN A 1 394 ? 14.225 -9.887 -24.776 1.00 90.38 394 GLN A N 1
ATOM 2840 C CA . GLN A 1 394 ? 13.554 -10.078 -26.069 1.00 90.38 394 GLN A CA 1
ATOM 2841 C C . GLN A 1 394 ? 12.026 -10.102 -25.972 1.00 90.38 394 GLN A C 1
ATOM 2843 O O . GLN A 1 394 ? 11.341 -10.232 -26.984 1.00 90.38 394 GLN A O 1
ATOM 2848 N N . GLY A 1 395 ? 11.488 -9.928 -24.765 1.00 75.06 395 GLY A N 1
ATOM 2849 C CA . GLY A 1 395 ? 10.057 -9.924 -24.491 1.00 75.06 395 GLY A CA 1
ATOM 2850 C C . GLY A 1 395 ? 9.599 -11.173 -23.749 1.00 75.06 395 GLY A C 1
ATOM 2851 O O . GLY A 1 395 ? 10.286 -12.192 -23.700 1.00 75.06 395 GLY A O 1
ATOM 2852 N N . ASP A 1 396 ? 8.423 -11.075 -23.153 1.00 80.38 396 ASP A N 1
ATOM 2853 C CA . ASP A 1 396 ? 7.869 -12.101 -22.276 1.00 80.38 396 ASP A CA 1
ATOM 2854 C C . ASP A 1 396 ? 7.495 -13.372 -23.048 1.00 80.38 396 ASP A C 1
ATOM 2856 O O . ASP A 1 396 ? 7.020 -13.305 -24.181 1.00 80.38 396 ASP A O 1
ATOM 2860 N N . GLN A 1 397 ? 7.728 -14.538 -22.435 1.00 79.00 397 GLN A N 1
ATOM 2861 C CA . GLN A 1 397 ? 7.495 -15.879 -22.997 1.00 79.00 397 GLN A CA 1
ATOM 2862 C C . GLN A 1 397 ? 8.265 -16.187 -24.291 1.00 79.00 397 GLN A C 1
ATOM 2864 O O . GLN A 1 397 ? 8.051 -17.230 -24.912 1.00 79.00 397 GLN A O 1
ATOM 2869 N N . THR A 1 398 ? 9.183 -15.311 -24.704 1.00 85.50 398 THR A N 1
ATOM 2870 C CA . THR A 1 398 ? 10.103 -15.617 -25.797 1.00 85.50 398 THR A CA 1
ATOM 2871 C C . THR A 1 398 ? 11.105 -16.675 -25.353 1.00 85.50 398 THR A C 1
ATOM 2873 O O . THR A 1 398 ? 11.514 -16.721 -24.193 1.00 85.50 398 THR A O 1
ATOM 2876 N N . VAL A 1 399 ? 11.515 -17.530 -26.286 1.00 88.19 399 VAL A N 1
ATOM 2877 C CA . VAL A 1 399 ? 12.571 -18.519 -26.064 1.00 88.19 399 VAL A CA 1
ATOM 2878 C C . VAL A 1 399 ? 13.686 -18.315 -27.077 1.00 88.19 399 VAL A C 1
ATOM 2880 O O . VAL A 1 399 ? 13.449 -17.903 -28.212 1.00 88.19 399 VAL A O 1
ATOM 2883 N N . CYS A 1 400 ? 14.909 -18.643 -26.695 1.00 90.25 400 CYS A N 1
ATOM 2884 C CA . CYS A 1 400 ? 16.124 -18.459 -27.471 1.00 90.25 400 CYS A CA 1
ATOM 2885 C C . CYS A 1 400 ? 16.113 -19.183 -28.813 1.00 90.25 400 CYS A C 1
ATOM 2887 O O . CYS A 1 400 ? 16.829 -18.789 -29.727 1.00 90.25 400 CYS A O 1
ATOM 2889 N N . ARG A 1 401 ? 15.286 -20.224 -28.962 1.00 90.88 401 ARG A N 1
ATOM 2890 C CA . ARG A 1 401 ? 15.075 -20.886 -30.255 1.00 90.88 401 ARG A CA 1
ATOM 2891 C C . ARG A 1 401 ? 14.404 -19.967 -31.281 1.00 90.88 401 ARG A C 1
ATOM 2893 O O . ARG A 1 401 ? 14.682 -20.090 -32.470 1.00 90.88 401 ARG A O 1
ATOM 2900 N N . ASP A 1 402 ? 13.521 -19.085 -30.824 1.00 87.06 402 ASP A N 1
ATOM 2901 C CA . ASP A 1 402 ? 12.633 -18.291 -31.675 1.00 87.06 402 ASP A CA 1
ATOM 2902 C C . ASP A 1 402 ? 13.099 -16.820 -31.773 1.00 87.06 402 ASP A C 1
ATOM 2904 O O . ASP A 1 402 ? 12.513 -16.020 -32.502 1.00 87.06 402 ASP A O 1
ATOM 2908 N N . VAL A 1 403 ? 14.192 -16.475 -31.082 1.00 82.81 403 VAL A N 1
ATOM 2909 C CA . VAL A 1 403 ? 14.816 -15.150 -31.082 1.00 82.81 403 VAL A CA 1
ATOM 2910 C C . VAL A 1 403 ? 16.200 -15.207 -31.723 1.00 82.81 403 VAL A C 1
ATOM 2912 O O . VAL A 1 403 ? 17.082 -15.944 -31.289 1.00 82.81 403 VAL A O 1
ATOM 2915 N N . VAL A 1 404 ? 16.423 -14.361 -32.731 1.00 82.38 404 VAL A N 1
ATOM 2916 C CA . VAL A 1 404 ? 17.759 -14.122 -33.280 1.00 82.38 404 VAL A CA 1
ATOM 2917 C C . VAL A 1 404 ? 18.449 -13.061 -32.433 1.00 82.38 404 VAL A C 1
ATOM 2919 O O . VAL A 1 404 ? 18.235 -11.866 -32.626 1.00 82.38 404 VAL A O 1
ATOM 2922 N N . CYS A 1 405 ? 19.310 -13.489 -31.513 1.00 79.19 405 CYS A N 1
ATOM 2923 C CA . CYS A 1 405 ? 20.252 -12.559 -30.912 1.00 79.19 405 CYS A CA 1
ATOM 2924 C C . CYS A 1 405 ? 21.198 -12.077 -32.002 1.00 79.19 405 CYS A C 1
ATOM 2926 O O . CYS A 1 405 ? 21.988 -12.858 -32.536 1.00 79.19 405 CYS A O 1
ATOM 2928 N N . THR A 1 406 ? 21.130 -10.789 -32.329 1.00 66.50 406 THR A N 1
ATOM 2929 C CA . THR A 1 406 ? 22.186 -10.119 -33.083 1.00 66.50 406 THR A CA 1
ATOM 2930 C C . THR A 1 406 ? 23.398 -10.025 -32.166 1.00 66.50 406 THR A C 1
ATOM 2932 O O . THR A 1 406 ? 23.682 -8.987 -31.574 1.00 66.50 406 THR A O 1
ATOM 2935 N N . ILE A 1 407 ? 24.078 -11.157 -31.989 1.00 56.28 407 ILE A N 1
ATOM 2936 C CA . ILE A 1 407 ? 25.454 -11.184 -31.518 1.00 56.28 407 ILE A CA 1
ATOM 2937 C C . ILE A 1 407 ? 26.193 -10.267 -32.498 1.00 56.28 407 ILE A C 1
ATOM 2939 O O . ILE A 1 407 ? 25.981 -10.434 -33.706 1.00 56.28 407 ILE A O 1
ATOM 2943 N N . PRO A 1 408 ? 26.988 -9.282 -32.045 1.00 54.62 408 PRO A N 1
ATOM 2944 C CA . PRO A 1 408 ? 27.918 -8.620 -32.942 1.00 54.62 408 PRO A CA 1
ATOM 2945 C C . PRO A 1 408 ? 28.754 -9.731 -33.569 1.00 54.62 408 PRO A C 1
ATOM 2947 O O . PRO A 1 408 ? 29.553 -10.392 -32.905 1.00 54.62 408 PRO A O 1
ATOM 2950 N N . VAL A 1 409 ? 28.431 -10.040 -34.822 1.00 54.88 409 VAL A N 1
ATOM 2951 C CA . VAL A 1 409 ? 29.098 -11.076 -35.595 1.00 54.88 409 VAL A CA 1
ATOM 2952 C C . VAL A 1 409 ? 30.560 -10.666 -35.567 1.00 54.88 409 VAL A C 1
ATOM 2954 O O . VAL A 1 409 ? 30.836 -9.519 -35.919 1.00 54.88 409 VAL A O 1
ATOM 2957 N N . LEU A 1 410 ? 31.461 -11.534 -35.081 1.00 66.44 410 LEU A N 1
ATOM 2958 C CA . LEU A 1 410 ? 32.902 -11.266 -35.129 1.00 66.44 410 LEU A CA 1
ATOM 2959 C C . LEU A 1 410 ? 33.203 -10.671 -36.508 1.00 66.44 410 LEU A C 1
ATOM 2961 O O . LEU A 1 410 ? 32.947 -11.359 -37.495 1.00 66.44 410 LEU A O 1
ATOM 2965 N N . CYS A 1 411 ? 33.671 -9.418 -36.579 1.00 79.25 411 CYS A N 1
ATOM 2966 C CA . CYS A 1 411 ? 34.196 -8.837 -37.816 1.00 79.25 411 CYS A CA 1
ATOM 2967 C C . CYS A 1 411 ? 35.342 -9.750 -38.211 1.00 79.25 411 CYS A C 1
ATOM 2969 O O . CYS A 1 411 ? 36.359 -9.750 -37.526 1.00 79.25 411 CYS A O 1
ATOM 2971 N N . PRO A 1 412 ? 35.216 -10.574 -39.262 1.00 85.25 412 PRO A N 1
ATOM 2972 C CA . PRO A 1 412 ? 36.299 -11.491 -39.599 1.00 85.25 412 PRO A CA 1
ATOM 2973 C C . PRO A 1 412 ? 37.539 -10.707 -40.074 1.00 85.25 412 PRO A C 1
ATOM 2975 O O . PRO A 1 412 ? 38.649 -11.223 -40.095 1.00 85.25 412 PRO A O 1
ATOM 2978 N N . CYS A 1 413 ? 37.318 -9.441 -40.440 1.00 91.12 413 CYS A N 1
ATOM 2979 C CA . CYS A 1 413 ? 38.281 -8.387 -40.720 1.00 91.12 413 CYS A CA 1
ATOM 2980 C C . CYS A 1 413 ? 39.041 -7.825 -39.505 1.00 91.12 413 CYS A C 1
ATOM 2982 O O . CYS A 1 413 ? 40.106 -7.251 -39.707 1.00 91.12 413 CYS A O 1
ATOM 2984 N N . ASP A 1 414 ? 38.505 -7.961 -38.291 1.00 91.75 414 ASP A N 1
ATOM 2985 C CA . ASP A 1 414 ? 39.138 -7.577 -37.025 1.00 91.75 414 ASP A CA 1
ATOM 2986 C C . ASP A 1 414 ? 39.983 -8.775 -36.590 1.00 91.75 414 ASP A C 1
ATOM 2988 O O . ASP A 1 414 ? 39.533 -9.712 -35.919 1.00 91.75 414 ASP A O 1
ATOM 2992 N N . TRP A 1 415 ? 41.191 -8.814 -37.144 1.00 93.38 415 TRP A N 1
ATOM 2993 C CA . TRP A 1 415 ? 42.062 -9.977 -37.106 1.00 93.38 415 TRP A CA 1
ATOM 2994 C C . TRP A 1 415 ? 42.611 -10.217 -35.701 1.00 93.38 415 TRP A C 1
ATOM 2996 O O . TRP A 1 415 ? 42.785 -11.370 -35.290 1.00 93.38 415 TRP A O 1
ATOM 3006 N N . ASN A 1 416 ? 42.862 -9.142 -34.951 1.00 90.75 416 ASN A N 1
ATOM 3007 C CA . ASN A 1 416 ? 43.372 -9.227 -33.585 1.00 90.75 416 ASN A CA 1
ATOM 3008 C C . ASN A 1 416 ? 42.248 -9.310 -32.527 1.00 90.75 416 ASN A C 1
ATOM 3010 O O . ASN A 1 416 ? 42.528 -9.650 -31.372 1.00 90.75 416 ASN A O 1
ATOM 3014 N N . ARG A 1 417 ? 40.988 -9.118 -32.947 1.00 87.50 417 ARG A N 1
ATOM 3015 C CA . ARG A 1 417 ? 39.759 -9.210 -32.147 1.00 87.50 417 ARG A CA 1
ATOM 3016 C C . ARG A 1 417 ? 39.686 -8.164 -31.040 1.00 87.50 417 ARG A C 1
ATOM 3018 O O . ARG A 1 417 ? 39.182 -8.458 -29.950 1.00 87.50 417 ARG A O 1
ATOM 3025 N N . ASP A 1 418 ? 40.211 -6.971 -31.296 1.00 87.25 418 ASP A N 1
ATOM 3026 C CA . ASP A 1 418 ? 40.205 -5.856 -30.349 1.00 87.25 418 ASP A CA 1
ATOM 3027 C C . ASP A 1 418 ? 38.979 -4.935 -30.483 1.00 87.25 418 ASP A C 1
ATOM 3029 O O . ASP A 1 418 ? 38.832 -3.994 -29.698 1.00 87.25 418 ASP A O 1
ATOM 3033 N N . LEU A 1 419 ? 38.053 -5.266 -31.392 1.00 84.69 419 LEU A N 1
ATOM 3034 C CA . LEU A 1 419 ? 36.845 -4.509 -31.720 1.00 84.69 419 LEU A CA 1
ATOM 3035 C C . LEU A 1 419 ? 37.130 -3.146 -32.368 1.00 84.69 419 LEU A C 1
ATOM 3037 O O . LEU A 1 419 ? 36.282 -2.251 -32.307 1.00 84.69 419 LEU A O 1
ATOM 3041 N N . VAL A 1 420 ? 38.290 -2.973 -33.004 1.00 88.88 420 VAL A N 1
ATOM 3042 C CA . VAL A 1 420 ? 38.654 -1.758 -33.737 1.00 88.88 420 VAL A CA 1
ATOM 3043 C C . VAL A 1 420 ? 39.280 -2.126 -35.079 1.00 88.88 420 VAL A C 1
ATOM 3045 O O . VAL A 1 420 ? 40.486 -2.312 -35.166 1.00 88.88 420 VAL A O 1
ATOM 3048 N N . LEU A 1 421 ? 38.503 -2.093 -36.166 1.00 91.81 421 LEU A N 1
ATOM 3049 C CA . LEU A 1 421 ? 39.031 -2.368 -37.504 1.00 91.81 421 LEU A CA 1
ATOM 3050 C C . LEU A 1 421 ? 39.989 -1.257 -37.967 1.00 91.81 421 LEU A C 1
ATOM 3052 O O . LEU A 1 421 ? 39.570 -0.169 -38.373 1.00 91.81 421 LEU A O 1
ATOM 3056 N N . ASN A 1 422 ? 41.295 -1.511 -37.912 1.00 94.19 422 ASN A N 1
ATOM 3057 C CA . ASN A 1 422 ? 42.308 -0.513 -38.235 1.00 94.19 422 ASN A CA 1
ATOM 3058 C C . ASN A 1 422 ? 43.566 -1.120 -38.884 1.00 94.19 422 ASN A C 1
ATOM 3060 O O . ASN A 1 422 ? 43.631 -2.293 -39.234 1.00 94.19 422 ASN A O 1
ATOM 3064 N N . SER A 1 423 ? 44.602 -0.306 -39.113 1.00 97.06 423 SER A N 1
ATOM 3065 C CA . SER A 1 423 ? 45.841 -0.781 -39.750 1.00 97.06 423 SER A CA 1
ATOM 3066 C C . SER A 1 423 ? 46.544 -1.910 -38.986 1.00 97.06 423 SER A C 1
ATOM 3068 O O . SER A 1 423 ? 47.320 -2.644 -39.592 1.00 97.06 423 SER A O 1
ATOM 3070 N N . GLN A 1 424 ? 46.302 -2.044 -37.683 1.00 97.12 424 GLN A N 1
ATOM 3071 C CA . GLN A 1 424 ? 46.837 -3.121 -36.860 1.00 97.12 424 GLN A CA 1
ATOM 3072 C C . GLN A 1 424 ? 46.324 -4.485 -37.340 1.00 97.12 424 GLN A C 1
ATOM 3074 O O . GLN A 1 424 ? 47.147 -5.359 -37.595 1.00 97.12 424 GLN A O 1
ATOM 3079 N N . ASP A 1 425 ? 45.023 -4.632 -37.608 1.00 96.38 425 ASP A N 1
ATOM 3080 C CA . ASP A 1 425 ? 44.437 -5.865 -38.158 1.00 96.38 425 ASP A CA 1
ATOM 3081 C C . ASP A 1 425 ? 45.044 -6.250 -39.495 1.00 96.38 425 ASP A C 1
ATOM 3083 O O . ASP A 1 425 ? 45.368 -7.410 -39.744 1.00 96.38 425 ASP A O 1
ATOM 3087 N N . PHE A 1 426 ? 45.248 -5.250 -40.353 1.00 97.62 426 PHE A N 1
ATOM 3088 C CA . PHE A 1 426 ? 45.900 -5.447 -41.637 1.00 97.62 426 PHE A CA 1
ATOM 3089 C C . PHE A 1 426 ? 47.315 -6.003 -41.461 1.00 97.62 426 PHE A C 1
ATOM 3091 O O . PHE A 1 426 ? 47.678 -6.982 -42.111 1.00 97.62 426 PHE A O 1
ATOM 3098 N N . PHE A 1 427 ? 48.128 -5.414 -40.581 1.00 97.88 427 PHE A N 1
ATOM 3099 C CA . PHE A 1 427 ? 49.495 -5.894 -40.373 1.00 97.88 427 PHE A CA 1
ATOM 3100 C C . PHE A 1 427 ? 49.549 -7.249 -39.664 1.00 97.88 427 PHE A C 1
ATOM 3102 O O . PHE A 1 427 ? 50.396 -8.072 -40.022 1.00 97.88 427 PHE A O 1
ATOM 3109 N N . ASP A 1 428 ? 48.633 -7.514 -38.734 1.00 97.69 428 ASP A N 1
ATOM 3110 C CA . ASP A 1 428 ? 48.547 -8.796 -38.038 1.00 97.69 428 ASP A CA 1
ATOM 3111 C C . ASP A 1 428 ? 48.101 -9.915 -38.997 1.00 97.69 428 ASP A C 1
ATOM 3113 O O . ASP A 1 428 ? 48.676 -11.010 -38.978 1.00 97.69 428 ASP A O 1
ATOM 3117 N N . PHE A 1 429 ? 47.173 -9.627 -39.917 1.00 97.75 429 PHE A N 1
ATOM 3118 C CA . PHE A 1 429 ? 46.792 -10.540 -40.996 1.00 97.75 429 PHE A CA 1
ATOM 3119 C C . PHE A 1 429 ? 47.963 -10.820 -41.944 1.00 97.75 429 PHE A C 1
ATOM 3121 O O . PHE A 1 429 ? 48.253 -11.975 -42.245 1.00 97.75 429 PHE A O 1
ATOM 3128 N N . ILE A 1 430 ? 48.692 -9.789 -42.390 1.00 98.12 430 ILE A N 1
ATOM 3129 C CA . ILE A 1 430 ? 49.856 -9.958 -43.278 1.00 98.12 430 ILE A CA 1
ATOM 3130 C C . ILE A 1 430 ? 50.952 -10.798 -42.610 1.00 98.12 430 ILE A C 1
ATOM 3132 O O . ILE A 1 430 ? 51.556 -11.661 -43.255 1.00 98.12 430 ILE A O 1
ATOM 3136 N N . ALA A 1 431 ? 51.207 -10.578 -41.319 1.00 97.81 431 ALA A N 1
ATOM 3137 C CA . ALA A 1 431 ? 52.156 -11.378 -40.554 1.00 97.81 431 ALA A CA 1
ATOM 3138 C C . ALA A 1 431 ? 51.712 -12.848 -40.470 1.00 97.81 431 ALA A C 1
ATOM 3140 O O . ALA A 1 431 ? 52.520 -13.748 -40.716 1.00 97.81 431 ALA A O 1
ATOM 3141 N N . ALA A 1 432 ? 50.426 -13.094 -40.200 1.00 97.12 432 ALA A N 1
ATOM 3142 C CA . ALA A 1 432 ? 49.850 -14.435 -40.205 1.00 97.12 432 ALA A CA 1
ATOM 3143 C C . ALA A 1 432 ? 49.915 -15.086 -41.598 1.00 97.12 432 ALA A C 1
ATOM 3145 O O . ALA A 1 432 ? 50.245 -16.266 -41.708 1.00 97.12 432 ALA A O 1
ATOM 3146 N N . PHE A 1 433 ? 49.703 -14.319 -42.669 1.00 98.00 433 PHE A N 1
ATOM 3147 C CA . PHE A 1 433 ? 49.730 -14.794 -44.051 1.00 98.00 433 PHE A CA 1
ATOM 3148 C C . PHE A 1 433 ? 51.106 -15.329 -44.449 1.00 98.00 433 PHE A C 1
ATOM 3150 O O . PHE A 1 433 ? 51.231 -16.463 -44.913 1.00 98.00 433 PHE A O 1
ATOM 3157 N N . PHE A 1 434 ? 52.169 -14.567 -44.177 1.00 96.94 434 PHE A N 1
ATOM 3158 C CA . PHE A 1 434 ? 53.539 -15.038 -44.404 1.00 96.94 434 PHE A CA 1
ATOM 3159 C C . PHE A 1 434 ? 53.969 -16.146 -43.428 1.00 96.94 434 PHE A C 1
ATOM 3161 O O . PHE A 1 434 ? 54.904 -16.891 -43.722 1.00 96.94 434 PHE A O 1
ATOM 3168 N N . GLY A 1 435 ? 53.272 -16.286 -42.298 1.00 96.75 435 GLY A N 1
ATOM 3169 C CA . GLY A 1 435 ? 53.423 -17.376 -41.335 1.00 96.75 435 GLY A CA 1
ATOM 3170 C C . GLY A 1 435 ? 52.604 -18.636 -41.644 1.00 96.75 435 GLY A C 1
ATOM 3171 O O . GLY A 1 435 ? 52.677 -19.582 -40.864 1.00 96.75 435 GLY A O 1
ATOM 3172 N N . SER A 1 436 ? 51.850 -18.679 -42.754 1.00 94.81 436 SER A N 1
ATOM 3173 C CA . SER A 1 436 ? 50.903 -19.767 -43.086 1.00 94.81 436 SER A CA 1
ATOM 3174 C C . SER A 1 436 ? 49.790 -19.985 -42.044 1.00 94.81 436 SER A C 1
ATOM 3176 O O . SER A 1 436 ? 49.329 -21.106 -41.849 1.00 94.81 436 SER A O 1
ATOM 3178 N N . GLY A 1 437 ? 49.393 -18.923 -41.341 1.00 94.94 437 GLY A N 1
ATOM 3179 C CA . GLY A 1 437 ? 48.347 -18.920 -40.314 1.00 94.94 437 GLY A CA 1
ATOM 3180 C C . GLY A 1 437 ? 47.174 -17.992 -40.633 1.00 94.94 437 GLY A C 1
ATOM 3181 O O . GLY A 1 437 ? 46.488 -17.569 -39.708 1.00 94.94 437 GLY A O 1
ATOM 3182 N N . ALA A 1 438 ? 46.969 -17.639 -41.905 1.00 96.12 438 ALA A N 1
ATOM 3183 C CA . ALA A 1 438 ? 45.899 -16.747 -42.355 1.00 96.12 438 ALA A CA 1
ATOM 3184 C C . ALA A 1 438 ? 44.876 -17.488 -43.226 1.00 96.12 438 ALA A C 1
ATOM 3186 O O . ALA A 1 438 ? 44.718 -17.184 -44.404 1.00 96.12 438 ALA A O 1
ATOM 3187 N N . ASP A 1 439 ? 44.236 -18.501 -42.648 1.00 94.88 439 ASP A N 1
ATOM 3188 C CA . ASP A 1 439 ? 43.089 -19.206 -43.233 1.00 94.88 439 ASP A CA 1
ATOM 3189 C C . ASP A 1 439 ? 41.807 -18.422 -42.893 1.00 94.88 439 ASP A C 1
ATOM 3191 O O . ASP A 1 439 ? 41.199 -18.605 -41.836 1.00 94.88 439 ASP A O 1
ATOM 3195 N N . TYR A 1 440 ? 41.485 -17.441 -43.736 1.00 94.69 440 TYR A N 1
ATOM 3196 C CA . TYR A 1 440 ? 40.388 -16.496 -43.532 1.00 94.69 440 TYR A CA 1
ATOM 3197 C C . TYR A 1 440 ? 39.035 -17.143 -43.838 1.00 94.69 440 TYR A C 1
ATOM 3199 O O . TYR A 1 440 ? 38.052 -16.888 -43.139 1.00 94.69 440 TYR A O 1
ATOM 3207 N N . ASN A 1 441 ? 38.978 -17.985 -44.873 1.00 91.56 441 ASN A N 1
ATOM 3208 C CA . ASN A 1 441 ? 37.746 -18.655 -45.290 1.00 91.56 441 ASN A CA 1
ATOM 3209 C C . ASN A 1 441 ? 37.530 -20.029 -44.616 1.00 91.56 441 ASN A C 1
ATOM 3211 O O . ASN A 1 441 ? 36.473 -20.638 -44.806 1.00 91.56 441 ASN A O 1
ATOM 3215 N N . MET A 1 442 ? 38.474 -20.460 -43.771 1.00 91.56 442 MET A N 1
ATOM 3216 C CA . MET A 1 442 ? 38.453 -21.693 -42.975 1.00 91.56 442 MET A CA 1
ATOM 3217 C C . MET A 1 442 ? 38.480 -22.979 -43.816 1.00 91.56 442 MET A C 1
ATOM 3219 O O . MET A 1 442 ? 37.881 -23.990 -43.429 1.00 91.56 442 MET A O 1
ATOM 3223 N N . ASP A 1 443 ? 39.158 -22.963 -44.966 1.00 94.19 443 ASP A N 1
ATOM 3224 C CA . ASP A 1 443 ? 39.301 -24.129 -45.846 1.00 94.19 443 ASP A CA 1
ATOM 3225 C C . ASP A 1 443 ? 40.482 -25.052 -45.479 1.00 94.19 443 ASP A C 1
ATOM 3227 O O . ASP A 1 443 ? 40.656 -26.129 -46.065 1.00 94.19 443 ASP A O 1
ATOM 3231 N N . GLY A 1 444 ? 41.248 -24.682 -44.449 1.00 93.69 444 GLY A N 1
ATOM 3232 C CA . GLY A 1 444 ? 42.397 -25.420 -43.940 1.00 93.69 444 GLY A CA 1
ATOM 3233 C C . GLY A 1 444 ? 43.716 -25.082 -44.636 1.00 93.69 444 GLY A C 1
ATOM 3234 O O . GLY A 1 444 ? 44.723 -25.745 -44.361 1.00 93.69 444 GLY A O 1
ATOM 3235 N N . MET A 1 445 ? 43.746 -24.092 -45.533 1.00 95.88 445 MET A N 1
ATOM 3236 C CA . MET A 1 445 ? 44.947 -23.635 -46.229 1.00 95.88 445 MET A CA 1
ATOM 3237 C C . MET A 1 445 ? 45.061 -22.106 -46.189 1.00 95.88 445 MET A C 1
ATOM 3239 O O . MET A 1 445 ? 44.084 -21.389 -46.278 1.00 95.88 445 MET A O 1
ATOM 3243 N N . THR A 1 446 ? 46.285 -21.574 -46.094 1.00 97.44 446 THR A N 1
ATOM 3244 C CA . THR A 1 446 ? 46.537 -20.141 -46.329 1.00 97.44 446 THR A CA 1
ATOM 3245 C C . THR A 1 446 ? 46.908 -19.939 -47.792 1.00 97.44 446 THR A C 1
ATOM 3247 O O . THR A 1 446 ? 47.990 -20.341 -48.231 1.00 97.44 446 THR A O 1
ATOM 3250 N N . THR A 1 447 ? 46.017 -19.324 -48.559 1.00 97.69 447 THR A N 1
ATOM 3251 C CA . THR A 1 447 ? 46.156 -19.139 -50.005 1.00 97.69 447 THR A CA 1
ATOM 3252 C C . THR A 1 447 ? 45.915 -17.690 -50.413 1.00 97.69 447 THR A C 1
ATOM 3254 O O . THR A 1 447 ? 45.429 -16.867 -49.647 1.00 97.69 447 THR A O 1
ATOM 3257 N N . SER A 1 448 ? 46.202 -17.347 -51.672 1.00 97.69 448 SER A N 1
ATOM 3258 C CA . SER A 1 448 ? 45.839 -16.026 -52.201 1.00 97.69 448 SER A CA 1
ATOM 3259 C C . SER A 1 448 ? 44.338 -15.725 -52.108 1.00 97.69 448 SER A C 1
ATOM 3261 O O . SER A 1 448 ? 43.976 -14.555 -52.158 1.00 97.69 448 SER A O 1
ATOM 3263 N N . GLN A 1 449 ? 43.478 -16.743 -51.993 1.00 97.88 449 GLN A N 1
ATOM 3264 C CA . GLN A 1 449 ? 42.045 -16.539 -51.801 1.00 97.88 449 GLN A CA 1
ATOM 3265 C C . GLN A 1 449 ? 41.770 -15.862 -50.451 1.00 97.88 449 GLN A C 1
ATOM 3267 O O . GLN A 1 449 ? 41.121 -14.823 -50.439 1.00 97.88 449 GLN A O 1
ATOM 3272 N N . ASP A 1 450 ? 42.375 -16.341 -49.361 1.00 97.31 450 ASP A N 1
ATOM 3273 C CA . ASP A 1 450 ? 42.259 -15.750 -48.019 1.00 97.31 450 ASP A CA 1
ATOM 3274 C C . ASP A 1 450 ? 42.701 -14.293 -47.977 1.00 97.31 450 ASP A C 1
ATOM 3276 O O . ASP A 1 450 ? 42.080 -13.451 -47.334 1.00 97.31 450 ASP A O 1
ATOM 3280 N N . PHE A 1 451 ? 43.770 -13.982 -48.714 1.00 97.69 451 PHE A N 1
ATOM 3281 C CA . PHE A 1 451 ? 44.254 -12.617 -48.856 1.00 97.69 451 PHE A CA 1
ATOM 3282 C C . PHE A 1 451 ? 43.197 -11.706 -49.484 1.00 97.69 451 PHE A C 1
ATOM 3284 O O . PHE A 1 451 ? 42.920 -10.630 -48.958 1.00 97.69 451 PHE A O 1
ATOM 3291 N N . PHE A 1 452 ? 42.592 -12.117 -50.600 1.00 97.50 452 PHE A N 1
ATOM 3292 C CA . PHE A 1 452 ? 41.578 -11.299 -51.265 1.00 97.50 452 PHE A CA 1
ATOM 3293 C C . PHE A 1 452 ? 40.257 -11.247 -50.491 1.00 97.50 452 PHE A C 1
ATOM 3295 O O . PHE A 1 452 ? 39.619 -10.193 -50.489 1.00 97.50 452 PHE A O 1
ATOM 3302 N N . ASP A 1 453 ? 39.885 -12.321 -49.796 1.00 95.75 453 ASP A N 1
ATOM 3303 C CA . ASP A 1 453 ? 38.696 -12.362 -48.944 1.00 95.75 453 ASP A CA 1
ATOM 3304 C C . ASP A 1 453 ? 38.851 -11.410 -47.743 1.00 95.75 453 ASP A C 1
ATOM 3306 O O . ASP A 1 453 ? 37.964 -10.589 -47.483 1.00 95.75 453 ASP A O 1
ATOM 3310 N N . PHE A 1 454 ? 40.023 -11.411 -47.093 1.00 96.75 454 PHE A N 1
ATOM 3311 C CA . PHE A 1 454 ? 40.359 -10.448 -46.043 1.00 96.75 454 PHE A CA 1
ATOM 3312 C C . PHE A 1 454 ? 40.327 -9.005 -46.554 1.00 96.75 454 PHE A C 1
ATOM 3314 O O . PHE A 1 454 ? 39.685 -8.164 -45.931 1.00 96.75 454 PHE A O 1
ATOM 3321 N N . LEU A 1 455 ? 40.957 -8.695 -47.697 1.00 97.31 455 LEU A N 1
ATOM 3322 C CA . LEU A 1 455 ? 40.935 -7.333 -48.253 1.00 97.31 455 LEU A CA 1
ATOM 3323 C C . LEU A 1 455 ? 39.522 -6.865 -48.604 1.00 97.31 455 LEU A C 1
ATOM 3325 O O . LEU A 1 455 ? 39.199 -5.692 -48.403 1.00 97.31 455 LEU A O 1
ATOM 3329 N N . GLY A 1 456 ? 38.691 -7.769 -49.128 1.00 95.50 456 GLY A N 1
ATOM 3330 C CA . GLY A 1 456 ? 37.287 -7.488 -49.405 1.00 95.50 456 GLY A CA 1
ATOM 3331 C C . GLY A 1 456 ? 36.554 -7.048 -48.142 1.00 95.50 456 GLY A C 1
ATOM 3332 O O . GLY A 1 456 ? 35.870 -6.029 -48.150 1.00 95.50 456 GLY A O 1
ATOM 3333 N N . CYS A 1 457 ? 36.769 -7.760 -47.039 1.00 93.88 457 CYS A N 1
ATOM 3334 C CA . CYS A 1 457 ? 36.179 -7.424 -45.751 1.00 93.88 457 CYS A CA 1
ATOM 3335 C C . CYS A 1 457 ? 36.806 -6.178 -45.103 1.00 93.88 457 CYS A C 1
ATOM 3337 O O . CYS A 1 457 ? 36.093 -5.352 -44.553 1.00 93.88 457 CYS A O 1
ATOM 3339 N N . PHE A 1 458 ? 38.121 -5.993 -45.201 1.00 95.44 458 PHE A N 1
ATOM 3340 C CA . PHE A 1 458 ? 38.838 -4.870 -44.593 1.00 95.44 458 PHE A CA 1
ATOM 3341 C C . PHE A 1 458 ? 38.470 -3.519 -45.228 1.00 95.44 458 PHE A C 1
ATOM 3343 O O . PHE A 1 458 ? 38.303 -2.523 -44.530 1.00 95.44 458 PHE A O 1
ATOM 3350 N N . PHE A 1 459 ? 38.323 -3.468 -46.558 1.00 94.88 459 PHE A N 1
ATOM 3351 C CA . PHE A 1 459 ? 38.002 -2.228 -47.280 1.00 94.88 459 PHE A CA 1
ATOM 3352 C C . PHE A 1 459 ? 36.508 -2.012 -47.532 1.00 94.88 459 PHE A C 1
ATOM 3354 O O . PHE A 1 459 ? 36.098 -0.888 -47.831 1.00 94.88 459 PHE A O 1
ATOM 3361 N N . ALA A 1 460 ? 35.697 -3.063 -47.428 1.00 92.44 460 ALA A N 1
ATOM 3362 C CA . ALA A 1 460 ? 34.244 -2.989 -47.500 1.00 92.44 460 ALA A CA 1
ATOM 3363 C C . ALA A 1 460 ? 33.623 -3.825 -46.367 1.00 92.44 460 ALA A C 1
ATOM 3365 O O . ALA A 1 460 ? 32.991 -4.855 -46.630 1.00 92.44 460 ALA A O 1
ATOM 3366 N N . PRO A 1 461 ? 33.819 -3.404 -45.105 1.00 86.12 461 PRO A N 1
ATOM 3367 C CA . PRO A 1 461 ? 33.356 -4.169 -43.964 1.00 86.12 461 PRO A CA 1
ATOM 3368 C C . PRO A 1 461 ? 31.828 -4.297 -43.957 1.00 86.12 461 PRO A C 1
ATOM 3370 O O . PRO A 1 461 ? 31.118 -3.339 -44.288 1.00 86.12 461 PRO A O 1
ATOM 3373 N N . PRO A 1 462 ? 31.292 -5.470 -43.576 1.00 80.81 462 PRO A N 1
ATOM 3374 C CA . PRO A 1 462 ? 29.888 -5.605 -43.222 1.00 80.81 462 PRO A CA 1
ATOM 3375 C C . PRO A 1 462 ? 29.464 -4.544 -42.198 1.00 80.81 462 PRO A C 1
ATOM 3377 O O . PRO A 1 462 ? 30.249 -4.143 -41.346 1.00 80.81 462 PRO A O 1
ATOM 3380 N N . ILE A 1 463 ? 28.186 -4.152 -42.220 1.00 72.50 463 ILE A N 1
ATOM 3381 C CA . ILE A 1 463 ? 27.592 -3.186 -41.267 1.00 72.50 463 ILE A CA 1
ATOM 3382 C C . ILE A 1 463 ? 27.773 -3.614 -39.794 1.00 72.50 463 ILE A C 1
ATOM 3384 O O . ILE A 1 463 ? 27.629 -2.804 -38.886 1.00 72.50 463 ILE A O 1
ATOM 3388 N N . THR A 1 464 ? 28.078 -4.889 -39.550 1.00 65.25 464 THR A N 1
ATOM 3389 C CA . THR A 1 464 ? 28.308 -5.470 -38.223 1.00 65.25 464 THR A CA 1
ATOM 3390 C C . THR A 1 464 ? 29.733 -5.282 -37.694 1.00 65.25 464 THR A C 1
ATOM 3392 O O . THR A 1 464 ? 30.012 -5.731 -36.587 1.00 65.25 464 THR A O 1
ATOM 3395 N N . CYS A 1 465 ? 30.629 -4.663 -38.464 1.00 71.06 465 CYS A N 1
ATOM 3396 C CA . CYS A 1 465 ? 32.017 -4.410 -38.087 1.00 71.06 465 CYS A CA 1
ATOM 3397 C C . CYS A 1 465 ? 32.197 -2.954 -37.604 1.00 71.06 465 CYS A C 1
ATOM 3399 O O . CYS A 1 465 ? 31.560 -2.069 -38.181 1.00 71.06 465 CYS A O 1
ATOM 3401 N N . PRO A 1 466 ? 33.007 -2.716 -36.553 1.00 64.75 466 PRO A N 1
ATOM 3402 C CA . PRO A 1 466 ? 33.189 -1.404 -35.922 1.00 64.75 466 PRO A CA 1
ATOM 3403 C C . PRO A 1 466 ? 33.876 -0.356 -36.806 1.00 64.75 466 PRO A C 1
ATOM 3405 O O . PRO A 1 466 ? 34.639 -0.745 -37.722 1.00 64.75 466 PRO A O 1
#

Foldseek 3Di:
DDDDDDDDDPPPPPPPPPQAAFAAQDDAFWKWKQQQDQALQFRTFIDDQQHTNHGLRLDGGFFAKFAFQVQAFPQRRFWIKTKRQDDQVFAIWIKTAFNNRPSDMDTQAGQPCPTHVHHRFRKAAWEAARRRQWIWIAGQAQQKIWIWGKARPDGRHRDIHTDDIDIAARDEHHDAAWHWYAPHNFKIWIWYQHEAQAIWIWIAGNVHRHDIHTADGHHDYDDAHKAKYWEDDLLQAQWIWIWIWGADPNFIWIKIWIWHCPDPPRHIDTLAMATQRPLAAGWHYWEDGQQQKIKIAHFQAPPDDPQGFGIWIDHQCPVPPSYRDSVSRVVDYYNRIGRRHTHGVRDGGGGMHMYGRHHDGPSVPQFWEWWQALPDIDGGDHPVRSVVRVTDGDDGPYDPVRDDRPNLPQLLLQQVSPLDLDVVSVVVLVVCLVVQNQPSVPPSGRDVVSVVVSVCCSVPNDPSGD

Nearest PDB structures (foldseek):
  7tbi-assembly1_Q1  TM=4.118E-01  e=4.633E-04  Saccharomyces cerevisiae
  5zwo-assembly1_3  TM=4.716E-01  e=1.481E-03  Saccharomyces cerevisiae S288C
  7dco-assembly1_3  TM=3.137E-01  e=2.064E-03  Saccharomyces cerevisiae
  4lzi-assembly1_A  TM=1.914E-01  e=1.463E-01  Solanum tuberosum

Sequence (466 aa):
MKRCLVASAVLAAAAATSAVGQEQPIQNGDIALGLSTNSTGTTLPQVRAGSQVGSWTSQAFAQSAEFDNCDGPFSHSGNLLALNFGTTAGGGTLLSFSSNGANFGQVIYAFNAGNGGIATTRIGGLSVSPDNTRIACLGYDTGQVYILDYTPGQCGQGMAAVTNPLVSAGLANTGDTQGTTWLDDSTVIAYSAGGPQGSILWTVPVADPNNPTFQMIVNTTGAGSQFTDVEYNPCISPYIFCSYSNFEANVTTNKLTVIDPRAGSGAWTQVAQIDLSVSLQTGREIALGRDGALYLSEFAGSTAPQPKIYVDRLNLDFNSDGVIDAIDLALLTDNSS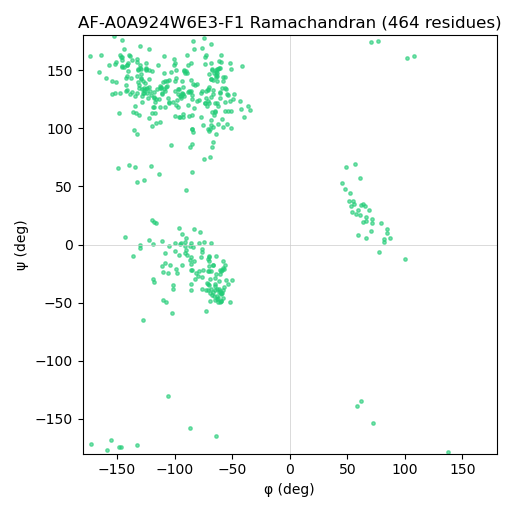IDYYTVSGGVSSSFNGLDVVVGRQECGTAPTGACCLTVLCVDNLTRAACEAKTGVYQGDQTVCRDVVCTIPVLCPCDWNRDLVLNSQDFFDFIAAFFGSGADYNMDGMTTSQDFFDFLGCFFAPPITCP

Radius of gyration: 30.16 Å; Cα contacts (8 Å, |Δi|>4): 1302; chains: 1; bounding box: 114×60×81 Å

Secondary structure (DSSP, 8-state):
---------------------BPPPP-TT-EEEE---S-TTTSSEEEETTEEEEE--SS----EEEE--TTSTT---SPEEEEEEEETTTEEEEEEE-SSSS--EEEEEE-STTTTSS----EEEEEE-TTSSEEEEEETTTTEEEEEEEE--STTS---EEEEEEEPPP-S-SSSB-EEEEEETTEEEEEE--GGG-EEEEEEETT-TTSPEEEEEE----SSEEEEEEE--TTT-SSEEEEEEEEETTEEEEEEEEEETT-TTS--EEEEEEE-TTTSSSEEEEEEETTTEEEEEE-B-TTS-SSEEEEEEEES-SS-SS---HHHHTT--TT--EEEEEETTPPPBS--EEEE-----------EEEEE-SS-EEEEEEHHHHHTTT-EE--TT--TTT---------TT-SS-SS--SHHHHHHHHHHHHTT---SS-SSS--HHHHHHHHHHHHS--TT--

Mean predicted aligned error: 12.43 Å